Protein AF-A0A1A8X254-F1 (afdb_monomer_lite)

Sequence (415 aa):
MNIYTFIQIQIFVIYALIKCAAGSSKNQAPSYNPQVQKTITVGDKTYQYKYDHYKSGPPREEVMKWLDVEFHASTDVLYHLLPLAKDPWKLFNEIEYSERIYDTVREYEDKYKFKFRDEEARESCVERIKGRLLYPLYLEPLTEDYCKTIQKYFWIEERLEEEMTVKMDREETYQDKKAMSKNEDEMKRLISIYEKGRSIKLSDDMIHFTISIAKVFLEDYLKLYTESGPPREEVMKWLDVEFHASTDVLYHLLPLAKDPWKLFNEIEYSERIYDTVREYEDKYKFKFRDEEARESCVERIKGRLLYPLYLEPLTEDYCKTIQKYFWIEERLEEEMTVKMDREETYQDKKAMSKNEDEMKRLISIYEKGRSIKLSDDMIHFTISIAKVFLEDYLKLYTEVYDKLSPTNNDKTKQK

Foldseek 3Di:
DPLVVVVVVVVVVVVVVVVVVVVPDDDDDDDDDPDDDDPPPPDDDPDDQDADADDPQGFDLLLVLLLQLLLRLLLVVLVVCQVVLVPVVVSLCCLPPNCSSVVSSVVSCVVSVHDDPDVVRSVLSSVLSSLLNVPLCVVDGRDPVSSVVSSLLSRLLSRLLGVLNSVLVPDQDLVVSLCSLLPLVVSLVSSVVSCVVSVHDDDPVSSVSSSSSSSSVSQVVSQVVAPQGFFDLLLVLLLQLLLVLLLVVLVVCQVVLVPLVVSLCCLPPNCSSVVSSVVSCVVSVHDDPDVVRSVLSSVLSSLLNVPLVVVDGDDPVSSVVSSLLSSLLSSLLRNLNSVLVPDDDLVVSLVSLLPLVVSVVSSVVSCVVVVHDDDPVSSVSSSVSSSSVSVVVSVVVVVVVVVVDPDDPPPDDDD

Structure (mmCIF, N/CA/C/O backbone):
data_AF-A0A1A8X254-F1
#
_entry.id   AF-A0A1A8X254-F1
#
loop_
_atom_site.group_PDB
_atom_site.id
_atom_site.type_symbol
_atom_site.label_atom_id
_atom_site.label_alt_id
_atom_site.label_comp_id
_atom_site.label_asym_id
_atom_site.label_entity_id
_atom_site.label_seq_id
_atom_site.pdbx_PDB_ins_code
_atom_site.Cartn_x
_atom_site.Cartn_y
_atom_site.Cartn_z
_atom_site.occupancy
_atom_site.B_iso_or_equiv
_atom_site.auth_seq_id
_atom_site.auth_comp_id
_atom_site.auth_asym_id
_atom_site.auth_atom_id
_atom_site.pdbx_PDB_model_num
ATOM 1 N N . MET A 1 1 ? 20.038 5.131 1.095 1.00 35.81 1 MET A N 1
ATOM 2 C CA . MET A 1 1 ? 20.339 5.460 -0.315 1.00 35.81 1 MET A CA 1
ATOM 3 C C . MET A 1 1 ? 19.027 5.367 -1.069 1.00 35.81 1 MET A C 1
ATOM 5 O O . MET A 1 1 ? 18.329 4.386 -0.855 1.00 35.81 1 MET A O 1
ATOM 9 N N . ASN A 1 2 ? 18.634 6.396 -1.823 1.00 40.44 2 ASN A N 1
ATOM 10 C CA . ASN A 1 2 ? 17.379 6.371 -2.580 1.00 40.44 2 ASN A CA 1
ATOM 11 C C . ASN A 1 2 ? 17.414 5.177 -3.560 1.00 40.44 2 ASN A C 1
ATOM 13 O O . ASN A 1 2 ? 18.458 4.915 -4.158 1.00 40.44 2 ASN A O 1
ATOM 17 N N . ILE A 1 3 ? 16.324 4.415 -3.669 1.00 38.50 3 ILE A N 1
ATOM 18 C CA . ILE A 1 3 ? 16.273 3.196 -4.488 1.00 38.50 3 ILE A CA 1
ATOM 19 C C . ILE A 1 3 ? 16.450 3.525 -5.977 1.00 38.50 3 ILE A C 1
ATOM 21 O O . ILE A 1 3 ? 17.136 2.795 -6.686 1.00 38.50 3 ILE A O 1
ATOM 25 N N . TYR A 1 4 ? 15.997 4.712 -6.400 1.00 39.56 4 TYR A N 1
ATOM 26 C CA . TYR A 1 4 ? 16.306 5.287 -7.709 1.00 39.56 4 TYR A CA 1
ATOM 27 C C . TYR A 1 4 ? 17.808 5.506 -7.893 1.00 39.56 4 TYR A C 1
ATOM 29 O O . TYR A 1 4 ? 18.353 5.202 -8.945 1.00 39.56 4 TYR A O 1
ATOM 37 N N . THR A 1 5 ? 18.512 5.947 -6.848 1.00 38.78 5 THR A N 1
ATOM 38 C CA . THR A 1 5 ? 19.975 6.065 -6.866 1.00 38.78 5 THR A CA 1
ATOM 39 C C . THR A 1 5 ? 20.647 4.694 -6.900 1.00 38.78 5 THR A C 1
ATOM 41 O O . THR A 1 5 ? 21.677 4.555 -7.540 1.00 38.78 5 THR A O 1
ATOM 44 N N . PHE A 1 6 ? 20.081 3.661 -6.268 1.00 43.19 6 PHE A N 1
ATOM 45 C CA . PHE A 1 6 ? 20.621 2.299 -6.348 1.00 43.19 6 PHE A CA 1
ATOM 46 C C . PHE A 1 6 ? 20.464 1.701 -7.752 1.00 43.19 6 PHE A C 1
ATOM 48 O O . PHE A 1 6 ? 21.438 1.177 -8.287 1.00 43.19 6 PHE A O 1
ATOM 55 N N . ILE A 1 7 ? 19.291 1.845 -8.376 1.00 47.09 7 ILE A N 1
ATOM 56 C CA . ILE A 1 7 ? 19.045 1.417 -9.762 1.00 47.09 7 ILE A CA 1
ATOM 57 C C . ILE A 1 7 ? 19.915 2.230 -10.729 1.00 47.09 7 ILE A C 1
ATOM 59 O O . ILE A 1 7 ? 20.602 1.648 -11.561 1.00 47.09 7 ILE A O 1
ATOM 63 N N . GLN A 1 8 ? 20.006 3.552 -10.562 1.00 46.47 8 GLN A N 1
ATOM 64 C CA . GLN A 1 8 ? 20.917 4.388 -11.350 1.00 46.47 8 GLN A CA 1
ATOM 65 C C . GLN A 1 8 ? 22.385 4.000 -11.159 1.00 46.47 8 GLN A C 1
ATOM 67 O O . GLN A 1 8 ? 23.134 4.010 -12.128 1.00 46.47 8 GLN A O 1
ATOM 72 N N . ILE A 1 9 ? 22.818 3.628 -9.949 1.00 49.12 9 ILE A N 1
ATOM 73 C CA . ILE A 1 9 ? 24.180 3.135 -9.698 1.00 49.12 9 ILE A CA 1
ATOM 74 C C . ILE A 1 9 ? 24.397 1.790 -10.395 1.00 49.12 9 ILE A C 1
ATOM 76 O O . ILE A 1 9 ? 25.444 1.603 -11.004 1.00 49.12 9 ILE A O 1
ATOM 80 N N . GLN A 1 10 ? 23.428 0.874 -10.355 1.00 50.88 10 GLN A N 1
ATOM 81 C CA . GLN A 1 10 ? 23.500 -0.408 -11.065 1.00 50.88 10 GLN A CA 1
ATOM 82 C C . GLN A 1 10 ? 23.610 -0.181 -12.582 1.00 50.88 10 GLN A C 1
ATOM 84 O O . GLN A 1 10 ? 24.534 -0.695 -13.212 1.00 50.88 10 GLN A O 1
ATOM 89 N N . ILE A 1 11 ? 22.764 0.686 -13.149 1.00 53.19 11 ILE A N 1
ATOM 90 C CA . ILE A 1 11 ? 22.805 1.101 -14.562 1.00 53.19 11 ILE A CA 1
ATOM 91 C C . ILE A 1 11 ? 24.141 1.786 -14.897 1.00 53.19 11 ILE A C 1
ATOM 93 O O . ILE A 1 11 ? 24.745 1.515 -15.933 1.00 53.19 11 ILE A O 1
ATOM 97 N N . PHE A 1 12 ? 24.668 2.625 -14.003 1.00 46.28 12 PHE A N 1
ATOM 98 C CA . PHE A 1 12 ? 25.948 3.311 -14.189 1.00 46.28 12 PHE A CA 1
ATOM 99 C C . PHE A 1 12 ? 27.150 2.356 -14.124 1.00 46.28 12 PHE A C 1
ATOM 101 O O . PHE A 1 12 ? 28.109 2.507 -14.882 1.00 46.28 12 PHE A O 1
ATOM 108 N N . VAL A 1 13 ? 27.109 1.349 -13.250 1.00 47.47 13 VAL A N 1
ATOM 109 C CA . VAL A 1 13 ? 28.124 0.288 -13.172 1.00 47.47 13 VAL A CA 1
ATOM 110 C C . VAL A 1 13 ? 28.089 -0.564 -14.441 1.00 47.47 13 VAL A C 1
ATOM 112 O O . VAL A 1 13 ? 29.143 -0.832 -15.019 1.00 47.47 13 VAL A O 1
ATOM 115 N N . ILE A 1 14 ? 26.897 -0.898 -14.943 1.00 54.50 14 ILE A N 1
ATOM 116 C CA . ILE A 1 14 ? 26.714 -1.567 -16.238 1.00 54.50 14 ILE A CA 1
ATOM 117 C C . ILE A 1 14 ? 27.299 -0.706 -17.374 1.00 54.50 14 ILE A C 1
ATOM 119 O O . ILE A 1 14 ? 28.090 -1.201 -18.179 1.00 54.50 14 ILE A O 1
ATOM 123 N N . TYR A 1 15 ? 27.021 0.602 -17.393 1.00 48.22 15 TYR A N 1
ATOM 124 C CA . TYR A 1 15 ? 27.575 1.561 -18.357 1.00 48.22 15 TYR A CA 1
ATOM 125 C C . TYR A 1 15 ? 29.112 1.631 -18.326 1.00 48.22 15 TYR A C 1
ATOM 127 O O . TYR A 1 15 ? 29.764 1.621 -19.377 1.00 48.22 15 TYR A O 1
ATOM 135 N N . ALA A 1 16 ? 29.711 1.666 -17.133 1.00 47.78 16 ALA A N 1
ATOM 136 C CA . ALA A 1 16 ? 31.162 1.676 -16.968 1.00 47.78 16 ALA A CA 1
ATOM 137 C C . ALA A 1 16 ? 31.801 0.374 -17.481 1.00 47.78 16 ALA A C 1
ATOM 139 O O . ALA A 1 16 ? 32.831 0.417 -18.154 1.00 47.78 16 ALA A O 1
ATOM 140 N N . LEU A 1 17 ? 31.170 -0.777 -17.233 1.00 49.22 17 LEU A N 1
ATOM 141 C CA . LEU A 1 17 ? 31.660 -2.081 -17.682 1.00 49.22 17 LEU A CA 1
ATOM 142 C C . LEU A 1 17 ? 31.537 -2.265 -19.202 1.00 49.22 17 LEU A C 1
ATOM 144 O O . LEU A 1 17 ? 32.485 -2.747 -19.824 1.00 49.22 17 LEU A O 1
ATOM 148 N N . ILE A 1 18 ? 30.444 -1.803 -19.822 1.00 49.84 18 ILE A N 1
ATOM 149 C CA . ILE A 1 18 ? 30.275 -1.806 -21.287 1.00 49.84 18 ILE A CA 1
ATOM 150 C C . ILE A 1 18 ? 31.334 -0.916 -21.956 1.00 49.84 18 ILE A C 1
ATOM 152 O O . ILE A 1 18 ? 31.966 -1.332 -22.930 1.00 49.84 18 ILE A O 1
ATOM 156 N N . LYS A 1 19 ? 31.607 0.282 -21.415 1.00 43.84 19 LYS A N 1
ATOM 157 C CA . LYS A 1 19 ? 32.684 1.150 -21.927 1.00 43.84 19 LYS A CA 1
ATOM 158 C C . LYS A 1 19 ? 34.078 0.550 -21.748 1.00 43.84 19 LYS A C 1
ATOM 160 O O . LYS A 1 19 ? 34.920 0.723 -22.629 1.00 43.84 19 LYS A O 1
ATOM 165 N N . CYS A 1 20 ? 34.324 -0.166 -20.654 1.00 44.25 20 CYS A N 1
ATOM 166 C CA . CYS A 1 20 ? 35.585 -0.872 -20.429 1.00 44.25 20 CYS A CA 1
ATOM 167 C C . CYS A 1 20 ? 35.764 -2.060 -21.391 1.00 44.25 20 CYS A C 1
ATOM 169 O O . CYS A 1 20 ? 36.862 -2.253 -21.909 1.00 44.25 20 CYS A O 1
ATOM 171 N N . ALA A 1 21 ? 34.696 -2.803 -21.702 1.00 44.16 21 ALA A N 1
ATOM 172 C CA . ALA A 1 21 ? 34.721 -3.882 -22.693 1.00 44.16 21 ALA A CA 1
ATOM 173 C C . ALA A 1 21 ? 34.895 -3.360 -24.136 1.00 44.16 21 ALA A C 1
ATOM 175 O O . ALA A 1 21 ? 35.595 -3.973 -24.939 1.00 44.16 21 ALA A O 1
ATOM 176 N N . ALA A 1 22 ? 34.338 -2.185 -24.452 1.00 42.28 22 ALA A N 1
ATOM 177 C CA . ALA A 1 22 ? 34.506 -1.513 -25.746 1.00 42.28 22 ALA A CA 1
ATOM 178 C C . ALA A 1 22 ? 35.881 -0.822 -25.922 1.00 42.28 22 ALA A C 1
ATOM 180 O O . ALA A 1 22 ? 36.210 -0.342 -27.008 1.00 42.28 22 ALA A O 1
ATOM 181 N N . GLY A 1 23 ? 36.704 -0.774 -24.867 1.00 37.72 23 GLY A N 1
ATOM 182 C CA . GLY A 1 23 ? 37.989 -0.069 -24.825 1.00 37.72 23 GLY A CA 1
ATOM 183 C C . GLY A 1 23 ? 39.160 -0.745 -25.549 1.00 37.72 23 GLY A C 1
ATOM 184 O O . GLY A 1 23 ? 40.253 -0.181 -25.569 1.00 37.72 23 GLY A O 1
ATOM 185 N N . SER A 1 24 ? 38.965 -1.912 -26.174 1.00 39.69 24 SER A N 1
ATOM 186 C CA . SER A 1 24 ? 40.019 -2.618 -26.920 1.00 39.69 24 SER A CA 1
ATOM 187 C C . SER A 1 24 ? 39.646 -2.872 -28.382 1.00 39.69 24 SER A C 1
ATOM 189 O O . SER A 1 24 ? 39.734 -3.981 -28.896 1.00 39.69 24 SER A O 1
ATOM 191 N N . SER A 1 25 ? 39.254 -1.812 -29.083 1.00 33.25 25 SER A N 1
ATOM 192 C CA . SER A 1 25 ? 39.334 -1.771 -30.545 1.00 33.25 25 SER A CA 1
ATOM 193 C C . SER A 1 25 ? 39.417 -0.323 -31.011 1.00 33.25 25 SER A C 1
ATOM 195 O O . SER A 1 25 ? 38.438 0.304 -31.404 1.00 33.25 25 SER A O 1
ATOM 197 N N . LYS A 1 26 ? 40.635 0.229 -30.971 1.00 38.66 26 LYS A N 1
ATOM 198 C CA . LYS A 1 26 ? 40.998 1.334 -31.861 1.00 38.66 26 LYS A CA 1
ATOM 199 C C . LYS A 1 26 ? 40.872 0.813 -33.292 1.00 38.66 26 LYS A C 1
ATOM 201 O O . LYS A 1 26 ? 41.601 -0.111 -33.632 1.00 38.66 26 LYS A O 1
ATOM 206 N N . ASN A 1 27 ? 39.978 1.390 -34.096 1.00 32.22 27 ASN A N 1
ATOM 207 C CA . ASN A 1 27 ? 40.265 1.854 -35.459 1.00 32.22 27 ASN A CA 1
ATOM 208 C C . ASN A 1 27 ? 39.010 2.417 -36.148 1.00 32.22 27 ASN A C 1
ATOM 210 O O . ASN A 1 27 ? 38.004 1.737 -36.278 1.00 32.22 27 ASN A O 1
ATOM 214 N N . GLN A 1 28 ? 39.170 3.651 -36.636 1.00 30.73 28 GLN A N 1
ATOM 215 C CA . GLN A 1 28 ? 38.468 4.298 -37.752 1.00 30.73 28 GLN A CA 1
ATOM 216 C C . GLN A 1 28 ? 36.941 4.448 -37.661 1.00 30.73 28 GLN A C 1
ATOM 218 O O . GLN A 1 28 ? 36.172 3.527 -37.901 1.00 30.73 28 GLN A O 1
ATOM 223 N N . ALA A 1 29 ? 36.516 5.693 -37.435 1.00 36.69 29 ALA A N 1
ATOM 224 C CA . ALA A 1 29 ? 35.166 6.147 -37.736 1.00 36.69 29 ALA A CA 1
ATOM 225 C C . ALA A 1 29 ? 34.896 6.058 -39.252 1.00 36.69 29 ALA A C 1
ATOM 227 O O . ALA A 1 29 ? 35.651 6.664 -40.020 1.00 36.69 29 ALA A O 1
ATOM 228 N N . PRO A 1 30 ? 33.818 5.395 -39.707 1.00 34.31 30 PRO A N 1
ATOM 229 C CA . PRO A 1 30 ? 33.275 5.630 -41.029 1.00 34.31 30 PRO A CA 1
ATOM 230 C C . PRO A 1 30 ? 32.163 6.678 -40.941 1.00 34.31 30 PRO A C 1
ATOM 232 O O . PRO A 1 30 ? 31.258 6.612 -40.110 1.00 34.31 30 PRO A O 1
ATOM 235 N N . SER A 1 31 ? 32.262 7.651 -41.838 1.00 31.23 31 SER A N 1
ATOM 236 C CA . SER A 1 31 ? 31.277 8.685 -42.129 1.00 31.23 31 SER A CA 1
ATOM 237 C C . SER A 1 31 ? 29.860 8.127 -42.284 1.00 31.23 31 SER A C 1
ATOM 239 O O . SER A 1 31 ? 29.628 7.204 -43.068 1.00 31.23 31 SER A O 1
ATOM 241 N N . TYR A 1 32 ? 28.916 8.758 -41.589 1.00 27.11 32 TYR A N 1
ATOM 242 C CA . TYR A 1 32 ? 27.478 8.580 -41.750 1.00 27.11 32 TYR A CA 1
ATOM 243 C C . TYR A 1 32 ? 27.072 8.791 -43.217 1.00 27.11 32 TYR A C 1
ATOM 245 O O . TYR A 1 32 ? 27.265 9.872 -43.771 1.00 27.11 32 TYR A O 1
ATOM 253 N N . ASN A 1 33 ? 26.520 7.754 -43.844 1.00 27.09 33 ASN A N 1
ATOM 254 C CA . ASN A 1 33 ? 25.922 7.821 -45.172 1.00 27.09 33 ASN A CA 1
ATOM 255 C C . ASN A 1 33 ? 24.537 7.157 -45.076 1.00 27.09 33 ASN A C 1
ATOM 257 O O . ASN A 1 33 ? 24.477 5.951 -44.813 1.00 27.09 33 ASN A O 1
ATOM 261 N N . PRO A 1 34 ? 23.421 7.897 -45.213 1.00 33.41 34 PRO A N 1
ATOM 262 C CA . PRO A 1 34 ? 22.087 7.339 -45.052 1.00 33.41 34 PRO A CA 1
ATOM 263 C C . PRO A 1 34 ? 21.699 6.615 -46.344 1.00 33.41 34 PRO A C 1
ATOM 265 O O . PRO A 1 34 ? 20.982 7.145 -47.188 1.00 33.41 34 PRO A O 1
ATOM 268 N N . GLN A 1 35 ? 22.198 5.393 -46.527 1.00 29.19 35 GLN A N 1
ATOM 269 C CA . GLN A 1 35 ? 21.652 4.488 -47.532 1.00 29.19 35 GLN A CA 1
ATOM 270 C C . GLN A 1 35 ? 20.701 3.503 -46.867 1.00 29.19 35 GLN A C 1
ATOM 272 O O . GLN A 1 35 ? 21.114 2.577 -46.175 1.00 29.19 35 GLN A O 1
ATOM 277 N N . VAL A 1 36 ? 19.416 3.775 -47.106 1.00 40.25 36 VAL A N 1
ATOM 278 C CA . VAL A 1 36 ? 18.251 2.883 -47.085 1.00 40.25 36 VAL A CA 1
ATOM 279 C C . VAL A 1 36 ? 18.651 1.405 -46.985 1.00 40.25 36 VAL A C 1
ATOM 281 O O . VAL A 1 36 ? 18.868 0.729 -47.992 1.00 40.25 36 VAL A O 1
ATOM 284 N N . GLN A 1 37 ? 18.742 0.888 -45.759 1.00 31.30 37 GLN A N 1
ATOM 285 C CA . GLN A 1 37 ? 18.789 -0.551 -45.536 1.00 31.30 37 GLN A CA 1
ATOM 286 C C . GLN A 1 37 ? 17.357 -1.069 -45.536 1.00 31.30 37 GLN A C 1
ATOM 288 O O . GLN A 1 37 ? 16.545 -0.715 -44.685 1.00 31.30 37 GLN A O 1
ATOM 293 N N . LYS A 1 38 ? 17.071 -1.886 -46.554 1.00 28.05 38 LYS A N 1
ATOM 294 C CA . LYS A 1 38 ? 15.865 -2.699 -46.703 1.00 28.05 38 LYS A CA 1
ATOM 295 C C . LYS A 1 38 ? 15.425 -3.263 -45.353 1.00 28.05 38 LYS A C 1
ATOM 297 O O . LYS A 1 38 ? 16.153 -4.040 -44.738 1.00 28.05 38 LYS A O 1
ATOM 302 N N . THR A 1 39 ? 14.206 -2.913 -44.967 1.00 31.75 39 THR A N 1
ATOM 303 C CA . THR A 1 39 ? 13.386 -3.622 -43.991 1.00 31.75 39 THR A CA 1
ATOM 304 C C . THR A 1 39 ? 13.375 -5.107 -44.341 1.00 31.75 39 THR A C 1
ATOM 306 O O . THR A 1 39 ? 12.720 -5.538 -45.289 1.00 31.75 39 THR A O 1
ATOM 309 N N . ILE A 1 40 ? 14.139 -5.902 -43.593 1.00 33.28 40 ILE A N 1
ATOM 310 C CA . ILE A 1 40 ? 13.901 -7.338 -43.504 1.00 33.28 40 ILE A CA 1
ATOM 311 C C . ILE A 1 40 ? 12.732 -7.473 -42.534 1.00 33.28 40 ILE A C 1
ATOM 313 O O . ILE A 1 40 ? 12.903 -7.412 -41.320 1.00 33.28 40 ILE A O 1
ATOM 317 N N . THR A 1 41 ? 11.530 -7.575 -43.089 1.00 35.00 41 THR A N 1
ATOM 318 C CA . THR A 1 41 ? 10.332 -8.005 -42.377 1.00 35.00 41 THR A CA 1
ATOM 319 C C . THR A 1 41 ? 10.579 -9.413 -41.841 1.00 35.00 41 THR A C 1
ATOM 321 O O . THR A 1 41 ? 10.526 -10.396 -42.581 1.00 35.00 41 THR A O 1
ATOM 324 N N . VAL A 1 42 ? 10.876 -9.521 -40.544 1.00 37.97 42 VAL A N 1
ATOM 325 C CA . VAL A 1 42 ? 10.671 -10.772 -39.810 1.00 37.97 42 VAL A CA 1
ATOM 326 C C . VAL A 1 42 ? 9.162 -10.986 -39.795 1.00 37.97 42 VAL A C 1
ATOM 328 O O . VAL A 1 42 ? 8.442 -10.316 -39.064 1.00 37.97 42 VAL A O 1
ATOM 331 N N . GLY A 1 43 ? 8.685 -11.820 -40.718 1.00 36.31 43 GLY A N 1
ATOM 332 C CA . GLY A 1 43 ? 7.263 -12.071 -40.913 1.00 36.31 43 GLY A CA 1
ATOM 333 C C . GLY A 1 43 ? 6.589 -12.640 -39.666 1.00 36.31 43 GLY A C 1
ATOM 334 O O . GLY A 1 43 ? 7.163 -13.496 -38.996 1.00 36.31 43 GLY A O 1
ATOM 335 N N . ASP A 1 44 ? 5.377 -12.146 -39.400 1.00 39.53 44 ASP A N 1
ATOM 336 C CA . ASP A 1 44 ? 4.165 -12.827 -38.906 1.00 39.53 44 ASP A CA 1
ATOM 337 C C . ASP A 1 44 ? 4.259 -13.888 -37.792 1.00 39.53 44 ASP A C 1
ATOM 339 O O . ASP A 1 44 ? 3.301 -14.626 -37.556 1.00 39.53 44 ASP A O 1
ATOM 343 N N . LYS A 1 45 ? 5.356 -13.986 -37.040 1.00 50.34 45 LYS A N 1
ATOM 344 C CA . LYS A 1 45 ?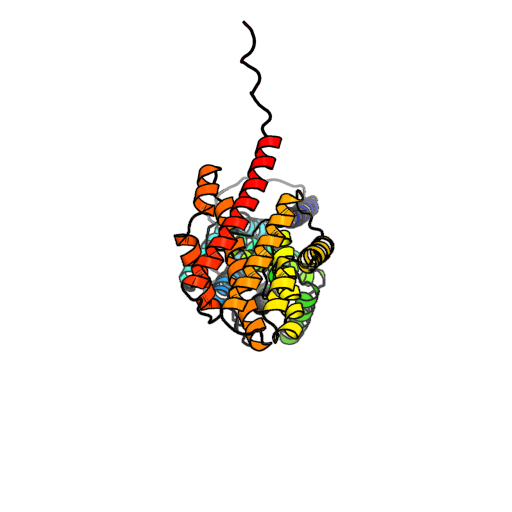 5.369 -14.764 -35.799 1.00 50.34 45 LYS A CA 1
ATOM 345 C C . LYS A 1 45 ? 4.812 -13.896 -34.675 1.00 50.34 45 LYS A C 1
ATOM 347 O O . LYS A 1 45 ? 5.536 -13.123 -34.057 1.00 50.34 45 LYS A O 1
ATOM 352 N N . THR A 1 46 ? 3.522 -14.049 -34.385 1.00 56.00 46 THR A N 1
ATOM 353 C CA . THR A 1 46 ? 2.923 -13.512 -33.157 1.00 56.00 46 THR A CA 1
ATOM 354 C C . THR A 1 46 ? 3.419 -14.333 -31.969 1.00 56.00 46 THR A C 1
ATOM 356 O O . THR A 1 46 ? 2.916 -15.431 -31.708 1.00 56.00 46 THR A O 1
ATOM 359 N N . TYR A 1 47 ? 4.427 -13.835 -31.260 1.00 67.44 47 TYR A N 1
ATOM 360 C CA . TYR A 1 47 ? 4.901 -14.463 -30.033 1.00 67.44 47 TYR A CA 1
ATOM 361 C C . TYR A 1 47 ? 3.929 -14.138 -28.899 1.00 67.44 47 TYR A C 1
ATOM 363 O O . TYR A 1 47 ? 3.863 -13.017 -28.408 1.00 67.44 47 TYR A O 1
ATOM 371 N N . GLN A 1 48 ? 3.120 -15.123 -28.510 1.00 75.19 48 GLN A N 1
ATOM 372 C CA . GLN A 1 48 ? 2.130 -14.950 -27.451 1.00 75.19 48 GLN A CA 1
ATOM 373 C C . GLN A 1 48 ? 2.752 -15.233 -26.086 1.00 75.19 48 GLN A C 1
ATOM 375 O O . GLN A 1 48 ? 3.231 -16.341 -25.834 1.00 75.19 48 GLN A O 1
ATOM 380 N N . TYR A 1 49 ? 2.685 -14.251 -25.192 1.00 84.88 49 TYR A N 1
ATOM 381 C CA . TYR A 1 49 ? 2.836 -14.486 -23.764 1.00 84.88 49 TYR A CA 1
ATOM 382 C C . TYR A 1 49 ? 1.542 -15.104 -23.225 1.00 84.88 49 TYR A C 1
ATOM 384 O O . TYR A 1 49 ? 0.451 -14.602 -23.500 1.00 84.88 49 TYR A O 1
ATOM 392 N N . LYS A 1 50 ? 1.655 -16.244 -22.537 1.00 83.38 50 LYS A N 1
ATOM 393 C CA . LYS A 1 50 ? 0.516 -16.949 -21.940 1.00 83.38 50 LYS A CA 1
ATOM 394 C C . LYS A 1 50 ? 0.728 -17.055 -20.442 1.00 83.38 50 LYS A C 1
ATOM 396 O O . LYS A 1 50 ? 1.640 -17.755 -19.994 1.00 83.38 50 LYS A O 1
ATOM 401 N N . TYR A 1 51 ? -0.157 -16.406 -19.705 1.00 88.81 51 TYR A N 1
ATOM 402 C CA . TYR A 1 51 ? -0.153 -16.368 -18.258 1.00 88.81 51 TYR A CA 1
ATOM 403 C C . TYR A 1 51 ? -1.552 -16.704 -17.727 1.00 88.81 51 TYR A C 1
ATOM 405 O O . TYR A 1 51 ? -2.557 -16.304 -18.304 1.00 88.81 51 TYR A O 1
ATOM 413 N N . ASP A 1 52 ? -1.606 -17.494 -16.653 1.00 87.62 52 ASP A N 1
ATOM 414 C CA . ASP A 1 52 ? -2.850 -17.856 -15.970 1.00 87.62 52 ASP A CA 1
ATOM 415 C C . ASP A 1 52 ? -2.839 -17.213 -14.585 1.00 87.62 52 ASP A C 1
ATOM 417 O O . ASP A 1 52 ? -2.157 -17.745 -13.711 1.00 87.62 52 ASP A O 1
ATOM 421 N N . HIS A 1 53 ? -3.581 -16.132 -14.348 1.00 90.88 53 HIS A N 1
ATOM 422 C CA . HIS A 1 53 ? -3.536 -15.394 -13.076 1.00 90.88 53 HIS A CA 1
ATOM 423 C C . HIS A 1 53 ? -3.636 -16.261 -11.815 1.00 90.88 53 HIS A C 1
ATOM 425 O O . HIS A 1 53 ? -4.230 -17.350 -11.796 1.00 90.88 53 HIS A O 1
ATOM 431 N N . TYR A 1 54 ? -3.009 -15.785 -10.741 1.00 85.12 54 TYR A N 1
ATOM 432 C CA . TYR A 1 54 ? -3.043 -16.398 -9.422 1.00 85.12 54 TYR A CA 1
ATOM 433 C C . TYR A 1 54 ? -4.475 -16.605 -8.918 1.00 85.12 54 TYR A C 1
ATOM 435 O O . TYR A 1 54 ? -5.319 -15.718 -8.986 1.00 85.12 54 TYR A O 1
ATOM 443 N N . LYS A 1 55 ? -4.764 -17.820 -8.427 1.00 81.69 55 LYS A N 1
ATOM 444 C CA . LYS A 1 55 ? -6.137 -18.260 -8.108 1.00 81.69 55 LYS A CA 1
ATOM 445 C C . LYS A 1 55 ? -6.414 -18.412 -6.609 1.00 81.69 55 LYS A C 1
ATOM 447 O O . LYS A 1 55 ? -7.576 -18.479 -6.217 1.00 81.69 55 LYS A O 1
ATOM 452 N N . SER A 1 56 ? -5.385 -18.474 -5.762 1.00 72.56 56 SER A N 1
ATOM 453 C CA . SER A 1 56 ? -5.528 -18.763 -4.324 1.00 72.56 56 SER A CA 1
ATOM 454 C C . SER A 1 56 ? -5.711 -17.484 -3.502 1.00 72.56 56 SER A C 1
ATOM 456 O O . SER A 1 56 ? -4.856 -17.089 -2.711 1.00 72.56 56 SER A O 1
ATOM 458 N N . GLY A 1 57 ? -6.865 -16.846 -3.696 1.00 68.69 57 GLY A N 1
ATOM 459 C CA . GLY A 1 57 ? -7.095 -15.451 -3.327 1.00 68.69 57 GLY A CA 1
ATOM 460 C C . GLY A 1 57 ? -6.694 -14.590 -4.517 1.00 68.69 57 GLY A C 1
ATOM 461 O O . GLY A 1 57 ? -5.554 -14.151 -4.550 1.00 68.69 57 GLY A O 1
ATOM 462 N N . PRO A 1 58 ? -7.551 -14.470 -5.543 1.00 79.00 58 PRO A N 1
ATOM 463 C CA . PRO A 1 58 ? -7.176 -13.814 -6.788 1.00 79.00 58 PRO A CA 1
ATOM 464 C C . PRO A 1 58 ? -6.772 -12.354 -6.536 1.00 79.00 58 PRO A C 1
ATOM 466 O O . PRO A 1 58 ? -7.409 -11.699 -5.704 1.00 79.00 58 PRO A O 1
ATOM 469 N N . PRO A 1 59 ? -5.745 -11.840 -7.238 1.00 85.94 59 PRO A N 1
ATOM 470 C CA . PRO A 1 59 ? -5.412 -10.425 -7.195 1.00 85.94 59 PRO A CA 1
ATOM 471 C C . PRO A 1 59 ? -6.603 -9.577 -7.642 1.00 85.94 59 PRO A C 1
ATOM 473 O O . PRO A 1 59 ? -7.514 -10.046 -8.335 1.00 85.94 59 PRO A O 1
ATOM 476 N N . ARG A 1 60 ? -6.591 -8.298 -7.267 1.00 86.38 60 ARG A N 1
ATOM 477 C CA . ARG A 1 60 ? -7.589 -7.341 -7.751 1.00 86.38 60 ARG A CA 1
ATOM 478 C C . ARG A 1 60 ? -7.533 -7.240 -9.271 1.00 86.38 60 ARG A C 1
ATOM 480 O O . ARG A 1 60 ? -6.467 -7.344 -9.872 1.00 86.38 60 ARG A O 1
ATOM 487 N N . GLU A 1 61 ? -8.674 -6.955 -9.889 1.00 86.31 61 GLU A N 1
ATOM 488 C CA . GLU A 1 61 ? -8.757 -6.788 -11.344 1.00 86.31 61 GLU A CA 1
ATOM 489 C C . GLU A 1 61 ? -7.820 -5.692 -11.868 1.00 86.31 61 GLU A C 1
ATOM 491 O O . GLU A 1 61 ? -7.214 -5.857 -12.922 1.00 86.31 61 GLU A O 1
ATOM 496 N N . GLU A 1 62 ? -7.652 -4.606 -11.111 1.00 86.75 62 GLU A N 1
ATOM 497 C CA . GLU A 1 62 ? -6.711 -3.534 -11.455 1.00 86.75 62 GLU A CA 1
ATOM 498 C C . GLU A 1 62 ? -5.256 -4.020 -11.492 1.00 86.75 62 GLU A C 1
ATOM 500 O O . GLU A 1 62 ? -4.511 -3.631 -12.385 1.00 86.75 62 GLU A O 1
ATOM 505 N N . VAL A 1 63 ? -4.875 -4.906 -10.563 1.00 90.25 63 VAL A N 1
ATOM 506 C CA . VAL A 1 63 ? -3.526 -5.476 -10.469 1.00 90.25 63 VAL A CA 1
ATOM 507 C C . VAL A 1 63 ? -3.294 -6.427 -11.631 1.00 90.25 63 VAL A C 1
ATOM 509 O O . VAL A 1 63 ? -2.279 -6.308 -12.306 1.00 90.25 63 VAL A O 1
ATOM 512 N N . MET A 1 64 ? -4.257 -7.311 -11.916 1.00 92.44 64 MET A N 1
ATOM 513 C CA . MET A 1 64 ? -4.171 -8.225 -13.062 1.00 92.44 64 MET A CA 1
ATOM 514 C C . MET A 1 64 ? -3.986 -7.446 -14.368 1.00 92.44 64 MET A C 1
ATOM 516 O O . MET A 1 64 ? -3.068 -7.730 -15.125 1.00 92.44 64 MET A O 1
ATOM 520 N N . LYS A 1 65 ? -4.789 -6.399 -14.589 1.00 93.31 65 LYS A N 1
ATOM 521 C CA . LYS A 1 65 ? -4.693 -5.554 -15.786 1.00 93.31 65 LYS A CA 1
ATOM 522 C C . LYS A 1 65 ? -3.390 -4.762 -15.874 1.00 93.31 65 LYS A C 1
ATOM 524 O O . LYS A 1 65 ? -2.858 -4.613 -16.969 1.00 93.31 65 LYS A O 1
ATOM 529 N N . TRP A 1 66 ? -2.890 -4.232 -14.757 1.00 94.88 66 TRP A N 1
ATOM 530 C CA . TRP A 1 66 ? -1.591 -3.558 -14.730 1.00 94.88 66 TRP A CA 1
ATOM 531 C C . TRP A 1 66 ? -0.491 -4.538 -15.143 1.00 94.88 66 TRP A C 1
ATOM 533 O O . TRP A 1 66 ? 0.247 -4.270 -16.092 1.00 94.88 66 TRP A O 1
ATOM 543 N N . LEU A 1 67 ? -0.407 -5.688 -14.479 1.00 96.50 67 LEU A N 1
ATOM 544 C CA . LEU A 1 67 ? 0.623 -6.683 -14.765 1.00 96.50 67 LEU A CA 1
ATOM 545 C C . LEU A 1 67 ? 0.504 -7.232 -16.196 1.00 96.50 67 LEU A C 1
ATOM 547 O O . LEU A 1 67 ? 1.518 -7.333 -16.885 1.00 96.50 67 LEU A O 1
ATOM 551 N N . ASP A 1 68 ? -0.717 -7.435 -16.700 1.00 96.25 68 ASP A N 1
ATOM 552 C CA . ASP A 1 68 ? -0.972 -7.784 -18.101 1.00 96.25 68 ASP A CA 1
ATOM 553 C C . ASP A 1 68 ? -0.370 -6.752 -19.066 1.00 96.25 68 ASP A C 1
ATOM 555 O O . ASP A 1 68 ? 0.278 -7.127 -20.047 1.00 96.25 68 ASP A O 1
ATOM 559 N N . VAL A 1 69 ? -0.559 -5.451 -18.804 1.00 96.50 69 VAL A N 1
ATOM 560 C CA . VAL A 1 69 ? 0.056 -4.378 -19.601 1.00 96.50 69 VAL A CA 1
ATOM 561 C C . VAL A 1 69 ? 1.575 -4.492 -19.554 1.00 96.50 69 VAL A C 1
ATOM 563 O O . VAL A 1 69 ? 2.225 -4.528 -20.599 1.00 96.50 69 VAL A O 1
ATOM 566 N N . GLU A 1 70 ? 2.140 -4.589 -18.355 1.00 97.25 70 GLU A N 1
ATOM 567 C CA . GLU A 1 70 ? 3.582 -4.541 -18.135 1.00 97.25 70 GLU A CA 1
ATOM 568 C C . GLU A 1 70 ? 4.318 -5.750 -18.739 1.00 97.25 70 GLU A C 1
ATOM 570 O O . GLU A 1 70 ? 5.310 -5.590 -19.463 1.00 97.25 70 GLU A O 1
ATOM 575 N N . PHE A 1 71 ? 3.833 -6.970 -18.502 1.00 97.25 71 PHE A N 1
ATOM 576 C CA . PHE A 1 71 ? 4.490 -8.198 -18.958 1.00 97.25 71 PHE A CA 1
ATOM 577 C C . PHE A 1 71 ? 4.231 -8.513 -20.429 1.00 97.25 71 PHE A C 1
ATOM 579 O O . PHE A 1 71 ? 5.128 -9.026 -21.118 1.00 97.25 71 PHE A O 1
ATOM 586 N N . HIS A 1 72 ? 3.057 -8.164 -20.962 1.00 95.94 72 HIS A N 1
ATOM 587 C CA . HIS A 1 72 ? 2.831 -8.302 -22.396 1.00 95.94 72 HIS A CA 1
ATOM 588 C C . HIS A 1 72 ? 3.619 -7.263 -23.196 1.00 95.94 72 HIS A C 1
ATOM 590 O O . HIS A 1 72 ? 4.204 -7.635 -24.215 1.00 95.94 72 HIS A O 1
ATOM 596 N N . ALA A 1 73 ? 3.714 -6.015 -22.721 1.00 95.75 73 ALA A N 1
ATOM 597 C CA . ALA A 1 73 ? 4.587 -5.016 -23.332 1.00 95.75 73 ALA A CA 1
ATOM 598 C C . ALA A 1 73 ? 6.058 -5.453 -23.269 1.00 95.75 73 ALA A C 1
ATOM 600 O O . ALA A 1 73 ? 6.744 -5.443 -24.290 1.00 95.75 73 ALA A O 1
ATOM 601 N N . SER A 1 74 ? 6.520 -5.943 -22.109 1.00 96.00 74 SER A N 1
ATOM 602 C CA . SER A 1 74 ? 7.877 -6.496 -21.957 1.00 96.00 74 SER A CA 1
ATOM 603 C C . SER A 1 74 ? 8.159 -7.598 -22.978 1.00 96.00 74 SER A C 1
ATOM 605 O O . SER A 1 74 ? 9.214 -7.623 -23.609 1.00 96.00 74 SER A O 1
ATOM 607 N N . THR A 1 75 ? 7.211 -8.518 -23.165 1.00 95.00 75 THR A N 1
ATOM 608 C CA . THR A 1 75 ? 7.364 -9.615 -24.122 1.00 95.00 75 THR A CA 1
ATOM 609 C C . THR A 1 75 ? 7.393 -9.114 -25.563 1.00 95.00 75 THR A C 1
ATOM 611 O O . THR A 1 75 ? 8.224 -9.569 -26.346 1.00 95.00 75 THR A O 1
ATOM 614 N N . ASP A 1 76 ? 6.493 -8.207 -25.931 1.00 93.69 76 ASP A N 1
ATOM 615 C CA . ASP A 1 76 ? 6.403 -7.708 -27.302 1.00 93.69 76 ASP A CA 1
ATOM 616 C C . ASP A 1 76 ? 7.686 -6.971 -27.708 1.00 93.69 76 ASP A C 1
ATOM 618 O O . ASP A 1 76 ? 8.307 -7.291 -28.728 1.00 93.69 76 ASP A O 1
ATOM 622 N N . VAL A 1 77 ? 8.179 -6.094 -26.827 1.00 94.12 77 VAL A N 1
ATOM 623 C CA . VAL A 1 77 ? 9.456 -5.403 -27.025 1.00 94.12 77 VAL A CA 1
ATOM 624 C C . VAL A 1 77 ? 10.615 -6.402 -27.088 1.00 94.12 77 VAL A C 1
ATOM 626 O O . VAL A 1 77 ? 11.456 -6.291 -27.978 1.00 94.12 77 VAL A O 1
ATOM 629 N N . LEU A 1 78 ? 10.656 -7.423 -26.224 1.00 94.50 78 LEU A N 1
ATOM 630 C CA . LEU A 1 78 ? 11.706 -8.451 -26.250 1.00 94.50 78 LEU A CA 1
ATOM 631 C C . LEU A 1 78 ? 11.844 -9.114 -27.631 1.00 94.50 78 LEU A C 1
ATOM 633 O O . LEU A 1 78 ? 12.958 -9.284 -28.132 1.00 94.50 78 LEU A O 1
ATOM 637 N N . TYR A 1 79 ? 10.730 -9.479 -28.269 1.00 92.19 79 TYR A N 1
ATOM 638 C CA . TYR A 1 79 ? 10.771 -10.070 -29.609 1.00 92.19 79 TYR A CA 1
ATOM 639 C C . TYR A 1 79 ? 11.039 -9.039 -30.703 1.00 92.19 79 TYR A C 1
ATOM 641 O O . TYR A 1 79 ? 11.693 -9.374 -31.695 1.00 92.19 79 TYR A O 1
ATOM 649 N N . HIS A 1 80 ? 10.620 -7.787 -30.511 1.00 90.88 80 HIS A N 1
ATOM 650 C CA . HIS A 1 80 ? 10.999 -6.692 -31.398 1.00 90.88 80 HIS A CA 1
ATOM 651 C C . HIS A 1 80 ? 12.517 -6.459 -31.426 1.00 90.88 80 HIS A C 1
ATOM 653 O O . HIS A 1 80 ? 13.068 -6.098 -32.462 1.00 90.88 80 HIS A O 1
ATOM 659 N N . LEU A 1 81 ? 13.209 -6.700 -30.312 1.00 91.50 81 LEU A N 1
ATOM 660 C CA . LEU A 1 81 ? 14.658 -6.538 -30.195 1.00 91.50 81 LEU A CA 1
ATOM 661 C C . LEU A 1 81 ? 15.455 -7.661 -30.881 1.00 91.50 81 LEU A C 1
ATOM 663 O O . LEU A 1 81 ? 16.622 -7.471 -31.224 1.00 91.50 81 LEU A O 1
ATOM 667 N N . LEU A 1 82 ? 14.847 -8.823 -31.141 1.00 91.31 82 LEU A N 1
ATOM 668 C CA . LEU A 1 82 ? 15.528 -9.998 -31.702 1.00 91.31 82 LEU A CA 1
ATOM 669 C C . LEU A 1 82 ? 16.289 -9.737 -33.026 1.00 91.31 82 LEU A C 1
ATOM 671 O O . LEU A 1 82 ? 17.418 -10.212 -33.160 1.00 91.31 82 LEU A O 1
ATOM 675 N N . PRO A 1 83 ? 15.770 -8.965 -34.004 1.00 90.31 83 PRO A N 1
ATOM 676 C CA . PRO A 1 83 ? 16.512 -8.615 -35.219 1.00 90.31 83 PRO A CA 1
ATOM 677 C C . PRO A 1 83 ? 17.769 -7.771 -34.953 1.00 90.31 83 PRO A C 1
ATOM 679 O O . PRO A 1 83 ? 18.696 -7.778 -35.764 1.00 90.31 83 PRO A O 1
ATOM 682 N N . LEU A 1 84 ? 17.816 -7.062 -33.821 1.00 90.38 84 LEU A N 1
ATOM 683 C CA . LEU A 1 84 ? 18.942 -6.231 -33.394 1.00 90.38 84 LEU A CA 1
ATOM 684 C C . LEU A 1 84 ? 19.988 -7.019 -32.591 1.00 90.38 84 LEU A C 1
ATOM 686 O O . LEU A 1 84 ? 21.032 -6.465 -32.265 1.00 90.38 84 LEU A O 1
ATOM 690 N N . ALA A 1 85 ? 19.770 -8.316 -32.335 1.00 87.38 85 ALA A N 1
ATOM 691 C CA . ALA A 1 85 ? 20.600 -9.158 -31.465 1.00 87.38 85 ALA A CA 1
ATOM 692 C C . ALA A 1 85 ? 22.112 -9.140 -31.759 1.00 87.38 85 ALA A C 1
ATOM 694 O O . ALA A 1 85 ? 22.925 -9.408 -30.878 1.00 87.38 85 ALA A O 1
ATOM 695 N N . LYS A 1 86 ? 22.505 -8.838 -33.002 1.00 86.75 86 LYS A N 1
ATOM 696 C CA . LYS A 1 86 ? 23.913 -8.788 -33.427 1.00 86.75 86 LYS A CA 1
ATOM 697 C C . LYS A 1 86 ? 24.629 -7.488 -33.053 1.00 86.75 86 LYS A C 1
ATOM 699 O O . LYS A 1 86 ? 25.843 -7.416 -33.214 1.00 86.75 86 LYS A O 1
ATOM 704 N N . ASP A 1 87 ? 23.897 -6.471 -32.609 1.00 88.31 87 ASP A N 1
ATOM 705 C CA . ASP A 1 87 ? 24.421 -5.144 -32.295 1.00 88.31 87 ASP A CA 1
ATOM 706 C C . ASP A 1 87 ? 23.986 -4.737 -30.874 1.00 88.31 87 ASP A C 1
ATOM 708 O O . ASP A 1 87 ? 22.936 -4.113 -30.694 1.00 88.31 87 ASP A O 1
ATOM 712 N N . PRO A 1 88 ? 24.786 -5.091 -29.847 1.00 83.62 88 PRO A N 1
ATOM 713 C CA . PRO A 1 88 ? 24.475 -4.784 -28.451 1.00 83.62 88 PRO A CA 1
ATOM 714 C C . PRO A 1 88 ? 24.269 -3.291 -28.179 1.00 83.62 88 PRO A C 1
ATOM 716 O O . PRO A 1 88 ? 23.481 -2.926 -27.312 1.00 83.62 88 PRO A O 1
ATOM 719 N N . TRP A 1 89 ? 24.944 -2.416 -28.932 1.00 84.62 89 TRP A N 1
ATOM 720 C CA . TRP A 1 89 ? 24.785 -0.972 -28.783 1.00 84.62 89 TRP A CA 1
ATOM 721 C C . TRP A 1 89 ? 23.426 -0.503 -29.301 1.00 84.62 89 TRP A C 1
ATOM 723 O O . TRP A 1 89 ? 22.773 0.323 -28.664 1.00 84.62 89 TRP A O 1
ATOM 733 N N . LYS A 1 90 ? 22.961 -1.048 -30.431 1.00 88.56 90 LYS A N 1
ATOM 734 C CA . LYS A 1 90 ? 21.597 -0.780 -30.909 1.00 88.56 90 LYS A CA 1
ATOM 735 C C . LYS A 1 90 ? 20.538 -1.341 -29.973 1.00 88.56 90 LYS A C 1
ATOM 737 O O . LYS A 1 90 ? 19.579 -0.630 -29.718 1.00 88.56 90 LYS A O 1
ATOM 742 N N . LEU A 1 91 ? 20.724 -2.551 -29.438 1.00 89.62 91 LEU A N 1
ATOM 743 C CA . LEU A 1 91 ? 19.818 -3.115 -28.429 1.00 89.62 91 LEU A CA 1
ATOM 744 C C . LEU A 1 91 ? 19.672 -2.183 -27.226 1.00 89.62 91 LEU A C 1
ATOM 746 O O . LEU A 1 91 ? 18.560 -1.833 -26.847 1.00 89.62 91 LEU A O 1
ATOM 750 N N . PHE A 1 92 ? 20.803 -1.758 -26.661 1.00 87.06 92 PHE A N 1
ATOM 751 C CA . PHE A 1 92 ? 20.823 -0.854 -25.519 1.00 87.06 92 PHE A CA 1
ATOM 752 C C . PHE A 1 92 ? 20.117 0.470 -25.829 1.00 87.06 92 PHE A C 1
ATOM 754 O O . PHE A 1 92 ? 19.242 0.883 -25.075 1.00 87.06 92 PHE A O 1
ATOM 761 N N . ASN A 1 93 ? 20.441 1.109 -26.959 1.00 86.62 93 ASN A N 1
ATOM 762 C CA . ASN A 1 93 ? 19.809 2.376 -27.332 1.00 86.62 93 ASN A CA 1
ATOM 763 C C . ASN A 1 93 ? 18.306 2.239 -27.583 1.00 86.62 93 ASN A C 1
ATOM 765 O O . ASN A 1 93 ? 17.556 3.149 -27.239 1.00 86.62 93 ASN A O 1
ATOM 769 N N . GLU A 1 94 ? 17.871 1.125 -28.176 1.00 90.50 94 GLU A N 1
ATOM 770 C CA . GLU A 1 94 ? 16.451 0.871 -28.414 1.00 90.50 94 GLU A CA 1
ATOM 771 C C . GLU A 1 94 ? 15.691 0.727 -27.088 1.00 90.50 94 GLU A C 1
ATOM 773 O O . GLU A 1 94 ? 14.560 1.185 -26.985 1.00 90.50 94 GLU A O 1
ATOM 778 N N . ILE A 1 95 ? 16.307 0.152 -26.052 1.00 90.50 95 ILE A N 1
ATOM 779 C CA . ILE A 1 95 ? 15.676 0.019 -24.732 1.00 90.50 95 ILE A CA 1
ATOM 780 C C . ILE A 1 95 ? 15.694 1.342 -23.957 1.00 90.50 95 ILE A C 1
ATOM 782 O O . ILE A 1 95 ? 14.677 1.749 -23.406 1.00 90.50 95 ILE A O 1
ATOM 786 N N . GLU A 1 96 ? 16.839 2.018 -23.896 1.00 86.25 96 GLU A N 1
ATOM 787 C CA . GLU A 1 96 ? 17.019 3.168 -23.000 1.00 86.25 96 GLU A CA 1
ATOM 788 C C . GLU A 1 96 ? 16.458 4.475 -23.556 1.00 86.25 96 GLU A C 1
ATOM 790 O O . GLU A 1 96 ? 15.905 5.285 -22.809 1.00 86.25 96 GLU A O 1
ATOM 795 N N . TYR A 1 97 ? 16.610 4.693 -24.864 1.00 81.69 97 TYR A N 1
ATOM 796 C CA . TYR A 1 97 ? 16.425 6.014 -25.470 1.00 81.69 97 TYR A CA 1
ATOM 797 C C . TYR A 1 97 ? 15.321 6.077 -26.520 1.00 81.69 97 TYR A C 1
ATOM 799 O O . TYR A 1 97 ? 14.998 7.175 -26.973 1.00 81.69 97 TYR A O 1
ATOM 807 N N . SER A 1 98 ? 14.760 4.943 -26.943 1.00 85.00 98 SER A N 1
ATOM 808 C CA . SER A 1 98 ? 13.623 4.964 -27.861 1.00 85.00 98 SER A CA 1
ATOM 809 C C . SER A 1 98 ? 12.303 5.125 -27.103 1.00 85.00 98 SER A C 1
ATOM 811 O O . SER A 1 98 ? 12.153 4.664 -25.971 1.00 85.00 98 SER A O 1
ATOM 813 N N . GLU A 1 99 ? 11.312 5.727 -27.759 1.00 90.25 99 GLU A N 1
ATOM 814 C CA . GLU A 1 99 ? 9.939 5.809 -27.240 1.00 90.25 99 GLU A CA 1
ATOM 815 C C . GLU A 1 99 ? 9.191 4.469 -27.349 1.00 90.25 99 GLU A C 1
ATOM 817 O O . GLU A 1 99 ? 8.078 4.343 -26.852 1.00 90.25 99 GLU A O 1
ATOM 822 N N . ARG A 1 100 ? 9.806 3.428 -27.934 1.00 91.38 100 ARG A N 1
ATOM 823 C CA . ARG A 1 100 ? 9.129 2.166 -28.258 1.00 91.38 100 ARG A CA 1
ATOM 824 C C . ARG A 1 100 ? 8.488 1.503 -27.048 1.00 91.38 100 ARG A C 1
ATOM 826 O O . ARG A 1 100 ? 7.351 1.071 -27.144 1.00 91.38 100 ARG A O 1
ATOM 833 N N . ILE A 1 101 ? 9.202 1.405 -25.925 1.00 93.06 101 ILE A N 1
ATOM 834 C CA . ILE A 1 101 ? 8.648 0.776 -24.714 1.00 93.06 101 ILE A CA 1
ATOM 835 C C . ILE A 1 101 ? 7.420 1.549 -24.239 1.00 93.06 101 ILE A C 1
ATOM 8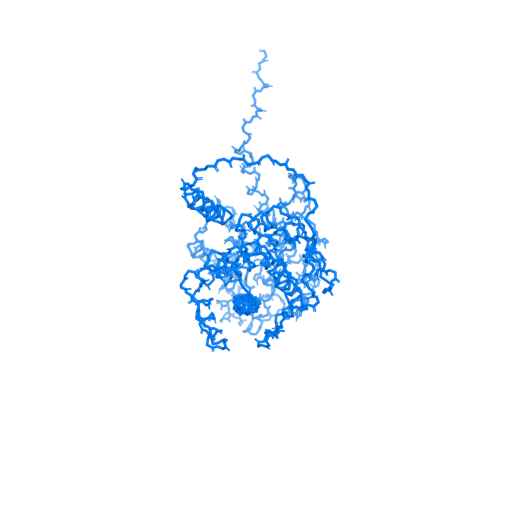37 O O . ILE A 1 101 ? 6.402 0.950 -23.904 1.00 93.06 101 ILE A O 1
ATOM 841 N N . TYR A 1 102 ? 7.513 2.874 -24.245 1.00 93.88 102 TYR A N 1
ATOM 842 C CA . TYR A 1 102 ? 6.441 3.755 -23.816 1.00 93.88 102 TYR A CA 1
ATOM 843 C C . TYR A 1 102 ? 5.215 3.655 -24.745 1.00 93.88 102 TYR A C 1
ATOM 845 O O . TYR A 1 102 ? 4.087 3.518 -24.269 1.00 93.88 102 TYR A O 1
ATOM 853 N N . ASP A 1 103 ? 5.427 3.625 -26.063 1.00 93.69 103 ASP A N 1
ATOM 854 C CA . ASP A 1 103 ? 4.366 3.426 -27.056 1.00 93.69 103 ASP A CA 1
ATOM 855 C C . ASP A 1 103 ? 3.712 2.046 -26.927 1.00 93.69 103 ASP A C 1
ATOM 857 O O . ASP A 1 103 ? 2.485 1.942 -26.894 1.00 93.69 103 ASP A O 1
ATOM 861 N N . THR A 1 104 ? 4.506 0.983 -26.767 1.00 95.75 104 THR A N 1
ATOM 862 C CA . THR A 1 104 ? 3.985 -0.372 -26.553 1.00 95.75 104 THR A CA 1
ATOM 863 C C . THR A 1 104 ? 3.169 -0.458 -25.259 1.00 95.75 104 THR A C 1
ATOM 865 O O . THR A 1 104 ? 2.111 -1.084 -25.246 1.00 95.75 104 THR A O 1
ATOM 868 N N . VAL A 1 105 ? 3.586 0.209 -24.175 1.00 95.94 105 VAL A N 1
ATOM 869 C CA . VAL A 1 105 ? 2.778 0.301 -22.945 1.00 95.94 105 VAL A CA 1
ATOM 870 C C . VAL A 1 105 ? 1.412 0.932 -23.228 1.00 95.94 105 VAL A C 1
ATOM 872 O O . VAL A 1 105 ? 0.400 0.374 -22.805 1.00 95.94 105 VAL A O 1
ATOM 875 N N . ARG A 1 106 ? 1.348 2.026 -24.000 1.00 93.69 106 ARG A N 1
ATOM 876 C CA . ARG A 1 106 ? 0.074 2.668 -24.377 1.00 93.69 106 ARG A CA 1
ATOM 877 C C . ARG A 1 106 ? -0.826 1.760 -25.217 1.00 93.69 106 ARG A C 1
ATOM 879 O O . ARG A 1 106 ? -2.033 1.705 -24.985 1.00 93.69 106 ARG A O 1
ATOM 886 N N . GLU A 1 107 ? -0.255 1.015 -26.160 1.00 95.62 107 GLU A N 1
ATOM 887 C CA . GLU A 1 107 ? -1.010 0.036 -26.954 1.00 95.62 107 GLU A CA 1
ATOM 888 C C . GLU A 1 107 ? -1.661 -1.034 -26.063 1.00 95.62 107 GLU A C 1
ATOM 890 O O . GLU A 1 107 ? -2.816 -1.425 -26.272 1.00 95.62 107 GLU A O 1
ATOM 895 N N . TYR A 1 108 ? -0.942 -1.489 -25.034 1.00 95.94 108 TYR A N 1
ATOM 896 C CA . TYR A 1 108 ? -1.459 -2.466 -24.085 1.00 95.94 108 TYR A CA 1
ATOM 897 C C . TYR A 1 108 ? -2.435 -1.867 -23.059 1.00 95.94 108 TYR A C 1
ATOM 899 O O . TYR A 1 108 ? -3.414 -2.543 -22.732 1.00 95.94 108 TYR A O 1
ATOM 907 N N . GLU A 1 109 ? -2.257 -0.613 -22.619 1.00 93.19 109 GLU A N 1
ATOM 908 C CA . GLU A 1 109 ? -3.269 0.142 -21.851 1.00 93.19 109 GLU A CA 1
ATOM 909 C C . GLU A 1 109 ? -4.620 0.116 -22.594 1.00 93.19 109 GLU A C 1
ATOM 911 O O . GLU A 1 109 ? -5.655 -0.287 -22.045 1.00 93.19 109 GLU A O 1
ATOM 916 N N . ASP A 1 110 ? -4.599 0.437 -23.892 1.00 93.00 110 ASP A N 1
ATOM 917 C CA . ASP A 1 110 ? -5.786 0.430 -24.746 1.00 93.00 110 ASP A CA 1
ATOM 918 C C . ASP A 1 110 ? -6.364 -0.975 -24.960 1.00 93.00 110 ASP A C 1
ATOM 920 O O . ASP A 1 110 ? -7.594 -1.142 -24.991 1.00 93.00 110 ASP A O 1
ATOM 924 N N . LYS A 1 111 ? -5.508 -1.992 -25.103 1.00 94.38 111 LYS A N 1
ATOM 925 C CA . LYS A 1 111 ? -5.916 -3.393 -25.286 1.00 94.38 111 LYS A CA 1
ATOM 926 C C . LYS A 1 111 ? -6.622 -3.952 -24.053 1.00 94.38 111 LYS A C 1
ATOM 928 O O . LYS A 1 111 ? -7.674 -4.575 -24.199 1.00 94.38 111 LYS A O 1
ATOM 933 N N . TYR A 1 112 ? -6.080 -3.707 -22.863 1.00 92.25 112 TYR A N 1
ATOM 934 C CA . TYR A 1 112 ? -6.616 -4.226 -21.600 1.00 92.25 112 TYR A CA 1
ATOM 935 C C . TYR A 1 112 ? -7.637 -3.303 -20.930 1.00 92.25 112 TYR A C 1
ATOM 937 O O . TYR A 1 112 ? -8.209 -3.659 -19.897 1.00 92.25 112 TYR A O 1
ATOM 945 N N . LYS A 1 113 ? -7.923 -2.141 -21.538 1.00 91.31 113 LYS A N 1
ATOM 946 C CA . LYS A 1 113 ? -8.813 -1.113 -20.975 1.00 91.31 113 LYS A CA 1
ATOM 947 C C . LYS A 1 113 ? -8.366 -0.718 -19.568 1.00 91.31 113 LYS A C 1
ATOM 949 O O . LYS A 1 113 ? -9.178 -0.599 -18.652 1.00 91.31 113 LYS A O 1
ATOM 954 N N . PHE A 1 114 ? -7.059 -0.532 -19.433 1.00 90.88 114 PHE A N 1
ATOM 955 C CA . PHE A 1 114 ? -6.384 -0.096 -18.224 1.00 90.88 114 PHE A CA 1
ATOM 956 C C . PHE A 1 114 ? -5.819 1.303 -18.447 1.00 90.88 114 PHE A C 1
ATOM 958 O O . PHE A 1 114 ? -5.417 1.643 -19.555 1.00 90.88 114 PHE A O 1
ATOM 965 N N . LYS A 1 115 ? -5.810 2.119 -17.397 1.00 86.06 115 LYS A N 1
ATOM 966 C CA . LYS A 1 115 ? -5.131 3.411 -17.402 1.00 86.06 115 LYS A CA 1
ATOM 967 C C . LYS A 1 115 ? -4.341 3.536 -16.120 1.00 86.06 115 LYS A C 1
ATOM 969 O O . LYS A 1 115 ? -4.908 3.337 -15.044 1.00 86.06 115 LYS A O 1
ATOM 974 N N . PHE A 1 116 ? -3.073 3.911 -16.240 1.00 83.44 116 PHE A N 1
ATOM 975 C CA . PHE A 1 116 ? -2.308 4.332 -15.073 1.00 83.44 116 PHE A CA 1
ATOM 976 C C . PHE A 1 116 ? -2.978 5.539 -14.404 1.00 83.44 116 PHE A C 1
ATOM 978 O O . PHE A 1 116 ? -3.619 6.363 -15.064 1.00 83.44 116 PHE A O 1
ATOM 985 N N . ARG A 1 117 ? -2.832 5.625 -13.079 1.00 80.25 117 ARG A N 1
ATOM 986 C CA . ARG A 1 117 ? -3.383 6.715 -12.260 1.00 80.25 117 ARG A CA 1
ATOM 987 C C . ARG A 1 117 ? -2.862 8.082 -12.708 1.00 80.25 117 ARG A C 1
ATOM 989 O O . ARG A 1 117 ? -3.624 9.044 -12.754 1.00 80.25 117 ARG A O 1
ATOM 996 N N . ASP A 1 118 ? -1.574 8.145 -13.014 1.00 77.62 118 ASP A N 1
ATOM 997 C CA . ASP A 1 118 ? -0.837 9.340 -13.404 1.00 77.62 118 ASP A CA 1
ATOM 998 C C . ASP A 1 118 ? 0.372 8.961 -14.280 1.00 77.62 118 ASP A C 1
ATOM 1000 O O . ASP A 1 118 ? 0.624 7.783 -14.556 1.00 77.62 118 ASP A O 1
ATOM 1004 N N . GLU A 1 119 ? 1.083 9.978 -14.773 1.00 83.19 119 GLU A N 1
ATOM 1005 C CA . GLU A 1 119 ? 2.267 9.787 -15.615 1.00 83.19 119 GLU A CA 1
ATOM 1006 C C . GLU A 1 119 ? 3.426 9.149 -14.842 1.00 83.19 119 GLU A C 1
ATOM 1008 O O . GLU A 1 119 ? 4.119 8.310 -15.403 1.00 83.19 119 GLU A O 1
ATOM 1013 N N . GLU A 1 120 ? 3.592 9.464 -13.552 1.00 83.94 120 GLU A N 1
ATOM 1014 C CA . GLU A 1 120 ? 4.657 8.894 -12.712 1.00 83.94 120 GLU A CA 1
ATOM 1015 C C . GLU A 1 120 ? 4.518 7.367 -12.615 1.00 83.94 120 GLU A C 1
ATOM 1017 O O . GLU A 1 120 ? 5.493 6.634 -12.781 1.00 83.94 120 GLU A O 1
ATOM 1022 N N . ALA A 1 121 ? 3.296 6.862 -12.418 1.00 85.69 121 ALA A N 1
ATOM 1023 C CA . ALA A 1 121 ? 3.028 5.428 -12.400 1.00 85.69 121 ALA A CA 1
ATOM 1024 C C . ALA A 1 121 ? 3.328 4.756 -13.753 1.00 85.69 121 ALA A C 1
ATOM 1026 O O . ALA A 1 121 ? 3.847 3.635 -13.780 1.00 85.69 121 ALA A O 1
ATOM 1027 N N . ARG A 1 122 ? 3.041 5.436 -14.875 1.00 91.50 122 ARG A N 1
ATOM 1028 C CA . ARG A 1 122 ? 3.380 4.933 -16.217 1.00 91.50 122 ARG A CA 1
ATOM 1029 C C . ARG A 1 122 ? 4.892 4.922 -16.437 1.00 91.50 122 ARG A C 1
ATOM 1031 O O . ARG A 1 122 ? 5.424 3.919 -16.905 1.00 91.50 122 ARG A O 1
ATOM 1038 N N . GLU A 1 123 ? 5.585 6.000 -16.088 1.00 89.50 123 GLU A N 1
ATOM 1039 C CA . GLU A 1 123 ? 7.045 6.096 -16.184 1.00 89.50 123 GLU A CA 1
ATOM 1040 C C . GLU A 1 123 ? 7.721 5.010 -15.344 1.00 89.50 123 GLU A C 1
ATOM 1042 O O . GLU A 1 123 ? 8.607 4.317 -15.837 1.00 89.50 123 GLU A O 1
ATOM 1047 N N . SER A 1 124 ? 7.243 4.770 -14.121 1.00 90.19 124 SER A N 1
ATOM 1048 C CA . SER A 1 124 ? 7.753 3.690 -13.272 1.00 90.19 124 SER A CA 1
ATOM 1049 C C . SER A 1 124 ? 7.550 2.302 -13.900 1.00 90.19 124 SER A C 1
ATOM 1051 O O . SER A 1 124 ? 8.451 1.461 -13.863 1.00 90.19 124 SER A O 1
ATOM 1053 N N . CYS A 1 125 ? 6.404 2.061 -14.554 1.00 94.62 125 CYS A N 1
ATOM 1054 C CA . CYS A 1 125 ? 6.182 0.844 -15.344 1.00 94.62 125 CYS A CA 1
ATOM 1055 C C . CYS A 1 125 ? 7.199 0.716 -16.489 1.00 94.62 125 CYS A C 1
ATOM 1057 O O . CYS A 1 125 ? 7.832 -0.329 -16.641 1.00 94.62 125 CYS A O 1
ATOM 1059 N N . VAL A 1 126 ? 7.423 1.789 -17.251 1.00 94.31 126 VAL A N 1
ATOM 1060 C CA . VAL A 1 126 ? 8.400 1.816 -18.350 1.00 94.31 126 VAL A CA 1
ATOM 1061 C C . VAL A 1 126 ? 9.817 1.526 -17.852 1.00 94.31 126 VAL A C 1
ATOM 1063 O O . VAL A 1 126 ? 10.521 0.722 -18.464 1.00 94.31 126 VAL A O 1
ATOM 1066 N N . GLU A 1 127 ? 10.228 2.102 -16.724 1.00 92.75 127 GLU A N 1
ATOM 1067 C CA . GLU A 1 127 ? 11.545 1.853 -16.129 1.00 92.75 127 GLU A CA 1
ATOM 1068 C C . GLU A 1 127 ? 11.711 0.400 -15.655 1.00 92.75 127 GLU A C 1
ATOM 1070 O O . GLU A 1 127 ? 12.765 -0.206 -15.877 1.00 92.75 127 GLU A O 1
ATOM 1075 N N . ARG A 1 128 ? 10.666 -0.220 -15.087 1.00 95.31 128 ARG A N 1
ATOM 1076 C CA . ARG A 1 128 ? 10.698 -1.658 -14.771 1.00 95.31 128 ARG A CA 1
ATOM 1077 C C . ARG A 1 128 ? 10.832 -2.515 -16.025 1.00 95.31 128 ARG A C 1
ATOM 1079 O O . ARG A 1 128 ? 11.652 -3.432 -16.031 1.00 95.31 128 ARG A O 1
ATOM 1086 N N . ILE A 1 129 ? 10.110 -2.195 -17.104 1.00 96.12 129 ILE A N 1
ATOM 1087 C CA . ILE A 1 129 ? 10.245 -2.899 -18.391 1.00 96.12 129 ILE A CA 1
ATOM 1088 C C . ILE A 1 129 ? 11.675 -2.768 -18.931 1.00 96.12 129 ILE A C 1
ATOM 1090 O O . ILE A 1 129 ? 12.270 -3.773 -19.322 1.00 96.12 129 ILE A O 1
ATOM 1094 N N . LYS A 1 130 ? 12.267 -1.567 -18.909 1.00 92.69 130 LYS A N 1
ATOM 1095 C CA . LYS A 1 130 ? 13.666 -1.357 -19.320 1.00 92.69 130 LYS A CA 1
ATOM 1096 C C . LYS A 1 130 ? 14.626 -2.221 -18.514 1.00 92.69 130 LYS A C 1
ATOM 1098 O O . LYS A 1 130 ? 15.412 -2.967 -19.100 1.00 92.69 130 LYS A O 1
ATOM 1103 N N . GLY A 1 131 ? 14.530 -2.177 -17.184 1.00 89.25 131 GLY A N 1
ATOM 1104 C CA . GLY A 1 131 ? 15.355 -3.000 -16.302 1.00 89.25 131 GLY A CA 1
ATOM 1105 C C . GLY A 1 131 ? 15.211 -4.489 -16.619 1.00 89.25 131 GLY A C 1
ATOM 1106 O O . GLY A 1 131 ? 16.208 -5.197 -16.786 1.00 89.25 131 GLY A O 1
ATOM 1107 N N . ARG A 1 132 ? 13.966 -4.948 -16.773 1.00 92.31 132 ARG A N 1
ATOM 1108 C CA . ARG A 1 132 ? 13.604 -6.334 -17.084 1.00 92.31 132 ARG A CA 1
ATOM 1109 C C . ARG A 1 132 ? 14.132 -6.807 -18.441 1.00 92.31 132 ARG A C 1
ATOM 1111 O O . ARG A 1 132 ? 14.428 -7.989 -18.592 1.00 92.31 132 ARG A O 1
ATOM 1118 N N . LEU A 1 133 ? 14.276 -5.911 -19.416 1.00 92.81 133 LEU A N 1
ATOM 1119 C CA . LEU A 1 133 ? 14.863 -6.217 -20.723 1.00 92.81 133 LEU A CA 1
ATOM 1120 C C . LEU A 1 133 ? 16.394 -6.191 -20.691 1.00 92.81 133 LEU A C 1
ATOM 1122 O O . LEU A 1 133 ? 17.028 -7.083 -21.247 1.00 92.81 133 LEU A O 1
ATOM 1126 N N . LEU A 1 134 ? 17.004 -5.207 -20.030 1.00 89.44 134 LEU A N 1
ATOM 1127 C CA . LEU A 1 134 ? 18.461 -5.048 -20.002 1.00 89.44 134 LEU A CA 1
ATOM 1128 C C . LEU A 1 134 ? 19.160 -6.157 -19.222 1.00 89.44 134 LEU A C 1
ATOM 1130 O O . LEU A 1 134 ? 20.215 -6.634 -19.644 1.00 89.44 134 LEU A O 1
ATOM 1134 N N . TYR A 1 135 ? 18.584 -6.575 -18.096 1.00 86.75 135 TYR A N 1
ATOM 1135 C CA . TYR A 1 135 ? 19.246 -7.520 -17.207 1.00 86.75 135 TYR A CA 1
ATOM 1136 C C . TYR A 1 135 ? 19.481 -8.899 -17.859 1.00 86.75 135 TYR A C 1
ATOM 1138 O O . TYR A 1 135 ? 20.625 -9.352 -17.879 1.00 86.75 135 TYR A O 1
ATOM 1146 N N . PRO A 1 136 ? 18.493 -9.557 -18.497 1.00 83.00 136 PRO A N 1
ATOM 1147 C CA . PRO A 1 136 ? 18.740 -10.815 -19.197 1.00 83.00 136 PRO A CA 1
ATOM 1148 C C . PRO A 1 136 ? 19.681 -10.684 -20.400 1.00 83.00 136 PRO A C 1
ATOM 1150 O O . PRO A 1 136 ? 20.423 -11.626 -20.680 1.00 83.00 136 PRO A O 1
ATOM 1153 N N . LEU A 1 137 ? 19.677 -9.537 -21.093 1.00 83.12 137 LEU A N 1
ATOM 1154 C CA . LEU A 1 137 ? 20.566 -9.264 -22.233 1.00 83.12 137 LEU A CA 1
ATOM 1155 C C . LEU A 1 137 ? 22.038 -9.129 -21.829 1.00 83.12 137 LEU A C 1
ATOM 1157 O O . LEU A 1 137 ? 22.922 -9.300 -22.667 1.00 83.12 137 LEU A O 1
ATOM 1161 N N . TYR A 1 138 ? 22.305 -8.837 -20.556 1.00 79.38 138 TYR A N 1
ATOM 1162 C CA . TYR A 1 138 ? 23.653 -8.870 -19.999 1.00 79.38 138 TYR A CA 1
ATOM 1163 C C . TYR A 1 138 ? 24.172 -10.305 -19.809 1.00 79.38 138 TYR A C 1
ATOM 1165 O O . TYR A 1 138 ? 25.377 -10.538 -19.893 1.00 79.38 138 TYR A O 1
ATOM 1173 N N . LEU A 1 139 ? 23.276 -11.266 -19.559 1.00 81.44 139 LEU A N 1
ATOM 1174 C CA . LEU A 1 139 ? 23.647 -12.640 -19.211 1.00 81.44 139 LEU A CA 1
ATOM 1175 C C . LEU A 1 139 ? 23.980 -13.489 -20.442 1.00 81.44 139 LEU A C 1
ATOM 1177 O O . LEU A 1 139 ? 24.992 -14.188 -20.444 1.00 81.44 139 LEU A O 1
ATOM 1181 N N . GLU A 1 140 ? 23.152 -13.430 -21.488 1.00 85.38 140 GLU A N 1
ATOM 1182 C CA . GLU A 1 140 ? 23.350 -14.219 -22.709 1.00 85.38 140 GLU A CA 1
ATOM 1183 C C . GLU A 1 140 ? 22.939 -13.448 -23.976 1.00 85.38 140 GLU A C 1
ATOM 1185 O O . GLU A 1 140 ? 22.059 -12.582 -23.926 1.00 85.38 140 GLU A O 1
ATOM 1190 N N . PRO A 1 141 ? 23.532 -13.772 -25.146 1.00 87.81 141 PRO A N 1
ATOM 1191 C CA . PRO A 1 141 ? 23.113 -13.204 -26.421 1.00 87.81 141 PRO A CA 1
ATOM 1192 C C . PRO A 1 141 ? 21.638 -13.479 -26.726 1.00 87.81 141 PRO A C 1
ATOM 1194 O O . PRO A 1 141 ? 21.149 -14.602 -26.589 1.00 87.81 141 PRO A O 1
ATOM 1197 N N . LEU A 1 142 ? 20.943 -12.462 -27.235 1.00 91.75 142 LEU A N 1
ATOM 1198 C CA . LEU A 1 142 ? 19.533 -12.580 -27.583 1.00 91.75 142 LEU A CA 1
ATOM 1199 C C . LEU A 1 142 ? 19.333 -13.548 -28.761 1.00 91.75 142 LEU A C 1
ATOM 1201 O O . LEU A 1 142 ? 19.795 -13.317 -29.878 1.00 91.75 142 LEU A O 1
ATOM 1205 N N . THR A 1 143 ? 18.614 -14.638 -28.513 1.00 92.88 143 THR A N 1
ATOM 1206 C CA . THR A 1 143 ? 18.204 -15.628 -29.517 1.00 92.88 143 THR A CA 1
ATOM 1207 C C . THR A 1 143 ? 16.729 -15.966 -29.324 1.00 92.88 143 THR A C 1
ATOM 1209 O O . THR A 1 143 ? 16.180 -15.720 -28.253 1.00 92.88 143 THR A O 1
ATOM 1212 N N . GLU A 1 144 ? 16.071 -16.557 -30.328 1.00 91.25 144 GLU A N 1
ATOM 1213 C CA . GLU A 1 144 ? 14.653 -16.944 -30.208 1.00 91.25 144 GLU A CA 1
ATOM 1214 C C . GLU A 1 144 ? 14.427 -17.918 -29.036 1.00 91.25 144 GLU A C 1
ATOM 1216 O O . GLU A 1 144 ? 13.436 -17.807 -28.315 1.00 91.25 144 GLU A O 1
ATOM 1221 N N . ASP A 1 145 ? 15.358 -18.847 -28.803 1.00 91.75 145 ASP A N 1
ATOM 1222 C CA . ASP A 1 145 ? 15.268 -19.785 -27.682 1.00 91.75 145 ASP A CA 1
ATOM 1223 C C . ASP A 1 145 ? 15.559 -19.113 -26.340 1.00 91.75 145 ASP A C 1
ATOM 1225 O O . ASP A 1 145 ? 14.882 -19.408 -25.353 1.00 91.75 145 ASP A O 1
ATOM 1229 N N . TYR A 1 146 ? 16.484 -18.152 -26.304 1.00 92.69 146 TYR A N 1
ATOM 1230 C CA . TYR A 1 146 ? 16.719 -17.373 -25.094 1.00 92.69 146 TYR A CA 1
ATOM 1231 C C . TYR A 1 146 ? 15.528 -16.464 -24.752 1.00 92.69 146 TYR A C 1
ATOM 1233 O O . TYR A 1 146 ? 15.152 -16.390 -23.585 1.00 92.69 146 TYR A O 1
ATOM 1241 N N . CYS A 1 147 ? 14.820 -15.889 -25.735 1.00 92.75 147 CYS A N 1
ATOM 1242 C CA . CYS A 1 147 ? 13.565 -15.165 -25.487 1.00 92.75 147 CYS A CA 1
ATOM 1243 C C . CYS A 1 147 ? 12.516 -16.044 -24.783 1.00 92.75 147 CYS A C 1
ATOM 1245 O O . CYS A 1 147 ? 11.854 -15.591 -23.849 1.00 92.75 147 CYS A O 1
ATOM 1247 N N . LYS A 1 148 ? 12.383 -17.320 -25.174 1.00 91.19 148 LYS A N 1
ATOM 1248 C CA . LYS A 1 148 ? 11.474 -18.272 -24.501 1.00 91.19 148 LYS A CA 1
ATOM 1249 C C . LYS A 1 148 ? 11.904 -18.558 -23.063 1.00 91.19 148 LYS A C 1
ATOM 1251 O O . LYS A 1 148 ? 11.054 -18.788 -22.204 1.00 91.19 148 LYS A O 1
ATOM 1256 N N . THR A 1 149 ? 13.208 -18.570 -22.795 1.00 91.19 149 THR A N 1
ATOM 1257 C CA . THR A 1 149 ? 13.745 -18.682 -21.434 1.00 91.19 149 THR A CA 1
ATOM 1258 C C . THR A 1 149 ? 13.413 -17.432 -20.619 1.00 91.19 149 THR A C 1
ATOM 1260 O O . THR A 1 149 ? 12.880 -17.562 -19.520 1.00 91.19 149 THR A O 1
ATOM 1263 N N . ILE A 1 150 ? 13.604 -16.237 -21.185 1.00 92.56 150 ILE A N 1
ATOM 1264 C CA . ILE A 1 150 ? 13.255 -14.959 -20.548 1.00 92.56 150 ILE A CA 1
ATOM 1265 C C . ILE A 1 150 ? 11.762 -14.889 -20.203 1.00 92.56 150 ILE A C 1
ATOM 1267 O O . ILE A 1 150 ? 11.411 -14.498 -19.095 1.00 92.56 150 ILE A O 1
ATOM 1271 N N . GLN A 1 151 ? 10.871 -15.362 -21.078 1.00 92.88 151 GLN A N 1
ATOM 1272 C CA . GLN A 1 151 ? 9.436 -15.429 -20.769 1.00 92.88 151 GLN A CA 1
ATOM 1273 C C . GLN A 1 151 ? 9.117 -16.285 -19.533 1.00 92.88 151 GLN A C 1
ATOM 1275 O O . GLN A 1 151 ? 8.144 -16.016 -18.833 1.00 92.88 151 GLN A O 1
ATOM 1280 N N . LYS A 1 152 ? 9.916 -17.319 -19.232 1.00 92.62 152 LYS A N 1
ATOM 1281 C CA . LYS A 1 152 ? 9.748 -18.086 -17.986 1.00 92.62 152 LYS A CA 1
ATOM 1282 C C . LYS A 1 152 ? 10.172 -17.272 -16.764 1.00 92.62 152 LYS A C 1
ATOM 1284 O O . LYS A 1 152 ? 9.580 -17.460 -15.707 1.00 92.62 152 LYS A O 1
ATOM 1289 N N . TYR A 1 153 ? 11.164 -16.390 -16.902 1.00 92.75 153 TYR A N 1
ATOM 1290 C CA . TYR A 1 153 ? 11.551 -15.448 -15.847 1.00 92.75 153 TYR A CA 1
ATOM 1291 C C . TYR A 1 153 ? 10.438 -14.433 -15.597 1.00 92.75 153 TYR A C 1
ATOM 1293 O O . TYR A 1 153 ? 10.025 -14.270 -14.454 1.00 92.75 153 TYR A O 1
ATOM 1301 N N . PHE A 1 154 ? 9.880 -13.861 -16.669 1.00 95.00 154 PHE A N 1
ATOM 1302 C CA . PHE A 1 154 ? 8.735 -12.948 -16.600 1.00 95.00 154 PHE A CA 1
ATOM 1303 C C . PHE A 1 154 ? 7.557 -13.601 -15.879 1.00 95.00 154 PHE A C 1
ATOM 1305 O O . PHE A 1 154 ? 6.993 -13.013 -14.968 1.00 95.00 154 PHE A O 1
ATOM 1312 N N . TRP A 1 155 ? 7.278 -14.870 -16.186 1.00 95.06 155 TRP A N 1
ATOM 1313 C CA . TRP A 1 155 ? 6.225 -15.619 -15.508 1.00 95.06 155 TRP A CA 1
ATOM 1314 C C . TRP A 1 155 ? 6.439 -15.747 -13.993 1.00 95.06 155 TRP A C 1
ATOM 1316 O O . TRP A 1 155 ? 5.478 -15.668 -13.228 1.00 95.06 155 TRP A O 1
ATOM 1326 N N . ILE A 1 156 ? 7.677 -16.001 -13.551 1.00 95.44 156 ILE A N 1
ATOM 1327 C CA . ILE A 1 156 ? 8.001 -16.118 -12.119 1.00 95.44 156 ILE A CA 1
ATOM 1328 C C . ILE A 1 156 ? 7.815 -14.772 -11.422 1.00 95.44 156 ILE A C 1
ATOM 1330 O O . ILE A 1 156 ? 7.268 -14.736 -10.322 1.00 95.44 156 ILE A O 1
ATOM 1334 N N . GLU A 1 157 ? 8.269 -13.695 -12.056 1.00 96.56 157 GLU A N 1
ATOM 1335 C CA . GLU A 1 157 ? 8.166 -12.336 -11.532 1.00 96.56 157 GLU A CA 1
ATOM 1336 C C . GLU A 1 157 ? 6.707 -11.880 -11.425 1.00 96.56 157 GLU A C 1
ATOM 1338 O O . GLU A 1 157 ? 6.270 -11.509 -10.342 1.00 96.56 157 GLU A O 1
ATOM 1343 N N . GLU A 1 158 ? 5.917 -12.045 -12.485 1.00 97.44 158 GLU A N 1
ATOM 1344 C CA . GLU A 1 158 ? 4.487 -11.718 -12.488 1.00 97.44 158 GLU A CA 1
ATOM 1345 C C . GLU A 1 158 ? 3.722 -12.506 -11.417 1.00 97.44 158 GLU A C 1
ATOM 1347 O O . GLU A 1 158 ? 2.919 -11.956 -10.664 1.00 97.44 158 GLU A O 1
ATOM 1352 N N . ARG A 1 159 ? 4.024 -13.805 -11.271 1.00 96.50 159 ARG A N 1
ATOM 1353 C CA . ARG A 1 159 ? 3.430 -14.645 -10.221 1.00 96.50 159 ARG A CA 1
ATOM 1354 C C . ARG A 1 159 ? 3.791 -14.171 -8.820 1.00 96.50 159 ARG A C 1
ATOM 1356 O O . ARG A 1 159 ? 2.969 -14.270 -7.907 1.00 96.50 159 ARG A O 1
ATOM 1363 N N . LEU A 1 160 ? 5.033 -13.740 -8.634 1.00 97.56 160 LEU A N 1
ATOM 1364 C CA . LEU A 1 160 ? 5.512 -13.209 -7.369 1.00 97.56 160 LEU A CA 1
ATOM 1365 C C . LEU A 1 160 ? 4.773 -11.920 -7.019 1.00 97.56 160 LEU A C 1
ATOM 1367 O O . LEU A 1 160 ? 4.269 -11.811 -5.905 1.00 97.56 160 LEU A O 1
ATOM 1371 N N . GLU A 1 161 ? 4.681 -10.988 -7.962 1.00 97.81 161 GLU A N 1
ATOM 1372 C CA . GLU A 1 161 ? 3.991 -9.712 -7.786 1.00 97.81 161 GLU A CA 1
ATOM 1373 C C . GLU A 1 161 ? 2.507 -9.927 -7.460 1.00 97.81 161 GLU A C 1
ATOM 1375 O O . GLU A 1 161 ? 2.018 -9.415 -6.452 1.00 97.81 161 GLU A O 1
ATOM 1380 N N . GLU A 1 162 ? 1.809 -10.790 -8.201 1.00 97.06 162 GLU A N 1
ATOM 1381 C CA . GLU A 1 162 ? 0.423 -11.160 -7.898 1.00 97.06 162 GLU A CA 1
ATOM 1382 C C . GLU A 1 162 ? 0.247 -11.753 -6.495 1.00 97.06 162 GLU A C 1
ATOM 1384 O O . GLU A 1 162 ? -0.593 -11.288 -5.726 1.00 97.06 162 GLU A O 1
ATOM 1389 N N . GLU A 1 163 ? 1.021 -12.775 -6.120 1.00 97.50 163 GLU A N 1
ATOM 1390 C CA . GLU A 1 163 ? 0.845 -13.399 -4.804 1.00 97.50 163 GLU A CA 1
ATOM 1391 C C . GLU A 1 163 ? 1.238 -12.445 -3.658 1.00 97.50 163 GLU A C 1
ATOM 1393 O O . GLU A 1 163 ? 0.604 -12.457 -2.599 1.00 97.50 163 GLU A O 1
ATOM 1398 N N . MET A 1 164 ? 2.239 -11.583 -3.859 1.00 97.44 164 MET A N 1
ATOM 1399 C CA . MET A 1 164 ? 2.632 -10.588 -2.860 1.00 97.44 164 MET A CA 1
ATOM 1400 C C . MET A 1 164 ? 1.583 -9.489 -2.685 1.00 97.44 164 MET A C 1
ATOM 1402 O O . MET A 1 164 ? 1.319 -9.116 -1.542 1.00 97.44 164 MET A O 1
ATOM 1406 N N . THR A 1 165 ? 0.922 -9.023 -3.753 1.00 95.69 165 THR A N 1
ATOM 1407 C CA . THR A 1 165 ? -0.212 -8.086 -3.610 1.00 95.69 165 THR A CA 1
ATOM 1408 C C . THR A 1 165 ? -1.347 -8.715 -2.809 1.00 95.69 165 THR A C 1
ATOM 1410 O O . THR A 1 165 ? -1.829 -8.115 -1.859 1.00 95.69 165 THR A O 1
ATOM 1413 N N . VAL A 1 166 ? -1.694 -9.979 -3.067 1.00 93.00 166 VAL A N 1
ATOM 1414 C CA . VAL A 1 166 ? -2.721 -10.701 -2.295 1.00 93.00 166 VAL A CA 1
ATOM 1415 C C . VAL A 1 166 ? -2.357 -10.811 -0.813 1.00 93.00 166 VAL A C 1
ATOM 1417 O O . VAL A 1 166 ? -3.236 -10.748 0.048 1.00 93.00 166 VAL A O 1
ATOM 1420 N N . LYS A 1 167 ? -1.073 -10.996 -0.493 1.00 94.62 167 LYS A N 1
ATOM 1421 C CA . LYS A 1 167 ? -0.591 -11.005 0.895 1.00 94.62 167 LYS A CA 1
ATOM 1422 C C . LYS A 1 167 ? -0.680 -9.619 1.520 1.00 94.62 167 LYS A C 1
ATOM 1424 O O . LYS A 1 167 ? -1.236 -9.508 2.605 1.00 94.62 167 LYS A O 1
ATOM 1429 N N . MET A 1 168 ? -0.228 -8.576 0.823 1.00 93.19 168 MET A N 1
ATOM 1430 C CA . MET A 1 168 ? -0.382 -7.190 1.274 1.00 93.19 168 MET A CA 1
ATOM 1431 C C . MET A 1 168 ? -1.851 -6.845 1.527 1.00 93.19 168 MET A C 1
ATOM 1433 O O . MET A 1 168 ? -2.178 -6.242 2.543 1.00 93.19 168 MET A O 1
ATOM 1437 N N . ASP A 1 169 ? -2.766 -7.262 0.659 1.00 86.50 169 ASP A N 1
ATOM 1438 C CA . ASP A 1 169 ? -4.200 -6.989 0.784 1.00 86.50 169 ASP A CA 1
ATOM 1439 C C . ASP A 1 169 ? -4.810 -7.550 2.072 1.00 86.50 169 ASP A C 1
ATOM 1441 O O . ASP A 1 169 ? -5.756 -6.961 2.594 1.00 86.50 169 ASP A O 1
ATOM 1445 N N . ARG A 1 170 ? -4.248 -8.641 2.605 1.00 86.81 170 ARG A N 1
ATOM 1446 C CA . ARG A 1 170 ? -4.688 -9.270 3.861 1.00 86.81 170 ARG A CA 1
ATOM 1447 C C . ARG A 1 170 ? -4.205 -8.539 5.109 1.00 86.81 170 ARG A C 1
ATOM 1449 O O . ARG A 1 170 ? -4.821 -8.710 6.155 1.00 86.81 170 ARG A O 1
ATOM 1456 N N . GLU A 1 171 ? -3.140 -7.752 5.003 1.00 86.62 171 GLU A N 1
ATOM 1457 C CA . GLU A 1 171 ? -2.627 -6.967 6.123 1.00 86.62 171 GLU A CA 1
ATOM 1458 C C . GLU A 1 171 ? -3.574 -5.806 6.462 1.00 86.62 171 GLU A C 1
ATOM 1460 O O . GLU A 1 171 ? -4.180 -5.194 5.573 1.00 86.62 171 GLU A O 1
ATOM 1465 N N . GLU A 1 172 ? -3.718 -5.498 7.751 1.00 72.62 172 GLU A N 1
ATOM 1466 C CA . GLU A 1 172 ? -4.725 -4.540 8.224 1.00 72.62 172 GLU A CA 1
ATOM 1467 C C . GLU A 1 172 ? -4.243 -3.089 8.186 1.00 72.62 172 GLU A C 1
ATOM 1469 O O . GLU A 1 172 ? -5.030 -2.195 7.847 1.00 72.62 172 GLU A O 1
ATOM 1474 N N . THR A 1 173 ? -2.965 -2.867 8.502 1.00 68.56 173 THR A N 1
ATOM 1475 C CA . THR A 1 173 ? -2.359 -1.536 8.625 1.00 68.56 173 THR A CA 1
ATOM 1476 C C . THR A 1 173 ? -1.477 -1.205 7.423 1.00 68.56 173 THR A C 1
ATOM 1478 O O . THR A 1 173 ? -0.956 -2.085 6.729 1.00 68.56 173 THR A O 1
ATOM 1481 N N . TYR A 1 174 ? -1.260 0.087 7.171 1.00 75.94 174 TYR A N 1
ATOM 1482 C CA . TYR A 1 174 ? -0.311 0.524 6.145 1.00 75.94 174 TYR A CA 1
ATOM 1483 C C . TYR A 1 174 ? 1.126 0.066 6.447 1.00 75.94 174 TYR A C 1
ATOM 1485 O O . TYR A 1 174 ? 1.858 -0.288 5.520 1.00 75.94 174 TYR A O 1
ATOM 1493 N N . GLN A 1 175 ? 1.542 0.036 7.720 1.00 76.56 175 GLN A N 1
ATOM 1494 C CA . GLN A 1 175 ? 2.883 -0.428 8.090 1.00 76.56 175 GLN A CA 1
ATOM 1495 C C . GLN A 1 175 ? 3.066 -1.916 7.823 1.00 76.56 175 GLN A C 1
ATOM 1497 O O . GLN A 1 175 ? 4.094 -2.297 7.266 1.00 76.56 175 GLN A O 1
ATOM 1502 N N . ASP A 1 176 ? 2.065 -2.740 8.124 1.00 82.75 176 ASP A N 1
ATOM 1503 C CA . ASP A 1 176 ? 2.124 -4.175 7.843 1.00 82.75 176 ASP A CA 1
ATOM 1504 C C . ASP A 1 176 ? 2.142 -4.430 6.333 1.00 82.75 176 ASP A C 1
ATOM 1506 O O . ASP A 1 176 ? 2.962 -5.207 5.841 1.00 82.75 176 ASP A O 1
ATOM 1510 N N . LYS A 1 177 ? 1.349 -3.676 5.556 1.00 87.62 177 LYS A N 1
ATOM 1511 C CA . LYS A 1 177 ? 1.413 -3.690 4.083 1.00 87.62 177 LYS A CA 1
ATOM 1512 C C . LYS A 1 177 ? 2.796 -3.296 3.563 1.00 87.62 177 LYS A C 1
ATOM 1514 O O . LYS A 1 177 ? 3.330 -3.955 2.672 1.00 87.62 177 LYS A O 1
ATOM 1519 N N . LYS A 1 178 ? 3.397 -2.243 4.126 1.00 87.56 178 LYS A N 1
ATOM 1520 C CA . LYS A 1 178 ? 4.743 -1.757 3.780 1.00 87.56 178 LYS A CA 1
ATOM 1521 C C . LYS A 1 178 ? 5.845 -2.733 4.192 1.00 87.56 178 LYS A C 1
ATOM 1523 O O . LYS A 1 178 ? 6.861 -2.837 3.508 1.00 87.56 178 LYS A O 1
ATOM 1528 N N . ALA A 1 179 ? 5.680 -3.432 5.308 1.00 88.25 179 ALA A N 1
ATOM 1529 C CA . ALA A 1 179 ? 6.594 -4.478 5.739 1.00 88.25 179 ALA A CA 1
ATOM 1530 C C . ALA A 1 179 ? 6.487 -5.688 4.803 1.00 88.25 179 ALA A C 1
ATOM 1532 O O . ALA A 1 179 ? 7.506 -6.195 4.330 1.00 88.25 179 ALA A O 1
ATOM 1533 N N . MET A 1 180 ? 5.262 -6.091 4.457 1.00 94.94 180 MET A N 1
ATOM 1534 C CA . MET A 1 180 ? 4.994 -7.180 3.523 1.00 94.94 180 MET A CA 1
ATOM 1535 C C . MET A 1 180 ? 5.543 -6.881 2.123 1.00 94.94 180 MET A C 1
ATOM 1537 O O . MET A 1 180 ? 6.202 -7.742 1.541 1.00 94.94 180 MET A O 1
ATOM 1541 N N . SER A 1 181 ? 5.394 -5.651 1.614 1.00 94.38 181 SER A N 1
ATOM 1542 C CA . SER A 1 181 ? 5.962 -5.251 0.315 1.00 94.38 181 SER A CA 1
ATOM 1543 C C . SER A 1 181 ? 7.491 -5.339 0.259 1.00 94.38 181 SER A C 1
ATOM 1545 O O . SER A 1 181 ? 8.072 -5.377 -0.823 1.00 94.38 181 SER A O 1
ATOM 1547 N N . LYS A 1 182 ? 8.158 -5.411 1.418 1.00 94.50 182 LYS A N 1
ATOM 1548 C CA . LYS A 1 182 ? 9.620 -5.489 1.555 1.00 94.50 182 LYS A CA 1
ATOM 1549 C C . LYS A 1 182 ? 10.114 -6.844 2.057 1.00 94.50 182 LYS A C 1
ATOM 1551 O O . LYS A 1 182 ? 11.325 -6.998 2.237 1.00 94.50 182 LYS A O 1
ATOM 1556 N N . ASN A 1 183 ? 9.219 -7.811 2.258 1.00 96.56 183 ASN A N 1
ATOM 1557 C CA . ASN A 1 183 ? 9.525 -9.106 2.857 1.00 96.56 183 ASN A CA 1
ATOM 1558 C C . ASN A 1 183 ? 10.316 -10.014 1.897 1.00 96.56 183 ASN A C 1
ATOM 1560 O O . ASN A 1 183 ? 9.755 -10.833 1.169 1.00 96.56 183 ASN A O 1
ATOM 1564 N N . GLU A 1 184 ? 11.643 -9.867 1.897 1.00 96.12 184 GLU A N 1
ATOM 1565 C CA . GLU A 1 184 ? 12.532 -10.640 1.021 1.00 96.12 184 GLU A CA 1
ATOM 1566 C C . GLU A 1 184 ? 12.489 -12.138 1.274 1.00 96.12 184 GLU A C 1
ATOM 1568 O O . GLU A 1 184 ? 12.603 -12.911 0.326 1.00 96.12 184 GLU A O 1
ATOM 1573 N N . ASP A 1 185 ? 12.369 -12.555 2.531 1.00 96.56 185 ASP A N 1
ATOM 1574 C CA . ASP A 1 185 ? 12.390 -13.973 2.882 1.00 96.56 185 ASP A CA 1
ATOM 1575 C C . ASP A 1 185 ? 11.166 -14.678 2.302 1.00 96.56 185 ASP A C 1
ATOM 1577 O O . ASP A 1 185 ? 11.282 -15.759 1.716 1.00 96.56 185 ASP A O 1
ATOM 1581 N N . GLU A 1 186 ? 10.007 -14.021 2.369 1.00 97.50 186 GLU A N 1
ATOM 1582 C CA . GLU A 1 186 ? 8.793 -14.505 1.726 1.00 97.50 186 GLU A CA 1
ATOM 1583 C C . GLU A 1 186 ? 8.934 -14.526 0.200 1.00 97.50 186 GLU A C 1
ATOM 1585 O O . GLU A 1 186 ? 8.628 -15.543 -0.425 1.00 97.50 186 GLU A O 1
ATOM 1590 N N . MET A 1 187 ? 9.477 -13.469 -0.412 1.00 98.31 187 MET A N 1
ATOM 1591 C CA . MET A 1 187 ? 9.690 -13.441 -1.864 1.00 98.31 187 MET A CA 1
ATOM 1592 C C . MET A 1 187 ? 10.652 -14.544 -2.334 1.00 98.31 187 MET A C 1
ATOM 1594 O O . MET A 1 187 ? 10.356 -15.245 -3.302 1.00 98.31 187 MET A O 1
ATOM 1598 N N . LYS A 1 188 ? 11.766 -14.772 -1.624 1.00 97.38 188 LYS A N 1
ATOM 1599 C CA . LYS A 1 188 ? 12.715 -15.871 -1.902 1.00 97.38 188 LYS A CA 1
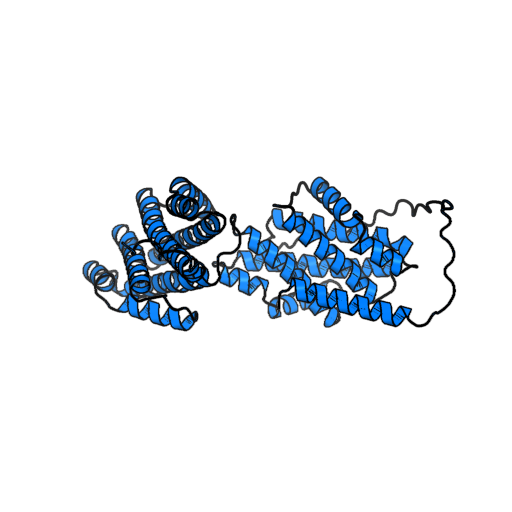ATOM 1600 C C . LYS A 1 188 ? 12.034 -17.232 -1.783 1.00 97.38 188 LYS A C 1
ATOM 1602 O O . LYS A 1 188 ? 12.249 -18.110 -2.624 1.00 97.38 188 LYS A O 1
ATOM 1607 N N . ARG A 1 189 ? 11.190 -17.412 -0.761 1.00 97.38 189 ARG A N 1
ATOM 1608 C CA . ARG A 1 189 ? 10.407 -18.638 -0.564 1.00 97.38 189 ARG A CA 1
ATOM 1609 C C . ARG A 1 189 ? 9.459 -18.886 -1.739 1.00 97.38 189 ARG A C 1
ATOM 1611 O O . ARG A 1 189 ? 9.419 -20.008 -2.242 1.00 97.38 189 ARG A O 1
ATOM 1618 N N . LEU A 1 190 ? 8.736 -17.862 -2.191 1.00 97.06 190 LEU A N 1
ATOM 1619 C CA . LEU A 1 190 ? 7.816 -17.948 -3.329 1.00 97.06 190 LEU A CA 1
ATOM 1620 C C . LEU A 1 190 ? 8.550 -18.243 -4.642 1.00 97.06 190 LEU A C 1
ATOM 1622 O O . LEU A 1 190 ? 8.181 -19.183 -5.344 1.00 97.06 190 LEU A O 1
ATOM 1626 N N . ILE A 1 191 ? 9.648 -17.536 -4.927 1.00 96.88 191 ILE A N 1
ATOM 1627 C CA . ILE A 1 191 ? 10.482 -17.793 -6.111 1.00 96.88 191 ILE A CA 1
ATOM 1628 C C . ILE A 1 191 ? 10.942 -19.258 -6.145 1.00 96.88 191 ILE A C 1
ATOM 1630 O O . ILE A 1 191 ? 10.782 -19.924 -7.164 1.00 96.88 191 ILE A O 1
ATOM 1634 N N . SER A 1 192 ? 11.420 -19.802 -5.020 1.00 93.81 192 SER A N 1
ATOM 1635 C CA . SER A 1 192 ? 11.845 -21.209 -4.916 1.00 93.81 192 SER A CA 1
ATOM 1636 C C . SER A 1 192 ? 10.725 -22.212 -5.242 1.00 93.81 192 SER A C 1
ATOM 1638 O O . SER A 1 192 ? 10.971 -23.288 -5.800 1.00 93.81 192 SER A O 1
ATOM 1640 N N . ILE A 1 193 ? 9.472 -21.874 -4.922 1.00 94.00 193 ILE A N 1
ATOM 1641 C CA . ILE A 1 193 ? 8.296 -22.676 -5.289 1.00 94.00 193 ILE A CA 1
ATOM 1642 C C . ILE A 1 193 ? 8.053 -22.593 -6.804 1.00 94.00 193 ILE A C 1
ATOM 1644 O O . ILE A 1 193 ? 7.833 -23.619 -7.454 1.00 94.00 193 ILE A O 1
ATOM 1648 N N . TYR A 1 194 ? 8.129 -21.394 -7.379 1.00 94.31 194 TYR A N 1
ATOM 1649 C CA . TYR A 1 194 ? 7.845 -21.149 -8.795 1.00 94.31 194 TYR A CA 1
ATOM 1650 C C . TYR A 1 194 ? 8.919 -21.705 -9.738 1.00 94.31 194 TYR A C 1
ATOM 1652 O O . TYR A 1 194 ? 8.576 -22.258 -10.785 1.00 94.31 194 TYR A O 1
ATOM 1660 N N . GLU A 1 195 ? 10.193 -21.661 -9.340 1.00 92.00 195 GLU A N 1
ATOM 1661 C CA . GLU A 1 195 ? 11.318 -22.317 -10.025 1.00 92.00 195 GLU A CA 1
ATOM 1662 C C . GLU A 1 195 ? 11.024 -23.802 -10.291 1.00 92.00 195 GLU A C 1
ATOM 1664 O O . GLU A 1 195 ? 11.119 -24.283 -11.426 1.00 92.00 195 GLU A O 1
ATOM 1669 N N . LYS A 1 196 ? 10.573 -24.524 -9.253 1.00 86.88 196 LYS A N 1
ATOM 1670 C CA . LYS A 1 196 ? 10.197 -25.945 -9.354 1.00 86.88 196 LYS A CA 1
ATOM 1671 C C . LYS A 1 196 ? 9.024 -26.149 -10.309 1.00 86.88 196 LYS A C 1
ATOM 1673 O O . LYS A 1 196 ? 9.068 -27.051 -11.142 1.00 86.88 196 LYS A O 1
ATOM 1678 N N . GLY A 1 197 ? 8.002 -25.294 -10.224 1.00 81.81 197 GLY A N 1
ATOM 1679 C CA . GLY A 1 197 ? 6.819 -25.355 -11.088 1.00 81.81 197 GLY A CA 1
ATOM 1680 C C . GLY A 1 197 ? 7.110 -25.084 -12.568 1.00 81.81 197 GLY A C 1
ATOM 1681 O O . GLY A 1 197 ? 6.391 -25.578 -13.435 1.00 81.81 197 GLY A O 1
ATOM 1682 N N . ARG A 1 198 ? 8.179 -24.336 -12.875 1.00 84.50 198 ARG A N 1
ATOM 1683 C CA . ARG A 1 198 ? 8.566 -23.958 -14.245 1.00 84.50 198 ARG A CA 1
ATOM 1684 C C . ARG A 1 198 ? 9.796 -24.680 -14.784 1.00 84.50 198 ARG A C 1
ATOM 1686 O O . ARG A 1 198 ? 10.189 -24.419 -15.922 1.00 84.50 198 ARG A O 1
ATOM 1693 N N . SER A 1 199 ? 10.346 -25.627 -14.019 1.00 87.19 199 SER A N 1
ATOM 1694 C CA . SER A 1 199 ? 11.553 -26.380 -14.388 1.00 87.19 199 SER A CA 1
ATOM 1695 C C . SER A 1 199 ? 12.695 -25.449 -14.807 1.00 87.19 199 SER A C 1
ATOM 1697 O O . SER A 1 199 ? 13.336 -25.650 -15.839 1.00 87.19 199 SER A O 1
ATOM 1699 N N . ILE A 1 200 ? 12.896 -24.388 -14.027 1.00 88.62 200 ILE A N 1
ATOM 1700 C CA . ILE A 1 200 ? 13.934 -23.386 -14.247 1.00 88.62 200 ILE A CA 1
ATOM 1701 C C . ILE A 1 200 ? 14.613 -23.065 -12.923 1.00 88.62 200 ILE A C 1
ATOM 1703 O O . ILE A 1 200 ? 13.989 -23.159 -11.868 1.00 88.62 200 ILE A O 1
ATOM 1707 N N . LYS A 1 201 ? 15.896 -22.715 -12.981 1.00 91.88 201 LYS A N 1
ATOM 1708 C CA . LYS A 1 201 ? 16.676 -22.325 -11.813 1.00 91.88 201 LYS A CA 1
ATOM 1709 C C . LYS A 1 201 ? 17.285 -20.956 -12.076 1.00 91.88 201 LYS A C 1
ATOM 1711 O O . LYS A 1 201 ? 18.065 -20.808 -13.011 1.00 91.88 201 LYS A O 1
ATOM 1716 N N . LEU A 1 202 ? 16.890 -19.981 -11.272 1.00 91.12 202 LEU A N 1
ATOM 1717 C CA . LEU A 1 202 ? 17.463 -18.646 -11.249 1.00 91.12 202 LEU A CA 1
ATOM 1718 C C . LEU A 1 202 ? 18.783 -18.688 -10.471 1.00 91.12 202 LEU A C 1
ATOM 1720 O O . LEU A 1 202 ? 18.915 -19.434 -9.493 1.00 91.12 202 LEU A O 1
ATOM 1724 N N . SER A 1 203 ? 19.765 -17.900 -10.908 1.00 90.81 203 SER A N 1
ATOM 1725 C CA . SER A 1 203 ? 20.951 -17.630 -10.091 1.00 90.81 203 SER A CA 1
ATOM 1726 C C . SER A 1 203 ? 20.597 -16.691 -8.934 1.00 90.81 203 SER A C 1
ATOM 1728 O O . SER A 1 203 ? 19.566 -16.018 -8.966 1.00 90.81 203 SER A O 1
ATOM 1730 N N . ASP A 1 204 ? 21.463 -16.603 -7.926 1.00 89.12 204 ASP A N 1
ATOM 1731 C CA . ASP A 1 204 ? 21.247 -15.697 -6.792 1.00 89.12 204 ASP A CA 1
ATOM 1732 C C . ASP A 1 204 ? 21.124 -14.229 -7.239 1.00 89.12 204 ASP A C 1
ATOM 1734 O O . ASP A 1 204 ? 20.265 -13.503 -6.735 1.00 89.12 204 ASP A O 1
ATOM 1738 N N . ASP A 1 205 ? 21.902 -13.814 -8.245 1.00 87.81 205 ASP A N 1
ATOM 1739 C CA . ASP A 1 205 ? 21.812 -12.470 -8.828 1.00 87.81 205 ASP A CA 1
ATOM 1740 C C . ASP A 1 205 ? 20.455 -12.237 -9.505 1.00 87.81 205 ASP A C 1
ATOM 1742 O O . ASP A 1 205 ? 19.861 -11.170 -9.346 1.00 87.81 205 ASP A O 1
ATOM 1746 N N . MET A 1 206 ? 19.933 -13.243 -10.217 1.00 90.19 206 MET A N 1
ATOM 1747 C CA . MET A 1 206 ? 18.617 -13.160 -10.851 1.00 90.19 206 MET A CA 1
ATOM 1748 C C . MET A 1 206 ? 17.510 -13.069 -9.802 1.00 90.19 206 MET A C 1
ATOM 1750 O O . MET A 1 206 ? 16.599 -12.262 -9.946 1.00 90.19 206 MET A O 1
ATOM 1754 N N . ILE A 1 207 ? 17.607 -13.851 -8.722 1.00 92.69 207 ILE A N 1
ATOM 1755 C CA . ILE A 1 207 ? 16.664 -13.793 -7.598 1.00 92.69 207 ILE A CA 1
ATOM 1756 C C . ILE A 1 207 ? 16.685 -12.397 -6.972 1.00 92.69 207 ILE A C 1
ATOM 1758 O O . ILE A 1 207 ? 15.629 -11.805 -6.751 1.00 92.69 207 ILE A O 1
ATOM 1762 N N . HIS A 1 208 ? 17.873 -11.851 -6.707 1.00 90.25 208 HIS A N 1
ATOM 1763 C CA . HIS A 1 208 ? 18.015 -10.513 -6.141 1.00 90.25 208 HIS A CA 1
ATOM 1764 C C . HIS A 1 208 ? 17.434 -9.435 -7.068 1.00 90.25 208 HIS A C 1
ATOM 1766 O O . HIS A 1 208 ? 16.749 -8.519 -6.603 1.00 90.25 208 HIS A O 1
ATOM 1772 N N . PHE A 1 209 ? 17.678 -9.546 -8.375 1.00 90.12 209 PHE A N 1
ATOM 1773 C CA . PHE A 1 209 ? 17.119 -8.643 -9.377 1.00 90.12 209 PHE A CA 1
ATOM 1774 C C . PHE A 1 209 ? 15.584 -8.713 -9.413 1.00 90.12 209 PHE A C 1
ATOM 1776 O O . PHE A 1 209 ? 14.931 -7.685 -9.250 1.00 90.12 209 PHE A O 1
ATOM 1783 N N . THR A 1 210 ? 15.007 -9.915 -9.517 1.00 93.38 210 THR A N 1
ATOM 1784 C CA . THR A 1 210 ? 13.550 -10.137 -9.504 1.00 93.38 210 THR A CA 1
ATOM 1785 C C . THR A 1 210 ? 12.904 -9.567 -8.242 1.00 93.38 210 THR A C 1
ATOM 1787 O O . THR A 1 210 ? 11.895 -8.876 -8.325 1.00 93.38 210 THR A O 1
ATOM 1790 N N . ILE A 1 211 ? 13.507 -9.785 -7.069 1.00 95.56 211 ILE A N 1
ATOM 1791 C CA . ILE A 1 211 ? 13.029 -9.206 -5.804 1.00 95.56 211 ILE A CA 1
ATOM 1792 C C . ILE A 1 211 ? 13.080 -7.678 -5.837 1.00 95.56 211 ILE A C 1
ATOM 1794 O O . ILE A 1 211 ? 12.169 -7.022 -5.340 1.00 95.56 211 ILE A O 1
ATOM 1798 N N . SER A 1 212 ? 14.137 -7.100 -6.407 1.00 93.12 212 SER A N 1
ATOM 1799 C CA . SER A 1 212 ? 14.289 -5.647 -6.489 1.00 93.12 212 SER A CA 1
ATOM 1800 C C . SER A 1 212 ? 13.211 -5.019 -7.374 1.00 93.12 212 SER A C 1
ATOM 1802 O O . SER A 1 212 ? 12.618 -4.024 -6.965 1.00 93.12 212 SER A O 1
ATOM 1804 N N . ILE A 1 213 ? 12.913 -5.614 -8.535 1.00 93.38 213 ILE A N 1
ATOM 1805 C CA . ILE A 1 213 ? 11.836 -5.147 -9.421 1.00 93.38 213 ILE A CA 1
ATOM 1806 C C . ILE A 1 213 ? 10.467 -5.313 -8.753 1.00 93.38 213 ILE A C 1
ATOM 1808 O O . ILE A 1 213 ? 9.720 -4.337 -8.663 1.00 93.38 213 ILE A O 1
ATOM 1812 N N . ALA A 1 214 ? 10.192 -6.486 -8.174 1.00 95.62 214 ALA A N 1
ATOM 1813 C CA . ALA A 1 214 ? 8.934 -6.748 -7.481 1.00 95.62 214 ALA A CA 1
ATOM 1814 C C . ALA A 1 214 ? 8.700 -5.768 -6.322 1.00 95.62 214 ALA A C 1
ATOM 1816 O O . ALA A 1 214 ? 7.594 -5.272 -6.139 1.00 95.62 214 ALA A O 1
ATOM 1817 N N . LYS A 1 215 ? 9.739 -5.415 -5.556 1.00 95.00 215 LYS A N 1
ATOM 1818 C CA . LYS A 1 215 ? 9.635 -4.395 -4.500 1.00 95.00 215 LYS A CA 1
ATOM 1819 C C . LYS A 1 215 ? 9.220 -3.032 -5.043 1.00 95.00 215 LYS A C 1
ATOM 1821 O O . LYS A 1 215 ? 8.387 -2.385 -4.421 1.00 95.00 215 LYS A O 1
ATOM 1826 N N . VAL A 1 216 ? 9.774 -2.602 -6.179 1.00 91.69 216 VAL A N 1
ATOM 1827 C CA . VAL A 1 216 ? 9.396 -1.326 -6.811 1.00 91.69 216 VAL A CA 1
ATOM 1828 C C . VAL A 1 216 ? 7.930 -1.361 -7.234 1.00 91.69 216 VAL A C 1
ATOM 1830 O O . VAL A 1 216 ? 7.184 -0.440 -6.911 1.00 91.69 216 VAL A O 1
ATOM 1833 N N . PHE A 1 217 ? 7.493 -2.446 -7.879 1.00 94.88 217 PHE A N 1
ATOM 1834 C CA . PHE A 1 217 ? 6.086 -2.631 -8.231 1.00 94.88 217 PHE A CA 1
ATOM 1835 C C . PHE A 1 217 ? 5.175 -2.582 -6.994 1.00 94.88 217 PHE A C 1
ATOM 1837 O O . PHE A 1 217 ? 4.200 -1.835 -6.971 1.00 94.88 217 PHE A O 1
ATOM 1844 N N . LEU A 1 218 ? 5.507 -3.324 -5.934 1.00 95.00 218 LEU A N 1
ATOM 1845 C CA . LEU A 1 218 ? 4.702 -3.376 -4.712 1.00 95.00 218 LEU A CA 1
ATOM 1846 C C . LEU A 1 218 ? 4.705 -2.044 -3.947 1.00 95.00 218 LEU A C 1
ATOM 1848 O O . LEU A 1 218 ? 3.727 -1.726 -3.274 1.00 95.00 218 LEU A O 1
ATOM 1852 N N . GLU A 1 219 ? 5.774 -1.251 -4.037 1.00 90.19 219 GLU A N 1
ATOM 1853 C CA . GLU A 1 219 ? 5.806 0.116 -3.510 1.00 90.19 219 GLU A CA 1
ATOM 1854 C C . GLU A 1 219 ? 4.878 1.046 -4.298 1.00 90.19 219 GLU A C 1
ATOM 1856 O O . GLU A 1 219 ? 4.133 1.807 -3.681 1.00 90.19 219 GLU A O 1
ATOM 1861 N N . ASP A 1 220 ? 4.855 0.965 -5.629 1.00 88.50 220 ASP A N 1
ATOM 1862 C CA . ASP A 1 220 ? 3.903 1.738 -6.433 1.00 88.50 220 ASP A CA 1
ATOM 1863 C C . ASP A 1 220 ? 2.459 1.283 -6.202 1.00 88.50 220 ASP A C 1
ATOM 1865 O O . ASP A 1 220 ? 1.557 2.112 -6.079 1.00 88.50 220 ASP A O 1
ATOM 1869 N N . TYR A 1 221 ? 2.241 -0.023 -6.045 1.00 88.88 221 TYR A N 1
ATOM 1870 C CA . TYR A 1 221 ? 0.953 -0.571 -5.639 1.00 88.88 221 TYR A CA 1
ATOM 1871 C C . TYR A 1 221 ? 0.526 -0.047 -4.261 1.00 88.88 221 TYR A C 1
ATOM 1873 O O . TYR A 1 221 ? -0.619 0.359 -4.069 1.00 88.88 221 TYR A O 1
ATOM 1881 N N . LEU A 1 222 ? 1.454 0.035 -3.305 1.00 86.75 222 LEU A N 1
ATOM 1882 C CA . LEU A 1 222 ? 1.188 0.600 -1.985 1.00 86.75 222 LEU A CA 1
ATOM 1883 C C . LEU A 1 222 ? 0.788 2.084 -2.054 1.00 86.75 222 LEU A C 1
ATOM 1885 O O . LEU A 1 222 ? -0.056 2.517 -1.275 1.00 86.75 222 LEU A O 1
ATOM 1889 N N . LYS A 1 223 ? 1.325 2.862 -3.005 1.00 77.50 223 LYS A N 1
ATOM 1890 C CA . LYS A 1 223 ? 0.891 4.253 -3.241 1.00 77.50 223 LYS A CA 1
ATOM 1891 C C . LYS A 1 223 ? -0.542 4.347 -3.783 1.00 77.50 223 LYS A C 1
ATOM 1893 O O . LYS A 1 223 ? -1.163 5.399 -3.638 1.00 77.50 223 LYS A O 1
ATOM 1898 N N . LEU A 1 224 ? -1.084 3.297 -4.411 1.00 71.19 224 LEU A N 1
ATOM 1899 C CA . LEU A 1 224 ? -2.489 3.280 -4.845 1.00 71.19 224 LEU A CA 1
ATOM 1900 C C . LEU A 1 224 ? -3.464 3.185 -3.667 1.00 71.19 224 LEU A C 1
ATOM 1902 O O . LEU A 1 224 ? -4.582 3.681 -3.774 1.00 71.19 224 LEU A O 1
ATOM 1906 N N . TYR A 1 225 ? -3.042 2.608 -2.537 1.00 63.06 225 TYR A N 1
ATOM 1907 C CA . TYR A 1 225 ? -3.862 2.523 -1.323 1.00 63.06 225 TYR A CA 1
ATOM 1908 C C . TYR A 1 225 ? -4.135 3.862 -0.653 1.00 63.06 225 TYR A C 1
ATOM 1910 O O . TYR A 1 225 ? -5.001 3.944 0.213 1.00 63.06 225 TYR A O 1
ATOM 1918 N N . THR A 1 226 ? -3.407 4.900 -1.040 1.00 55.75 226 THR A N 1
ATOM 1919 C CA . THR A 1 226 ? -3.596 6.242 -0.525 1.00 55.75 226 THR A CA 1
ATOM 1920 C C . THR A 1 226 ? -4.002 7.150 -1.689 1.00 55.75 226 THR A C 1
ATOM 1922 O O . THR A 1 226 ? -3.200 7.471 -2.578 1.00 55.75 226 THR A O 1
ATOM 1925 N N . GLU A 1 227 ? -5.266 7.616 -1.716 1.00 48.66 227 GLU A N 1
ATOM 1926 C CA . GLU A 1 227 ? -5.731 8.577 -2.747 1.00 48.66 227 GLU A CA 1
ATOM 1927 C C . GLU A 1 227 ? -4.874 9.859 -2.753 1.00 48.66 227 GLU A C 1
ATOM 1929 O O . GLU A 1 227 ? -4.851 10.629 -3.723 1.00 48.66 227 GLU A O 1
ATOM 1934 N N . SER A 1 228 ? -4.121 10.068 -1.676 1.00 46.28 228 SER A N 1
ATOM 1935 C CA . SER A 1 228 ? -3.299 11.231 -1.418 1.00 46.28 228 SER A CA 1
ATOM 1936 C C . SER A 1 228 ? -1.772 10.970 -1.432 1.00 46.28 228 SER A C 1
ATOM 1938 O O . SER A 1 228 ? -1.001 11.924 -1.540 1.00 46.28 228 SER A O 1
ATOM 1940 N N . GLY A 1 229 ? -1.293 9.721 -1.492 1.00 47.97 229 GLY A N 1
ATOM 1941 C CA . GLY A 1 229 ? 0.139 9.381 -1.369 1.00 47.97 229 GLY A CA 1
ATOM 1942 C C . GLY A 1 229 ? 0.519 8.908 0.046 1.00 47.97 229 GLY A C 1
ATOM 1943 O O . GLY A 1 229 ? -0.341 8.833 0.918 1.00 47.97 229 GLY A O 1
ATOM 1944 N N . PRO A 1 230 ? 1.766 8.479 0.301 1.00 49.28 230 PRO A N 1
ATOM 1945 C CA . PRO A 1 230 ? 2.117 7.897 1.591 1.00 49.28 230 PRO A CA 1
ATOM 1946 C C . PRO A 1 230 ? 2.135 8.967 2.703 1.00 49.28 230 PRO A C 1
ATOM 1948 O O . PRO A 1 230 ? 2.772 10.007 2.521 1.00 49.28 230 PRO A O 1
ATOM 1951 N N . PRO A 1 231 ? 1.506 8.722 3.867 1.00 58.66 231 PRO A N 1
ATOM 1952 C CA . PRO A 1 231 ? 1.657 9.579 5.043 1.00 58.66 231 PRO A CA 1
ATOM 1953 C C . PRO A 1 231 ? 3.111 9.660 5.507 1.00 58.66 231 PRO A C 1
ATOM 1955 O O . PRO A 1 231 ? 3.907 8.727 5.336 1.00 58.66 231 PRO A O 1
ATOM 1958 N N . ARG A 1 232 ? 3.470 10.803 6.106 1.00 70.50 232 ARG A N 1
ATOM 1959 C CA . ARG A 1 232 ? 4.798 11.006 6.699 1.00 70.50 232 ARG A CA 1
ATOM 1960 C C . ARG A 1 232 ? 5.068 9.920 7.734 1.00 70.50 232 ARG A C 1
ATOM 1962 O O . ARG A 1 232 ? 4.195 9.574 8.522 1.00 70.50 232 ARG A O 1
ATOM 1969 N N . GLU A 1 233 ? 6.302 9.422 7.786 1.00 73.31 233 GLU A N 1
ATOM 1970 C CA . GLU A 1 233 ? 6.679 8.371 8.742 1.00 73.31 233 GLU A CA 1
ATOM 1971 C C . GLU A 1 233 ? 6.402 8.776 10.200 1.00 73.31 233 GLU A C 1
ATOM 1973 O O . GLU A 1 233 ? 5.987 7.946 10.999 1.00 73.31 233 GLU A O 1
ATOM 1978 N N . GLU A 1 234 ? 6.586 10.054 10.538 1.00 77.62 234 GLU A N 1
ATOM 1979 C CA . GLU A 1 234 ? 6.276 10.590 11.870 1.00 77.62 234 GLU A CA 1
ATOM 1980 C C . GLU A 1 234 ? 4.777 10.557 12.188 1.00 77.62 234 GLU A C 1
ATOM 1982 O O . GLU A 1 234 ? 4.410 10.231 13.313 1.00 77.62 234 GLU A O 1
ATOM 1987 N N . VAL A 1 235 ? 3.918 10.832 11.199 1.00 83.44 235 VAL A N 1
ATOM 1988 C CA . VAL A 1 235 ? 2.454 10.729 11.339 1.00 83.44 235 VAL A CA 1
ATOM 1989 C C . VAL A 1 235 ? 2.061 9.284 11.578 1.00 83.44 235 VAL A C 1
ATOM 1991 O O . VAL A 1 235 ? 1.303 8.999 12.493 1.00 83.44 235 VAL A O 1
ATOM 1994 N N . MET A 1 236 ? 2.640 8.366 10.808 1.00 82.25 236 MET A N 1
ATOM 1995 C CA . MET A 1 236 ? 2.369 6.945 10.980 1.00 82.25 236 MET A CA 1
ATOM 1996 C C . MET A 1 236 ? 2.763 6.442 12.360 1.00 82.25 236 MET A C 1
ATOM 1998 O O . MET A 1 236 ? 1.982 5.751 12.991 1.00 82.25 236 MET A O 1
ATOM 2002 N N . LYS A 1 237 ? 3.941 6.828 12.857 1.00 85.88 237 LYS A N 1
ATOM 2003 C CA . LYS A 1 237 ? 4.377 6.446 14.204 1.00 85.88 237 LYS A CA 1
ATOM 2004 C C . LYS A 1 237 ? 3.484 7.029 15.293 1.00 85.88 237 LYS A C 1
ATOM 2006 O O . LYS A 1 237 ? 3.254 6.366 16.295 1.00 85.88 237 LYS A O 1
ATOM 2011 N N . TRP A 1 238 ? 3.001 8.257 15.116 1.00 90.50 238 TRP A N 1
ATOM 2012 C CA . TRP A 1 238 ? 2.040 8.846 16.041 1.00 90.50 238 TRP A CA 1
ATOM 2013 C C . TRP A 1 238 ? 0.738 8.039 16.044 1.00 90.50 238 TRP A C 1
ATOM 2015 O O . TRP A 1 238 ? 0.307 7.592 17.105 1.00 90.50 238 TRP A O 1
ATOM 2025 N N . LEU A 1 239 ? 0.156 7.783 14.873 1.00 91.62 239 LEU A N 1
ATOM 2026 C CA . LEU A 1 239 ? -1.063 6.984 14.750 1.00 91.62 239 LEU A CA 1
ATOM 2027 C C . LEU A 1 239 ? -0.867 5.567 15.314 1.00 91.62 239 LEU A C 1
ATOM 2029 O O . LEU A 1 239 ? -1.694 5.112 16.098 1.00 91.62 239 LEU A O 1
ATOM 2033 N N . ASP A 1 240 ? 0.275 4.925 15.046 1.00 91.12 240 ASP A N 1
ATOM 2034 C CA . ASP A 1 240 ? 0.636 3.630 15.629 1.00 91.12 240 ASP A CA 1
ATOM 2035 C C . ASP A 1 240 ? 0.620 3.684 17.165 1.00 91.12 240 ASP A C 1
ATOM 2037 O O . ASP A 1 240 ? 0.084 2.780 17.804 1.00 91.12 240 ASP A O 1
ATOM 2041 N N . VAL A 1 241 ? 1.184 4.729 17.781 1.00 93.31 241 VAL A N 1
ATOM 2042 C CA . VAL A 1 241 ? 1.136 4.905 19.242 1.00 93.31 241 VAL A CA 1
ATOM 2043 C C . VAL A 1 241 ? -0.305 5.042 19.723 1.00 93.31 241 VAL A C 1
ATOM 2045 O O . VAL A 1 241 ? -0.715 4.364 20.663 1.00 93.31 241 VAL A O 1
ATOM 2048 N N . GLU A 1 242 ? -1.080 5.904 19.075 1.00 95.44 242 GLU A N 1
ATOM 2049 C CA . GLU A 1 242 ? -2.417 6.282 19.517 1.00 95.44 242 GLU A CA 1
ATOM 2050 C C . GLU A 1 242 ? -3.440 5.139 19.375 1.00 95.44 242 GLU A C 1
ATOM 2052 O O . GLU A 1 242 ? -4.192 4.843 20.313 1.00 95.44 242 GLU A O 1
ATOM 2057 N N . PHE A 1 243 ? -3.453 4.447 18.236 1.00 95.81 243 PHE A N 1
ATOM 2058 C CA . PHE A 1 243 ? -4.431 3.399 17.937 1.00 95.81 243 PHE A CA 1
ATOM 2059 C C . PHE A 1 243 ? -4.087 2.050 18.570 1.00 95.81 243 PHE A C 1
ATOM 2061 O O . PHE A 1 243 ? -4.998 1.348 19.033 1.00 95.81 243 PHE A O 1
ATOM 2068 N N . HIS A 1 244 ? -2.801 1.698 18.688 1.00 94.19 244 HIS A N 1
ATOM 2069 C CA . HIS A 1 244 ? -2.426 0.508 19.452 1.00 94.19 244 HIS A CA 1
ATOM 2070 C C . HIS A 1 244 ? -2.679 0.711 20.950 1.00 94.19 244 HIS A C 1
ATOM 2072 O O . HIS A 1 244 ? -3.269 -0.170 21.573 1.00 94.19 244 HIS A O 1
ATOM 2078 N N . ALA A 1 245 ? -2.365 1.888 21.511 1.00 96.06 245 ALA A N 1
ATOM 2079 C CA . ALA A 1 245 ? -2.712 2.195 22.900 1.00 96.06 245 ALA A CA 1
ATOM 2080 C C . ALA A 1 245 ? -4.230 2.149 23.135 1.00 96.06 245 ALA A C 1
ATOM 2082 O O . ALA A 1 245 ? -4.685 1.540 24.102 1.00 96.06 245 ALA A O 1
ATOM 2083 N N . SER A 1 246 ? -5.025 2.722 22.223 1.00 96.12 246 SER A N 1
ATOM 2084 C CA . SER A 1 246 ? -6.494 2.651 22.290 1.00 96.12 246 SER A CA 1
ATOM 2085 C C . SER A 1 246 ? -6.990 1.203 22.327 1.00 96.12 246 SER A C 1
ATOM 2087 O O . SER A 1 246 ? -7.859 0.854 23.125 1.00 96.12 246 SER A O 1
ATOM 2089 N N . THR A 1 247 ? -6.427 0.344 21.479 1.00 94.38 247 THR A N 1
ATOM 2090 C CA . THR A 1 247 ? -6.810 -1.068 21.389 1.00 94.38 247 THR A CA 1
ATOM 2091 C C . THR A 1 247 ? -6.434 -1.844 22.651 1.00 94.38 247 THR A C 1
ATOM 2093 O O . THR A 1 247 ? -7.266 -2.570 23.195 1.00 94.38 247 THR A O 1
ATOM 2096 N N . ASP A 1 248 ? -5.215 -1.671 23.154 1.00 94.88 248 ASP A N 1
ATOM 2097 C CA . ASP A 1 248 ? -4.749 -2.375 24.349 1.00 94.88 248 ASP A CA 1
ATOM 2098 C C . ASP A 1 248 ? -5.544 -1.965 25.593 1.00 94.88 248 ASP A C 1
ATOM 2100 O O . ASP A 1 248 ? -5.960 -2.819 26.385 1.00 94.88 248 ASP A O 1
ATOM 2104 N N . VAL A 1 249 ? -5.842 -0.670 25.738 1.00 95.38 249 VAL A N 1
ATOM 2105 C CA . VAL A 1 249 ? -6.695 -0.178 26.825 1.00 95.38 249 VAL A CA 1
ATOM 2106 C C . VAL A 1 249 ? -8.116 -0.727 26.690 1.00 95.38 249 VAL A C 1
ATOM 2108 O O . VAL A 1 249 ? -8.668 -1.204 27.679 1.00 95.38 249 VAL A O 1
ATOM 2111 N N . LEU A 1 250 ? -8.700 -0.751 25.487 1.00 95.38 250 LEU A N 1
ATOM 2112 C CA . LEU A 1 250 ? -10.037 -1.315 25.257 1.00 95.38 250 LEU A CA 1
ATOM 2113 C C . LEU A 1 250 ? -10.159 -2.752 25.789 1.00 95.38 250 LEU A C 1
ATOM 2115 O O . LEU A 1 250 ? -11.114 -3.079 26.497 1.00 95.38 250 LEU A O 1
ATOM 2119 N N . TYR A 1 251 ? -9.186 -3.615 25.490 1.00 93.56 251 TYR A N 1
ATOM 2120 C CA . TYR A 1 251 ? -9.197 -4.993 25.989 1.00 93.56 251 TYR A CA 1
ATOM 2121 C C . TYR A 1 251 ? -8.870 -5.090 27.480 1.00 93.56 251 TYR A C 1
ATOM 2123 O O . TYR A 1 251 ? -9.394 -5.976 28.160 1.00 93.56 251 TYR A O 1
ATOM 2131 N N . HIS A 1 252 ? -8.076 -4.164 28.019 1.00 93.25 252 HIS A N 1
ATOM 2132 C CA . HIS A 1 252 ? -7.851 -4.062 29.459 1.00 93.25 252 HIS A CA 1
ATOM 2133 C C . HIS A 1 252 ? -9.129 -3.713 30.238 1.00 93.25 252 HIS A C 1
ATOM 2135 O O . HIS A 1 252 ? -9.288 -4.146 31.377 1.00 93.25 252 HIS A O 1
ATOM 2141 N N . LEU A 1 253 ? -10.059 -2.979 29.623 1.00 92.75 253 LEU A N 1
ATOM 2142 C CA . LEU A 1 253 ? -11.338 -2.599 30.225 1.00 92.75 253 LEU A CA 1
ATOM 2143 C C . LEU A 1 253 ? -12.371 -3.738 30.231 1.00 92.75 253 LEU A C 1
ATOM 2145 O O . LEU A 1 253 ? -13.288 -3.731 31.053 1.00 92.75 253 LEU A O 1
ATOM 2149 N N . LEU A 1 254 ? -12.229 -4.750 29.369 1.00 92.75 254 LEU A N 1
ATOM 2150 C CA . LEU A 1 254 ? -13.200 -5.845 29.224 1.00 92.75 254 LEU A CA 1
ATOM 2151 C C . LEU A 1 254 ? -13.541 -6.580 30.544 1.00 92.75 254 LEU A C 1
ATOM 2153 O O . LEU A 1 254 ? -14.723 -6.829 30.793 1.00 92.75 254 LEU A O 1
ATOM 2157 N N . PRO A 1 255 ? -12.592 -6.889 31.452 1.00 92.38 255 PRO A N 1
ATOM 2158 C CA . PRO A 1 255 ? -12.905 -7.478 32.758 1.00 92.38 255 PRO A CA 1
ATOM 2159 C C . PRO A 1 255 ? -13.772 -6.585 33.662 1.00 92.38 255 PRO A C 1
ATOM 2161 O O . PRO A 1 255 ? -14.451 -7.092 34.558 1.00 92.38 255 PRO A O 1
ATOM 2164 N N . LEU A 1 256 ? -13.765 -5.268 33.433 1.00 90.88 256 LEU A N 1
ATOM 2165 C CA . LEU A 1 256 ? -14.542 -4.274 34.177 1.00 90.88 256 LEU A CA 1
ATOM 2166 C C . LEU A 1 256 ? -15.932 -4.030 33.570 1.00 90.88 256 LEU A C 1
ATOM 2168 O O . LEU A 1 256 ? -16.720 -3.290 34.154 1.00 90.88 256 LEU A O 1
ATOM 2172 N N . ALA A 1 257 ? -16.275 -4.695 32.459 1.00 87.75 257 ALA A N 1
ATOM 2173 C CA . ALA A 1 257 ? -17.495 -4.475 31.675 1.00 87.75 257 ALA A CA 1
ATOM 2174 C C . ALA A 1 257 ? -18.812 -4.465 32.475 1.00 87.75 257 ALA A C 1
ATOM 2176 O O . ALA A 1 257 ? -19.798 -3.862 32.059 1.00 87.75 257 ALA A O 1
ATOM 2177 N N . LYS A 1 258 ? -18.847 -5.149 33.624 1.00 87.31 258 LYS A N 1
ATOM 2178 C CA . LYS A 1 258 ? -20.036 -5.249 34.484 1.00 87.31 258 LYS A CA 1
ATOM 2179 C C . LYS A 1 258 ? -20.316 -3.990 35.308 1.00 87.31 258 LYS A C 1
ATOM 2181 O O . LYS A 1 258 ? -21.390 -3.902 35.896 1.00 87.31 258 LYS A O 1
ATOM 2186 N N . ASP A 1 259 ? -19.366 -3.062 35.395 1.00 89.81 259 ASP A N 1
ATOM 2187 C CA . ASP A 1 259 ? -19.457 -1.863 36.224 1.00 89.81 259 ASP A CA 1
ATOM 2188 C C . ASP A 1 259 ? -19.134 -0.611 35.385 1.00 89.81 259 ASP A C 1
ATOM 2190 O O . ASP A 1 259 ? -17.968 -0.224 35.265 1.00 89.81 259 ASP A O 1
ATOM 2194 N N . PRO A 1 260 ? -20.162 0.038 34.802 1.00 85.44 260 PRO A N 1
ATOM 2195 C CA . PRO A 1 260 ? -19.984 1.229 33.971 1.00 85.44 260 PRO A CA 1
ATOM 2196 C C . PRO A 1 260 ? -19.271 2.381 34.686 1.00 85.44 260 PRO A C 1
ATOM 2198 O O . PRO A 1 260 ? -18.535 3.134 34.055 1.00 85.44 260 PRO A O 1
ATOM 2201 N N . TRP A 1 261 ? -19.447 2.508 36.006 1.00 86.81 261 TRP A N 1
ATOM 2202 C CA . TRP A 1 261 ? -18.779 3.549 36.784 1.00 86.81 261 TRP A CA 1
ATOM 2203 C C . TRP A 1 261 ? -17.282 3.270 36.920 1.00 86.81 261 TRP A C 1
ATOM 2205 O O . TRP A 1 261 ? -16.469 4.188 36.830 1.00 86.81 261 TRP A O 1
ATOM 2215 N N . LYS A 1 262 ? -16.890 2.002 37.092 1.00 89.56 262 LYS A N 1
ATOM 2216 C CA . LYS A 1 262 ? -15.470 1.624 37.056 1.00 89.56 262 LYS A CA 1
ATOM 2217 C C . LYS A 1 262 ? -14.854 1.822 35.680 1.00 89.56 262 LYS A C 1
ATOM 2219 O O . LYS A 1 262 ? -13.748 2.335 35.630 1.00 89.56 262 LYS A O 1
ATOM 2224 N N . LEU A 1 263 ? -15.557 1.475 34.599 1.00 89.44 263 LEU A N 1
ATOM 2225 C CA . LEU A 1 263 ? -15.076 1.736 33.235 1.00 89.44 263 LEU A CA 1
ATOM 2226 C C . LEU A 1 263 ? -14.795 3.223 33.019 1.00 89.44 263 LEU A C 1
ATOM 2228 O O . LEU A 1 263 ? -13.709 3.587 32.582 1.00 89.44 263 LEU A O 1
ATOM 2232 N N . PHE A 1 264 ? -15.762 4.073 33.371 1.00 88.19 264 PHE A N 1
ATOM 2233 C CA . PHE A 1 264 ? -15.625 5.519 33.250 1.00 88.19 264 PHE A CA 1
ATOM 2234 C C . PHE A 1 264 ? -14.426 6.043 34.048 1.00 88.19 264 PHE A C 1
ATOM 2236 O O . PHE A 1 264 ? -13.587 6.746 33.496 1.00 88.19 264 PHE A O 1
ATOM 2243 N N . ASN A 1 265 ? -14.299 5.655 35.323 1.00 89.88 265 ASN A N 1
ATOM 2244 C CA . ASN A 1 265 ? -13.179 6.104 36.153 1.00 89.88 265 ASN A CA 1
ATOM 2245 C C . ASN A 1 265 ? -11.824 5.600 35.647 1.00 89.88 265 ASN A C 1
ATOM 2247 O O . ASN A 1 265 ? -10.839 6.327 35.743 1.00 89.88 265 ASN A O 1
ATOM 2251 N N . GLU A 1 266 ? -11.771 4.375 35.120 1.00 92.00 266 GLU A N 1
ATOM 2252 C CA . GLU A 1 266 ? -10.544 3.809 34.561 1.00 92.00 266 GLU A CA 1
ATOM 2253 C C . GLU A 1 266 ? -10.105 4.561 33.299 1.00 92.00 266 GLU A C 1
ATOM 2255 O O . GLU A 1 266 ? -8.914 4.705 33.061 1.00 92.00 266 GLU A O 1
ATOM 2260 N N . ILE A 1 267 ? -11.040 5.090 32.507 1.00 92.12 267 ILE A N 1
ATOM 2261 C CA . ILE A 1 267 ? -10.694 5.902 31.334 1.00 92.12 267 ILE A CA 1
ATOM 2262 C C . ILE A 1 267 ? -10.319 7.333 31.733 1.00 92.12 267 ILE A C 1
ATOM 2264 O O . ILE A 1 267 ? -9.315 7.864 31.268 1.00 92.12 267 ILE A O 1
ATOM 2268 N N . GLU A 1 268 ? -11.112 7.972 32.589 1.00 89.31 268 GLU A N 1
ATOM 2269 C CA . GLU A 1 268 ? -10.965 9.405 32.870 1.00 89.31 268 GLU A CA 1
ATOM 2270 C C . GLU A 1 268 ? -9.829 9.727 33.841 1.00 89.31 268 GLU A C 1
ATOM 2272 O O . GLU A 1 268 ? -9.124 10.725 33.668 1.00 89.31 268 GLU A O 1
ATOM 2277 N N . TYR A 1 269 ? -9.649 8.889 34.865 1.00 86.62 269 TYR A N 1
ATOM 2278 C CA . TYR A 1 269 ? -8.830 9.226 36.032 1.00 86.62 269 TYR A CA 1
ATOM 2279 C C . TYR A 1 269 ? -7.635 8.299 36.259 1.00 86.62 269 TYR A C 1
ATOM 2281 O O . TYR A 1 269 ? -6.790 8.610 37.098 1.00 86.62 269 TYR A O 1
ATOM 2289 N N . SER A 1 270 ? -7.553 7.169 35.557 1.00 87.75 270 SER A N 1
ATOM 2290 C CA . SER A 1 270 ? -6.397 6.275 35.653 1.00 87.75 270 SER A CA 1
ATOM 2291 C C . SER A 1 270 ? -5.212 6.824 34.860 1.00 87.75 270 SER A C 1
ATOM 2293 O O . SER A 1 270 ? -5.372 7.338 33.753 1.00 87.75 270 SER A O 1
ATOM 2295 N N . GLU A 1 271 ? -3.997 6.624 35.373 1.00 92.44 271 GLU A N 1
ATOM 2296 C CA . GLU A 1 271 ? -2.763 6.866 34.609 1.00 92.44 271 GLU A CA 1
ATOM 2297 C C . GLU A 1 271 ? -2.549 5.806 33.512 1.00 92.44 271 GLU A C 1
ATOM 2299 O O . GLU A 1 271 ? -1.682 5.962 32.657 1.00 92.44 271 GLU A O 1
ATOM 2304 N N . ARG A 1 272 ? -3.382 4.755 33.468 1.00 92.75 272 ARG A N 1
ATOM 2305 C CA . ARG A 1 272 ? -3.241 3.612 32.558 1.00 92.75 272 ARG A CA 1
ATOM 2306 C C . ARG A 1 272 ? -3.109 3.999 31.088 1.00 92.75 272 ARG A C 1
ATOM 2308 O O . ARG A 1 272 ? -2.257 3.441 30.399 1.00 92.75 272 ARG A O 1
ATOM 2315 N N . ILE A 1 273 ? -3.946 4.912 30.589 1.00 94.94 273 ILE A N 1
ATOM 2316 C CA . ILE A 1 273 ? -3.882 5.344 29.180 1.00 94.94 273 ILE A CA 1
ATOM 2317 C C . ILE A 1 273 ? -2.539 6.015 28.911 1.00 94.94 273 ILE A C 1
ATOM 2319 O O . ILE A 1 273 ? -1.876 5.716 27.923 1.00 94.94 273 ILE A O 1
ATOM 2323 N N . TYR A 1 274 ? -2.125 6.883 29.824 1.00 95.44 274 TYR A N 1
ATOM 2324 C CA . TYR A 1 274 ? -0.894 7.642 29.717 1.00 95.44 274 TYR A CA 1
ATOM 2325 C C . TYR A 1 274 ? 0.350 6.730 29.782 1.00 95.44 274 TYR A C 1
ATOM 2327 O O . TYR A 1 274 ? 1.257 6.867 28.960 1.00 95.44 274 TYR A O 1
ATOM 2335 N N . ASP A 1 275 ? 0.363 5.739 30.678 1.00 95.88 275 ASP A N 1
ATOM 2336 C CA . ASP A 1 275 ? 1.411 4.710 30.743 1.00 95.88 275 ASP A CA 1
ATOM 2337 C C . ASP A 1 275 ? 1.468 3.868 29.463 1.00 95.88 275 ASP A C 1
ATOM 2339 O O . ASP A 1 275 ? 2.542 3.671 28.897 1.00 95.88 275 ASP A O 1
ATOM 2343 N N . THR A 1 276 ? 0.309 3.439 28.954 1.00 96.62 276 THR A N 1
ATOM 2344 C CA . THR A 1 276 ? 0.224 2.664 27.704 1.00 96.62 276 THR A CA 1
ATOM 2345 C C . THR A 1 276 ? 0.766 3.475 26.521 1.00 96.62 276 THR A C 1
ATOM 2347 O O . THR A 1 276 ? 1.521 2.954 25.703 1.00 96.62 276 THR A O 1
ATOM 2350 N N . VAL A 1 277 ? 0.456 4.775 26.447 1.00 96.31 277 VAL A N 1
ATOM 2351 C CA . VAL A 1 277 ? 1.017 5.676 25.426 1.00 96.31 277 VAL A CA 1
ATOM 2352 C C . VAL A 1 277 ? 2.545 5.722 25.506 1.00 96.31 277 VAL A C 1
ATOM 2354 O O . VAL A 1 277 ? 3.199 5.615 24.470 1.00 96.31 277 VAL A O 1
ATOM 2357 N N . ARG A 1 278 ? 3.133 5.810 26.707 1.00 94.75 278 ARG A N 1
ATOM 2358 C CA . ARG A 1 278 ? 4.597 5.801 26.884 1.00 94.75 278 ARG A CA 1
ATOM 2359 C C . ARG A 1 278 ? 5.239 4.482 26.455 1.00 94.75 278 ARG A C 1
ATOM 2361 O O . ARG A 1 278 ? 6.281 4.499 25.802 1.00 94.75 278 ARG A O 1
ATOM 2368 N N . GLU A 1 279 ? 4.617 3.349 26.776 1.00 95.88 279 GLU A N 1
ATOM 2369 C CA . GLU A 1 279 ? 5.090 2.032 26.324 1.00 95.88 279 GLU A CA 1
ATOM 2370 C C . GLU A 1 279 ? 5.161 1.963 24.790 1.00 95.88 279 GLU A C 1
ATOM 2372 O O . GLU A 1 279 ? 6.133 1.455 24.218 1.00 95.88 279 GLU A O 1
ATOM 2377 N N . TYR A 1 280 ? 4.162 2.528 24.108 1.00 94.94 280 TYR A N 1
ATOM 2378 C CA . TYR A 1 280 ? 4.138 2.579 22.653 1.00 94.94 280 TYR A CA 1
ATOM 2379 C C . TYR A 1 280 ? 5.064 3.644 22.049 1.00 94.94 280 TYR A C 1
ATOM 2381 O O . TYR A 1 280 ? 5.651 3.373 20.997 1.00 94.94 280 TYR A O 1
ATOM 2389 N N . GLU A 1 281 ? 5.265 4.800 22.697 1.00 91.62 281 GLU A N 1
ATOM 2390 C CA . GLU A 1 281 ? 6.311 5.771 22.325 1.00 91.62 281 GLU A CA 1
ATOM 2391 C C . GLU A 1 281 ? 7.675 5.063 22.233 1.00 91.62 281 GLU A C 1
ATOM 2393 O O . GLU A 1 281 ? 8.362 5.136 21.207 1.00 91.62 281 GLU A O 1
ATOM 2398 N N . ASP A 1 282 ? 8.026 4.288 23.264 1.00 90.31 282 ASP A N 1
ATOM 2399 C CA . ASP A 1 282 ? 9.274 3.525 23.307 1.00 90.31 282 ASP A CA 1
ATOM 2400 C C . ASP A 1 282 ? 9.314 2.419 22.238 1.00 90.31 282 ASP A C 1
ATOM 2402 O O . ASP A 1 282 ? 10.317 2.275 21.525 1.00 90.31 282 ASP A O 1
ATOM 2406 N N . LYS A 1 283 ? 8.217 1.665 22.066 1.00 90.44 283 LYS A N 1
ATOM 2407 C CA . LYS A 1 283 ? 8.112 0.578 21.075 1.00 90.44 283 LYS A CA 1
ATOM 2408 C C . LYS A 1 283 ? 8.312 1.074 19.641 1.00 90.44 283 LYS A C 1
ATOM 2410 O O . LYS A 1 283 ? 9.073 0.467 18.884 1.00 90.44 283 LYS A O 1
ATOM 2415 N N . TYR A 1 284 ? 7.655 2.172 19.269 1.00 85.38 284 TYR A N 1
ATOM 2416 C CA . TYR A 1 284 ? 7.708 2.736 17.915 1.00 85.38 284 TYR A CA 1
ATOM 2417 C C . TYR A 1 284 ? 8.846 3.745 17.719 1.00 85.38 284 TYR A C 1
ATOM 2419 O O . TYR A 1 284 ? 9.032 4.263 16.612 1.00 85.38 284 TYR A O 1
ATOM 2427 N N . LYS A 1 285 ? 9.658 3.986 18.761 1.00 87.50 285 LYS A N 1
ATOM 2428 C CA . LYS A 1 285 ? 10.730 4.995 18.775 1.00 87.50 285 LYS A CA 1
ATOM 2429 C C . LYS A 1 285 ? 10.197 6.366 18.355 1.00 87.50 285 LYS A C 1
ATOM 2431 O O . LYS A 1 285 ? 10.818 7.072 17.554 1.00 87.50 285 LYS A O 1
ATOM 2436 N N . PHE A 1 286 ? 9.025 6.700 18.874 1.00 86.88 286 PHE A N 1
ATOM 2437 C CA . PHE A 1 286 ? 8.334 7.959 18.672 1.00 86.88 286 PHE A CA 1
ATOM 2438 C C . PHE A 1 286 ? 8.427 8.787 19.948 1.00 86.88 286 PHE A C 1
ATOM 2440 O O . PHE A 1 286 ? 8.454 8.242 21.047 1.00 86.88 286 PHE A O 1
ATOM 2447 N N . LYS A 1 287 ? 8.496 10.107 19.805 1.00 85.62 287 LYS A N 1
ATOM 2448 C CA . LYS A 1 287 ? 8.384 11.023 20.936 1.00 85.62 287 LYS A CA 1
ATOM 2449 C C . LYS A 1 287 ? 7.449 12.144 20.551 1.00 85.62 287 LYS A C 1
ATOM 2451 O O . LYS A 1 287 ? 7.671 12.788 19.524 1.00 85.62 287 LYS A O 1
ATOM 2456 N N . PHE A 1 288 ? 6.460 12.405 21.398 1.00 85.19 288 PHE A N 1
ATOM 2457 C CA . PHE A 1 288 ? 5.699 13.643 21.287 1.00 85.19 288 PHE A CA 1
ATOM 2458 C C . PHE A 1 288 ? 6.637 14.848 21.418 1.00 85.19 288 PHE A C 1
ATOM 2460 O O . PHE A 1 288 ? 7.644 14.804 22.131 1.00 85.19 288 PHE A O 1
ATOM 2467 N N . ARG A 1 289 ? 6.311 15.931 20.702 1.00 81.31 289 ARG A N 1
ATOM 2468 C CA . ARG A 1 289 ? 7.117 17.164 20.703 1.00 81.31 289 ARG A CA 1
ATOM 2469 C C . ARG A 1 289 ? 7.230 17.794 22.097 1.00 81.31 289 ARG A C 1
ATOM 2471 O O . ARG A 1 289 ? 8.273 18.344 22.440 1.00 81.31 289 ARG A O 1
ATOM 2478 N N . ASP A 1 290 ? 6.162 17.699 22.877 1.00 82.69 290 ASP A N 1
ATOM 2479 C CA . ASP A 1 290 ? 5.980 18.290 24.193 1.00 82.69 290 ASP A CA 1
ATOM 2480 C C . ASP A 1 290 ? 4.890 17.521 24.960 1.00 82.69 290 ASP A C 1
ATOM 2482 O O . ASP A 1 290 ? 4.272 16.587 24.438 1.00 82.69 290 ASP A O 1
ATOM 2486 N N . GLU A 1 291 ? 4.692 17.895 26.225 1.00 89.50 291 GLU A N 1
ATOM 2487 C CA . GLU A 1 291 ? 3.667 17.294 27.080 1.00 89.50 291 GLU A CA 1
ATOM 2488 C C . GLU A 1 291 ? 2.251 17.597 26.580 1.00 89.50 291 GLU A C 1
ATOM 2490 O O . GLU A 1 291 ? 1.409 16.711 26.612 1.00 89.50 291 GLU A O 1
ATOM 2495 N N . GLU A 1 292 ? 2.004 18.794 26.035 1.00 89.31 292 GLU A N 1
ATOM 2496 C CA . GLU A 1 292 ? 0.686 19.193 25.517 1.00 89.31 292 GLU A CA 1
ATOM 2497 C C . GLU A 1 292 ? 0.231 18.267 24.376 1.00 89.31 292 GLU A C 1
ATOM 2499 O O . GLU A 1 292 ? -0.919 17.834 24.332 1.00 89.31 292 GLU A O 1
ATOM 2504 N N . ALA A 1 293 ? 1.134 17.905 23.462 1.00 87.19 293 ALA A N 1
ATOM 2505 C CA . ALA A 1 293 ? 0.847 16.975 22.375 1.00 87.19 293 ALA A CA 1
ATOM 2506 C C . ALA A 1 293 ? 0.558 15.556 22.884 1.00 87.19 293 ALA A C 1
ATOM 2508 O O . ALA A 1 293 ? -0.309 14.874 22.330 1.00 87.19 293 ALA A O 1
ATOM 2509 N N . ARG A 1 294 ? 1.260 15.114 23.939 1.00 92.94 294 ARG A N 1
ATOM 2510 C CA . ARG A 1 294 ? 0.990 13.818 24.576 1.00 92.94 294 ARG A CA 1
ATOM 2511 C C . ARG A 1 294 ? -0.358 13.835 25.290 1.00 92.94 294 ARG A C 1
ATOM 2513 O O . ARG A 1 294 ? -1.141 12.909 25.107 1.00 92.94 294 ARG A O 1
ATOM 2520 N N . GLU A 1 295 ? -0.645 14.878 26.061 1.00 93.38 295 GLU A N 1
ATOM 2521 C CA . GLU A 1 295 ? -1.933 15.065 26.732 1.00 93.38 295 GLU A CA 1
ATOM 2522 C C . GLU A 1 295 ? -3.075 15.077 25.713 1.00 93.38 295 GLU A C 1
ATOM 2524 O O . GLU A 1 295 ? -4.050 14.355 25.884 1.00 93.38 295 GLU A O 1
ATOM 2529 N N . SER A 1 296 ? -2.918 15.785 24.592 1.00 93.00 296 SER A N 1
ATOM 2530 C CA . SER A 1 296 ? -3.915 15.790 23.518 1.00 93.00 296 SER A CA 1
ATOM 2531 C C . SER A 1 296 ? -4.136 14.399 22.900 1.00 93.00 296 SER A C 1
ATOM 2533 O O . SER A 1 296 ? -5.275 14.010 22.642 1.00 93.00 296 SER A O 1
ATOM 2535 N N . CYS A 1 297 ? -3.074 13.602 22.718 1.00 94.44 297 CYS A N 1
ATOM 2536 C CA . CYS A 1 297 ? -3.192 12.190 22.327 1.00 94.44 297 CYS A CA 1
ATOM 2537 C C . CYS A 1 297 ? -3.994 11.380 23.354 1.00 94.44 297 CYS A C 1
ATOM 2539 O O . CYS A 1 297 ? -4.933 10.673 22.991 1.00 94.44 297 CYS A O 1
ATOM 2541 N N . VAL A 1 298 ? -3.678 11.526 24.640 1.00 95.69 298 VAL A N 1
ATOM 2542 C CA . VAL A 1 298 ? -4.388 10.838 25.726 1.00 95.69 298 VAL A CA 1
ATOM 2543 C C . VAL A 1 298 ? -5.867 11.224 25.760 1.00 95.69 298 VAL A C 1
ATOM 2545 O O . VAL A 1 298 ? -6.714 10.340 25.864 1.00 95.69 298 VAL A O 1
ATOM 2548 N N . GLU A 1 299 ? -6.200 12.503 25.598 1.00 94.31 299 GLU A N 1
ATOM 2549 C CA . GLU A 1 299 ? -7.589 12.972 25.550 1.00 94.31 299 GLU A CA 1
ATOM 2550 C C . GLU A 1 299 ? -8.352 12.429 24.331 1.00 94.31 299 GLU A C 1
ATOM 2552 O O . GLU A 1 299 ? -9.515 12.034 24.458 1.00 94.31 299 GLU A O 1
ATOM 2557 N N . ARG A 1 300 ? -7.706 12.306 23.162 1.00 95.06 300 ARG A N 1
ATOM 2558 C CA . ARG A 1 300 ? -8.318 11.625 22.007 1.00 95.06 300 ARG A CA 1
ATOM 2559 C C . ARG A 1 300 ? -8.567 10.146 22.279 1.00 95.06 300 ARG A C 1
ATOM 2561 O O . ARG A 1 300 ? -9.662 9.670 21.988 1.00 95.06 300 ARG A O 1
ATOM 2568 N N . ILE A 1 301 ? -7.618 9.433 22.895 1.00 95.88 301 ILE A N 1
ATOM 2569 C CA . ILE A 1 301 ? -7.807 8.026 23.293 1.00 95.88 301 ILE A CA 1
ATOM 2570 C C . ILE A 1 301 ? -8.976 7.896 24.278 1.00 95.88 301 ILE A C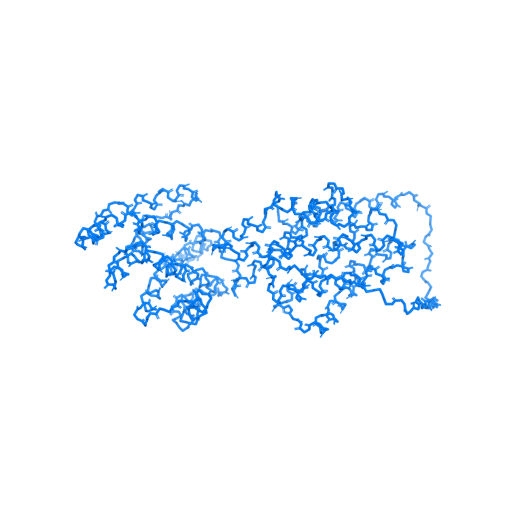 1
ATOM 2572 O O . ILE A 1 301 ? -9.833 7.030 24.096 1.00 95.88 301 ILE A O 1
ATOM 2576 N N . LYS A 1 302 ? -9.063 8.771 25.287 1.00 93.62 302 LYS A N 1
ATOM 2577 C CA . LYS A 1 302 ? -10.189 8.796 26.234 1.00 93.62 302 LYS A CA 1
ATOM 2578 C C . LYS A 1 302 ? -11.518 8.991 25.520 1.00 93.62 302 LYS A C 1
ATOM 2580 O O . LYS A 1 302 ? -12.428 8.187 25.706 1.00 93.62 302 LYS A O 1
ATOM 2585 N N . GLY A 1 303 ? -11.618 10.011 24.665 1.00 90.25 303 GLY A N 1
ATOM 2586 C CA . GLY A 1 303 ? -12.819 10.262 23.873 1.00 90.25 303 GLY A CA 1
ATOM 2587 C C . GLY A 1 303 ? -13.207 9.038 23.041 1.00 90.25 303 GLY A C 1
ATOM 2588 O O . GLY A 1 303 ? -14.344 8.564 23.115 1.00 90.25 303 GLY A O 1
ATOM 2589 N N . ARG A 1 304 ? -12.237 8.486 22.307 1.00 92.19 304 ARG A N 1
ATOM 2590 C CA . ARG A 1 304 ? -12.393 7.308 21.451 1.00 92.19 304 ARG A CA 1
ATOM 2591 C C . ARG A 1 304 ? -12.896 6.079 22.212 1.00 92.19 304 ARG A C 1
ATOM 2593 O O . ARG A 1 304 ? -13.684 5.312 21.666 1.00 92.19 304 ARG A O 1
ATOM 2600 N N . LEU A 1 305 ? -12.474 5.897 23.463 1.00 92.00 305 LEU A N 1
ATOM 2601 C CA . LEU A 1 305 ? -12.912 4.794 24.322 1.00 92.00 305 LEU A CA 1
ATOM 2602 C C . LEU A 1 305 ? -14.275 5.043 24.972 1.00 92.00 305 LEU A C 1
ATOM 2604 O O . LEU A 1 305 ? -15.083 4.123 25.054 1.00 92.00 305 LEU A O 1
ATOM 2608 N N . LEU A 1 306 ? -14.550 6.264 25.431 1.00 89.12 306 LEU A N 1
ATOM 2609 C CA . LEU A 1 306 ? -15.793 6.588 26.133 1.00 89.12 306 LEU A CA 1
ATOM 2610 C C . LEU A 1 306 ? -17.007 6.498 25.219 1.00 89.12 306 LEU A C 1
ATOM 2612 O O . LEU A 1 306 ? -18.041 5.976 25.627 1.00 89.12 306 LEU A O 1
ATOM 2616 N N . TYR A 1 307 ? -16.890 6.993 23.986 1.00 85.38 307 TYR A N 1
ATOM 2617 C CA . TYR A 1 307 ? -18.041 7.103 23.098 1.00 85.38 307 TYR A CA 1
ATOM 2618 C C . TYR A 1 307 ? -18.713 5.746 22.799 1.00 85.38 307 TYR A C 1
ATOM 2620 O O . TYR A 1 307 ? -19.918 5.626 23.036 1.00 85.38 307 TYR A O 1
ATOM 2628 N N . PRO A 1 308 ? -17.990 4.684 22.386 1.00 83.81 308 PRO A N 1
ATOM 2629 C CA . PRO A 1 308 ? -18.600 3.372 22.185 1.00 83.81 308 PRO A CA 1
ATOM 2630 C C . PRO A 1 308 ? -19.211 2.765 23.454 1.00 83.81 308 PRO A C 1
ATOM 2632 O O . PRO A 1 308 ? -20.213 2.059 23.371 1.00 83.81 308 PRO A O 1
ATOM 2635 N N . LEU A 1 309 ? -18.662 3.063 24.636 1.00 83.25 309 LEU A N 1
ATOM 2636 C CA . LEU A 1 309 ? -19.191 2.558 25.909 1.00 83.25 309 LEU A CA 1
ATOM 2637 C C . LEU A 1 309 ? -20.552 3.161 26.284 1.00 83.25 309 LEU A C 1
ATOM 2639 O O . LEU A 1 309 ? -21.264 2.582 27.105 1.00 83.25 309 LEU A O 1
ATOM 2643 N N . TYR A 1 310 ? -20.939 4.290 25.681 1.00 81.12 310 TYR A N 1
ATOM 2644 C CA . TYR A 1 310 ? -22.294 4.833 25.806 1.00 81.12 310 TYR A CA 1
ATOM 2645 C C . TYR A 1 310 ? -23.312 4.128 24.904 1.00 81.12 310 TYR A C 1
ATOM 2647 O O . TYR A 1 310 ? -24.513 4.244 25.150 1.00 81.12 310 TYR A O 1
ATOM 2655 N N . LEU A 1 311 ? -22.857 3.424 23.864 1.00 83.19 311 LEU A N 1
ATOM 2656 C CA . LEU A 1 311 ? -23.735 2.790 22.884 1.00 83.19 311 LEU A CA 1
ATOM 2657 C C . LEU A 1 311 ? -24.154 1.387 23.321 1.00 83.19 311 LEU A C 1
ATOM 2659 O O . LEU A 1 311 ? -25.345 1.076 23.315 1.00 83.19 311 LEU A O 1
ATOM 2663 N N . GLU A 1 312 ? -23.194 0.542 23.704 1.00 85.88 312 GLU A N 1
ATOM 2664 C CA . GLU A 1 312 ? -23.462 -0.843 24.096 1.00 85.88 312 GLU A CA 1
ATOM 2665 C C . GLU A 1 312 ? -22.545 -1.316 25.238 1.00 85.88 312 GLU A C 1
ATOM 2667 O O . GLU A 1 312 ? -21.410 -0.848 25.369 1.00 85.88 312 GLU A O 1
ATOM 2672 N N . PRO A 1 313 ? -23.000 -2.279 26.068 1.00 88.25 313 PRO A N 1
ATOM 2673 C CA . PRO A 1 313 ? -22.148 -2.910 27.067 1.00 88.25 313 PRO A CA 1
ATOM 2674 C C . PRO A 1 313 ? -20.926 -3.580 26.437 1.00 88.25 313 PRO A C 1
ATOM 2676 O O . PRO A 1 313 ? -21.024 -4.292 25.436 1.00 88.25 313 PRO A O 1
ATOM 2679 N N . LEU A 1 314 ? -19.774 -3.420 27.085 1.00 92.31 314 LEU A N 1
ATOM 2680 C CA . LEU A 1 314 ? -18.526 -3.987 26.596 1.00 92.31 314 LEU A CA 1
ATOM 2681 C C . LEU A 1 314 ? -18.560 -5.524 26.655 1.00 92.31 314 LEU A C 1
ATOM 2683 O O . LEU A 1 314 ? -18.714 -6.134 27.713 1.00 92.31 314 LEU A O 1
ATOM 2687 N N . THR A 1 315 ? -18.402 -6.162 25.502 1.00 94.00 315 THR A N 1
ATOM 2688 C CA . THR A 1 315 ? -18.248 -7.614 25.346 1.00 94.00 315 THR A CA 1
ATOM 2689 C C . THR A 1 315 ? -17.082 -7.881 24.405 1.00 94.00 315 THR A C 1
ATOM 2691 O O . THR A 1 315 ? -16.651 -6.977 23.698 1.00 94.00 315 THR A O 1
ATOM 2694 N N . GLU A 1 316 ? -16.570 -9.111 24.353 1.00 92.69 316 GLU A N 1
ATOM 2695 C CA . GLU A 1 316 ? -15.472 -9.440 23.435 1.00 92.69 316 GLU A CA 1
ATOM 2696 C C . GLU A 1 316 ? -15.850 -9.182 21.963 1.00 92.69 316 GLU A C 1
ATOM 2698 O O . GLU A 1 316 ? -15.064 -8.622 21.200 1.00 92.69 316 GLU A O 1
ATOM 2703 N N . ASP A 1 317 ? -17.079 -9.527 21.569 1.00 92.94 317 ASP A N 1
ATOM 2704 C CA . ASP A 1 317 ? -17.576 -9.286 20.210 1.00 92.94 317 ASP A CA 1
ATOM 2705 C C . ASP A 1 317 ? -17.802 -7.795 19.937 1.00 92.94 317 ASP A C 1
ATOM 2707 O O . ASP A 1 317 ? -17.541 -7.311 18.828 1.00 92.94 317 ASP A O 1
ATOM 2711 N N . TYR A 1 318 ? -18.215 -7.038 20.956 1.00 93.06 318 TYR A N 1
ATOM 2712 C CA . TYR A 1 318 ? -18.320 -5.592 20.828 1.00 93.06 318 TYR A CA 1
ATOM 2713 C C . TYR A 1 318 ? -16.941 -4.923 20.748 1.00 93.06 318 TYR A C 1
ATOM 2715 O O . TYR A 1 318 ? -16.762 -4.050 19.906 1.00 93.06 318 TYR A O 1
ATOM 2723 N N . CYS A 1 319 ? -15.919 -5.392 21.477 1.00 92.69 319 CYS A N 1
ATOM 2724 C CA . CYS A 1 319 ? -14.537 -4.919 21.313 1.00 92.69 319 CYS A CA 1
ATOM 2725 C C . CYS A 1 319 ? -14.042 -5.091 19.869 1.00 92.69 319 CYS A C 1
ATOM 2727 O O . CYS A 1 319 ? -13.489 -4.157 19.293 1.00 92.69 319 CYS A O 1
ATOM 2729 N N . LYS A 1 320 ? -14.304 -6.248 19.243 1.00 90.50 320 LYS A N 1
ATOM 2730 C CA . LYS A 1 320 ? -13.972 -6.491 17.822 1.00 90.50 320 LYS A CA 1
ATOM 2731 C C . LYS A 1 320 ? -14.706 -5.534 16.883 1.00 90.50 320 LYS A C 1
ATOM 2733 O O . LYS A 1 320 ? -14.198 -5.191 15.818 1.00 90.50 320 LYS A O 1
ATOM 2738 N N . THR A 1 321 ? -15.910 -5.113 17.257 1.00 90.00 321 THR A N 1
ATOM 2739 C CA . THR A 1 321 ? -16.681 -4.112 16.512 1.00 90.00 321 THR A CA 1
ATOM 2740 C C . THR A 1 321 ? -16.077 -2.718 16.692 1.00 90.00 321 THR A C 1
ATOM 2742 O O . THR A 1 321 ? -15.851 -2.027 15.702 1.00 90.00 321 THR A O 1
ATOM 2745 N N . ILE A 1 322 ? -15.706 -2.348 17.920 1.00 91.75 322 ILE A N 1
ATOM 2746 C CA . ILE A 1 322 ? -15.025 -1.088 18.242 1.00 91.75 322 ILE A CA 1
ATOM 2747 C C . ILE A 1 322 ? -13.691 -0.962 17.498 1.00 91.75 322 ILE A C 1
ATOM 2749 O O . ILE A 1 322 ? -13.414 0.086 16.923 1.00 91.75 322 ILE A O 1
ATOM 2753 N N . GLN A 1 323 ? -12.898 -2.032 17.408 1.00 91.19 323 GLN A N 1
ATOM 2754 C CA . GLN A 1 323 ? -11.651 -2.026 16.632 1.00 91.19 323 GLN A CA 1
ATOM 2755 C C . GLN A 1 323 ? -11.868 -1.675 15.153 1.00 91.19 323 GLN A C 1
ATOM 2757 O O . GLN A 1 323 ? -11.027 -1.018 14.544 1.00 91.19 323 GLN A O 1
ATOM 2762 N N . LYS A 1 324 ? -13.006 -2.059 14.560 1.00 88.75 324 LYS A N 1
ATOM 2763 C CA . LYS A 1 324 ? -13.337 -1.648 13.187 1.00 88.75 324 LYS A CA 1
ATOM 2764 C C . LYS A 1 324 ? -13.638 -0.152 13.102 1.00 88.75 324 LYS A C 1
ATOM 2766 O O . LYS A 1 324 ? -13.322 0.454 12.083 1.00 88.75 324 LYS A O 1
ATOM 2771 N N . TYR A 1 325 ? -14.222 0.442 14.145 1.00 90.81 325 TYR A N 1
ATOM 2772 C CA . TYR A 1 325 ? -14.412 1.894 14.225 1.00 90.81 325 TYR A CA 1
ATOM 2773 C C . TYR A 1 325 ? -13.068 2.614 14.333 1.00 90.81 325 TYR A C 1
ATOM 2775 O O . TYR A 1 325 ? -12.828 3.552 13.579 1.00 90.81 325 TYR A O 1
ATOM 2783 N N . PHE A 1 326 ? -12.169 2.114 15.187 1.00 93.06 326 PHE A N 1
ATOM 2784 C CA . PHE A 1 326 ? -10.807 2.638 15.326 1.00 93.06 326 PHE A CA 1
ATOM 2785 C C . PHE A 1 326 ? -10.063 2.595 13.993 1.00 93.06 326 PHE A C 1
ATOM 2787 O O . PHE A 1 326 ? -9.451 3.579 13.603 1.00 93.06 326 PHE A O 1
ATOM 2794 N N . TRP A 1 327 ? -10.196 1.496 13.247 1.00 89.19 327 TRP A N 1
ATOM 2795 C CA . TRP A 1 327 ? -9.605 1.382 11.918 1.00 89.19 327 TRP A CA 1
ATOM 2796 C C . TRP A 1 327 ? -10.125 2.453 10.947 1.00 89.19 327 TRP A C 1
ATOM 2798 O O . TRP A 1 327 ? -9.334 3.045 10.223 1.00 89.19 327 TRP A O 1
ATOM 2808 N N . ILE A 1 328 ? -11.436 2.735 10.920 1.00 89.00 328 ILE A N 1
ATOM 2809 C CA . ILE A 1 328 ? -11.985 3.790 10.046 1.00 89.00 328 ILE A CA 1
ATOM 2810 C C . ILE A 1 328 ? -11.414 5.160 10.418 1.00 89.00 328 ILE A C 1
ATOM 2812 O O . ILE A 1 328 ? -11.063 5.934 9.529 1.00 89.00 328 ILE A O 1
ATOM 2816 N N . GLU A 1 329 ? -11.329 5.455 11.713 1.00 93.50 329 GLU A N 1
ATOM 2817 C CA . GLU A 1 329 ? -10.792 6.719 12.211 1.00 93.50 329 GLU A CA 1
ATOM 2818 C C . GLU A 1 329 ? -9.306 6.884 11.875 1.00 93.50 329 GLU A C 1
ATOM 2820 O O . GLU A 1 329 ? -8.922 7.909 11.319 1.00 93.50 329 GLU A O 1
ATOM 2825 N N . GLU A 1 330 ? -8.494 5.849 12.091 1.00 93.00 330 GLU A N 1
ATOM 2826 C CA . GLU A 1 330 ? -7.075 5.847 11.728 1.00 93.00 330 GLU A CA 1
ATOM 2827 C C . GLU A 1 330 ? -6.888 6.113 10.227 1.00 93.00 330 GLU A C 1
ATOM 2829 O O . GLU A 1 330 ? -6.113 6.982 9.832 1.00 93.00 330 GLU A O 1
ATOM 2834 N N . ARG A 1 331 ? -7.643 5.416 9.362 1.00 87.81 331 ARG A N 1
ATOM 2835 C CA . ARG A 1 331 ? -7.572 5.623 7.905 1.00 87.81 331 ARG A CA 1
ATOM 2836 C C . ARG A 1 331 ? -8.017 7.025 7.492 1.00 87.81 331 ARG A C 1
ATOM 2838 O O . ARG A 1 331 ? -7.493 7.582 6.525 1.00 87.81 331 ARG A O 1
ATOM 2845 N N . LEU A 1 332 ? -9.002 7.588 8.187 1.00 92.94 332 LEU A N 1
ATOM 2846 C CA . LEU A 1 332 ? -9.448 8.956 7.962 1.00 92.94 332 LEU A CA 1
ATOM 2847 C C . LEU A 1 332 ? -8.329 9.950 8.288 1.00 92.94 332 LEU A C 1
ATOM 2849 O O . LEU A 1 332 ? -8.036 10.819 7.468 1.00 92.94 332 LEU A O 1
ATOM 2853 N N . GLU A 1 333 ? -7.699 9.813 9.452 1.00 93.88 333 GLU A N 1
ATOM 2854 C CA . GLU A 1 333 ? -6.609 10.684 9.895 1.00 93.88 333 GLU A CA 1
ATOM 2855 C C . GLU A 1 333 ? -5.390 10.576 8.972 1.00 93.88 333 GLU A C 1
ATOM 2857 O O . GLU A 1 333 ? -4.872 11.599 8.515 1.00 93.88 333 GLU A O 1
ATOM 2862 N N . GLU A 1 334 ? -4.989 9.361 8.592 1.00 88.00 334 GLU A N 1
ATOM 2863 C CA . GLU A 1 334 ? -3.934 9.153 7.599 1.00 88.00 334 GLU A CA 1
ATOM 2864 C C . GLU A 1 334 ? -4.235 9.878 6.292 1.00 88.00 334 GLU A C 1
ATOM 2866 O O . GLU A 1 334 ? -3.420 10.661 5.806 1.00 88.00 334 GLU A O 1
ATOM 2871 N N . GLU A 1 335 ? -5.410 9.656 5.707 1.00 86.12 335 GLU A N 1
ATOM 2872 C CA . GLU A 1 335 ? -5.672 10.180 4.375 1.00 86.12 335 GLU A CA 1
ATOM 2873 C C . GLU A 1 335 ? -5.830 11.707 4.376 1.00 86.12 335 GLU A C 1
ATOM 2875 O O . GLU A 1 335 ? -5.345 12.384 3.458 1.00 86.12 335 GLU A O 1
ATOM 2880 N N . MET A 1 336 ? -6.434 12.259 5.434 1.00 92.81 336 MET A N 1
ATOM 2881 C CA . MET A 1 336 ? -6.573 13.701 5.618 1.00 92.81 336 MET A CA 1
ATOM 2882 C C . MET A 1 336 ? -5.226 14.395 5.829 1.00 92.81 336 MET A C 1
ATOM 2884 O O . MET A 1 336 ? -5.023 15.463 5.251 1.00 92.81 336 MET A O 1
ATOM 2888 N N . THR A 1 337 ? -4.282 13.806 6.576 1.00 90.44 337 THR A N 1
ATOM 2889 C CA . THR A 1 337 ? -2.936 14.402 6.716 1.00 90.44 337 THR A CA 1
ATOM 2890 C C . THR A 1 337 ? -2.224 14.501 5.378 1.00 90.44 337 THR A C 1
ATOM 2892 O O . THR A 1 337 ? -1.639 15.532 5.063 1.00 90.44 337 THR A O 1
ATOM 2895 N N . VAL A 1 338 ? -2.341 13.486 4.527 1.00 83.75 338 VAL A N 1
ATOM 2896 C CA . VAL A 1 338 ? -1.706 13.537 3.213 1.00 83.75 338 VAL A CA 1
ATOM 2897 C C . VAL A 1 338 ? -2.405 14.538 2.284 1.00 83.75 338 VAL A C 1
ATOM 2899 O O . VAL A 1 338 ? -1.745 15.234 1.511 1.00 83.75 338 VAL A O 1
ATOM 2902 N N . LYS A 1 339 ? -3.738 14.667 2.356 1.00 87.94 339 LYS A N 1
ATOM 2903 C CA . LYS A 1 339 ? -4.456 15.727 1.625 1.00 87.94 339 LYS A CA 1
ATOM 2904 C C . LYS A 1 339 ? -4.011 17.110 2.098 1.00 87.94 339 LYS A C 1
ATOM 2906 O O . LYS A 1 339 ? -3.735 17.957 1.259 1.00 87.94 339 LYS A O 1
ATOM 2911 N N . MET A 1 340 ? -3.837 17.314 3.407 1.00 90.31 340 MET A N 1
ATOM 2912 C CA . MET A 1 340 ? -3.232 18.539 3.938 1.00 90.31 340 MET A CA 1
ATOM 2913 C C . MET A 1 340 ? -1.812 18.742 3.399 1.00 90.31 340 MET A C 1
ATOM 2915 O O . MET A 1 340 ? -1.461 19.853 3.022 1.00 90.31 340 MET A O 1
ATOM 2919 N N . ASP A 1 341 ? -0.983 17.704 3.310 1.00 84.56 341 ASP A N 1
ATOM 2920 C CA . ASP A 1 341 ? 0.405 17.812 2.838 1.00 84.56 341 ASP A CA 1
ATOM 2921 C C . ASP A 1 341 ? 0.531 18.351 1.415 1.00 84.56 341 ASP A C 1
ATOM 2923 O O . ASP A 1 341 ? 1.477 19.089 1.138 1.00 84.56 341 ASP A O 1
ATOM 2927 N N . ARG A 1 342 ? -0.450 18.051 0.560 1.00 84.00 342 ARG A N 1
ATOM 2928 C CA . ARG A 1 342 ? -0.520 18.529 -0.827 1.00 84.00 342 ARG A CA 1
ATOM 2929 C C . ARG A 1 342 ? -0.838 20.014 -0.959 1.00 84.00 342 ARG A C 1
ATOM 2931 O O . ARG A 1 342 ? -0.489 20.605 -1.974 1.00 84.00 342 ARG A O 1
ATOM 2938 N N . GLU A 1 343 ? -1.485 20.604 0.038 1.00 86.75 343 GLU A N 1
ATOM 2939 C CA . GLU A 1 343 ? -1.817 22.026 0.008 1.00 86.75 343 GLU A CA 1
ATOM 2940 C C . GLU A 1 343 ? -0.555 22.881 0.179 1.00 86.75 343 GLU A C 1
ATOM 2942 O O . GLU A 1 343 ? 0.294 22.605 1.031 1.00 86.75 343 GLU A O 1
ATOM 2947 N N . GLU A 1 344 ? -0.424 23.944 -0.614 1.00 79.25 344 GLU A N 1
ATOM 2948 C CA . GLU A 1 344 ? 0.780 24.783 -0.612 1.00 79.25 344 GLU A CA 1
ATOM 2949 C C . GLU A 1 344 ? 0.804 25.763 0.565 1.00 79.25 344 GLU A C 1
ATOM 2951 O O . GLU A 1 344 ? 1.855 26.006 1.163 1.00 79.25 344 GLU A O 1
ATOM 2956 N N . THR A 1 345 ? -0.353 26.331 0.922 1.00 83.12 345 THR A N 1
ATOM 2957 C CA . THR A 1 345 ? -0.433 27.385 1.938 1.00 83.12 345 THR A CA 1
ATOM 2958 C C . THR A 1 345 ? -0.951 26.864 3.273 1.00 83.12 345 THR A C 1
ATOM 2960 O O . THR A 1 345 ? -1.751 25.935 3.351 1.00 83.12 345 THR A O 1
ATOM 2963 N N . TYR A 1 346 ? -0.542 27.517 4.364 1.00 84.38 346 TYR A N 1
ATOM 2964 C CA . TYR A 1 346 ? -1.062 27.212 5.700 1.00 84.38 346 TYR A CA 1
ATOM 2965 C C . TYR A 1 346 ? -2.589 27.370 5.790 1.00 84.38 346 TYR A C 1
ATOM 2967 O O . TYR A 1 346 ? -3.245 26.597 6.487 1.00 84.38 346 TYR A O 1
ATOM 2975 N N . GLN A 1 347 ? -3.166 28.361 5.098 1.00 89.25 347 GLN A N 1
ATOM 2976 C CA . GLN A 1 347 ? -4.615 28.580 5.123 1.00 89.25 347 GLN A CA 1
ATOM 2977 C C . GLN A 1 347 ? -5.359 27.444 4.423 1.00 89.25 347 GLN A C 1
ATOM 2979 O O . GLN A 1 347 ? -6.365 26.978 4.952 1.00 89.25 347 GLN A O 1
ATOM 2984 N N . ASP A 1 348 ? -4.824 26.947 3.310 1.00 91.00 348 ASP A N 1
ATOM 2985 C CA . ASP A 1 348 ? -5.413 25.824 2.580 1.00 91.00 348 ASP A CA 1
ATOM 2986 C C . ASP A 1 348 ? -5.281 24.522 3.381 1.00 91.00 348 ASP A C 1
ATOM 2988 O O . ASP A 1 348 ? -6.262 23.800 3.553 1.00 91.00 348 ASP A O 1
ATOM 2992 N N . LYS A 1 349 ? -4.124 24.285 4.022 1.00 91.56 349 LYS A N 1
ATOM 2993 C CA . LYS A 1 349 ? -3.939 23.176 4.981 1.00 91.56 349 LYS A CA 1
ATOM 2994 C C . LYS A 1 349 ? -4.959 23.225 6.118 1.00 91.56 349 LYS A C 1
ATOM 2996 O O . LYS A 1 349 ? -5.559 22.208 6.460 1.00 91.56 349 LYS A O 1
ATOM 3001 N N . LYS A 1 350 ? -5.175 24.410 6.695 1.00 92.50 350 LYS A N 1
ATOM 3002 C CA . LYS A 1 350 ? -6.148 24.640 7.772 1.00 92.50 350 LYS A CA 1
ATOM 3003 C C . LYS A 1 350 ? -7.595 24.478 7.307 1.00 92.50 350 LYS A C 1
ATOM 3005 O O . LYS A 1 350 ? -8.440 24.047 8.086 1.00 92.50 350 LYS A O 1
ATOM 3010 N N . ALA A 1 351 ? -7.902 24.846 6.066 1.00 93.69 351 ALA A N 1
ATOM 3011 C CA . ALA A 1 351 ? -9.214 24.610 5.479 1.00 93.69 351 ALA A CA 1
ATOM 3012 C C . ALA A 1 351 ? -9.442 23.106 5.269 1.00 93.69 351 ALA A C 1
ATOM 3014 O O . ALA A 1 351 ? -10.480 22.581 5.675 1.00 93.69 351 ALA A O 1
ATOM 3015 N N . MET A 1 352 ? -8.442 22.400 4.732 1.00 94.38 352 MET A N 1
ATOM 3016 C CA . MET A 1 352 ? -8.484 20.953 4.531 1.00 94.38 352 MET A CA 1
ATOM 3017 C C . MET A 1 352 ? -8.640 20.195 5.854 1.00 94.38 352 MET A C 1
ATOM 3019 O O . MET A 1 352 ? -9.486 19.310 5.948 1.00 94.38 352 MET A O 1
ATOM 3023 N N . SER A 1 353 ? -7.935 20.600 6.917 1.00 94.12 353 SER A N 1
ATOM 3024 C CA . SER A 1 353 ? -8.050 19.980 8.250 1.00 94.12 353 SER A CA 1
ATOM 3025 C C . SER A 1 353 ? -9.453 20.082 8.866 1.00 94.12 353 SER A C 1
ATOM 3027 O O . SER A 1 353 ? -9.748 19.410 9.852 1.00 94.12 353 SER A O 1
ATOM 3029 N N . LYS A 1 354 ? -10.323 20.936 8.310 1.00 95.00 354 LYS A N 1
ATOM 3030 C CA . LYS A 1 354 ? -11.701 21.176 8.765 1.00 95.00 354 LYS A CA 1
ATOM 3031 C C . LYS A 1 354 ? -12.750 20.751 7.738 1.00 95.00 354 LYS A C 1
ATOM 3033 O O . LYS A 1 354 ? -13.936 20.992 7.965 1.00 95.00 354 LYS A O 1
ATOM 3038 N N . ASN A 1 355 ? -12.339 20.133 6.632 1.00 96.31 355 ASN A N 1
ATOM 3039 C CA . ASN A 1 355 ? -13.219 19.771 5.528 1.00 96.31 355 ASN A CA 1
ATOM 3040 C C . ASN A 1 355 ? -14.087 18.548 5.873 1.00 96.31 355 ASN A C 1
ATOM 3042 O O . ASN A 1 355 ? -13.742 17.408 5.571 1.00 96.31 355 ASN A O 1
ATOM 3046 N N . GLU A 1 356 ? -15.231 18.793 6.512 1.00 97.00 356 GLU A N 1
ATOM 3047 C CA . GLU A 1 356 ? -16.161 17.730 6.907 1.00 97.00 356 GLU A CA 1
ATOM 3048 C C . GLU A 1 356 ? -16.731 16.940 5.736 1.00 97.00 356 GLU A C 1
ATOM 3050 O O . GLU A 1 356 ? -16.978 15.747 5.889 1.00 97.00 356 GLU A O 1
ATOM 3055 N N . ASP A 1 357 ? -16.987 17.588 4.601 1.00 96.12 357 ASP A N 1
ATOM 3056 C CA . ASP A 1 357 ? -17.583 16.916 3.447 1.00 96.12 357 ASP A CA 1
ATOM 3057 C C . ASP A 1 357 ? -16.625 15.857 2.904 1.00 96.12 357 ASP A C 1
ATOM 3059 O O . ASP A 1 357 ? -17.034 14.729 2.616 1.00 96.12 357 ASP A O 1
ATOM 3063 N N . GLU A 1 358 ? -15.332 16.185 2.864 1.00 95.25 358 GLU A N 1
ATOM 3064 C CA . GLU A 1 358 ? -14.296 15.226 2.503 1.00 95.25 358 GLU A CA 1
ATOM 3065 C C . GLU A 1 358 ? -14.164 14.113 3.547 1.00 95.25 358 GLU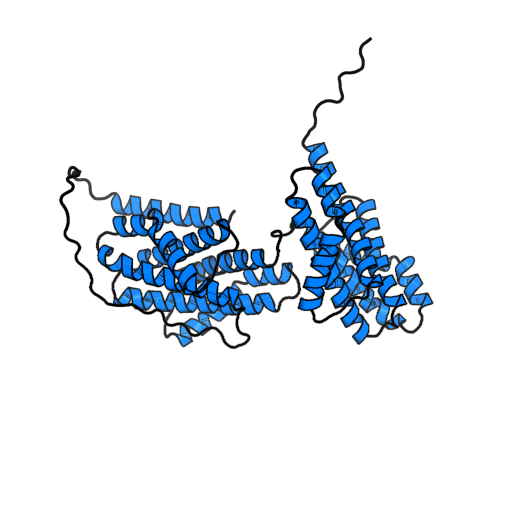 A C 1
ATOM 3067 O O . GLU A 1 358 ? -14.139 12.938 3.186 1.00 95.25 358 GLU A O 1
ATOM 3072 N N . MET A 1 359 ? -14.178 14.440 4.843 1.00 97.25 359 MET A N 1
ATOM 3073 C CA . MET A 1 359 ? -14.126 13.416 5.893 1.00 97.25 359 MET A CA 1
ATOM 3074 C C . MET A 1 359 ? -15.325 12.456 5.826 1.00 97.25 359 MET A C 1
ATOM 3076 O O . MET A 1 359 ? -15.155 11.242 5.926 1.00 97.25 359 MET A O 1
ATOM 3080 N N . LYS A 1 360 ? -16.539 12.971 5.583 1.00 96.44 360 LYS A N 1
ATOM 3081 C CA . LYS A 1 360 ? -17.753 12.159 5.382 1.00 96.44 360 LYS A CA 1
ATOM 3082 C C . LYS A 1 360 ? -17.633 11.277 4.141 1.00 96.44 360 LYS A C 1
ATOM 3084 O O . LYS A 1 360 ? -18.034 10.111 4.184 1.00 96.44 360 LYS A O 1
ATOM 3089 N N . ARG A 1 361 ? -17.062 11.800 3.046 1.00 93.38 361 ARG A N 1
ATOM 3090 C CA . ARG A 1 361 ? -16.787 11.024 1.826 1.00 93.38 361 ARG A CA 1
ATOM 3091 C C . ARG A 1 361 ? -15.858 9.848 2.126 1.00 93.38 361 ARG A C 1
ATOM 3093 O O . ARG A 1 361 ? -16.193 8.722 1.759 1.00 93.38 361 ARG A O 1
ATOM 3100 N N . LEU A 1 362 ? -14.744 10.093 2.816 1.00 89.19 362 LEU A N 1
ATOM 3101 C CA . LEU A 1 362 ? -13.760 9.067 3.175 1.00 89.19 362 LEU A CA 1
ATOM 3102 C C . LEU A 1 362 ? -14.346 8.004 4.106 1.00 89.19 362 LEU A C 1
ATOM 3104 O O . LEU A 1 362 ? -14.245 6.814 3.814 1.00 89.19 362 LEU A O 1
ATOM 3108 N N . ILE A 1 363 ? -15.060 8.415 5.157 1.00 91.31 363 ILE A N 1
ATOM 3109 C CA . ILE A 1 363 ? -15.761 7.479 6.046 1.00 91.31 363 ILE A CA 1
ATOM 3110 C C . ILE A 1 363 ? -16.706 6.578 5.238 1.00 91.31 363 ILE A C 1
ATOM 3112 O O . ILE A 1 363 ? -16.683 5.361 5.406 1.00 91.31 363 ILE A O 1
ATOM 3116 N N . SER A 1 364 ? -17.481 7.139 4.303 1.00 86.31 364 SER A N 1
ATOM 3117 C CA . SER A 1 364 ? -18.391 6.349 3.462 1.00 86.31 364 SER A CA 1
ATOM 3118 C C . SER A 1 364 ? -17.670 5.322 2.576 1.00 86.31 364 SER A C 1
ATOM 3120 O O . SER A 1 364 ? -18.207 4.240 2.315 1.00 86.31 364 SER A O 1
ATOM 3122 N N . ILE A 1 365 ? -16.460 5.636 2.105 1.00 83.25 365 ILE A N 1
ATOM 3123 C CA . ILE A 1 365 ? -15.612 4.698 1.356 1.00 83.25 365 ILE A CA 1
ATOM 3124 C C . ILE A 1 365 ? -15.161 3.555 2.279 1.00 83.25 365 ILE A C 1
ATOM 3126 O O . ILE A 1 365 ? -15.299 2.380 1.924 1.00 83.25 365 ILE A O 1
ATOM 3130 N N . TYR A 1 366 ? -14.696 3.879 3.484 1.00 84.56 366 TYR A N 1
ATOM 3131 C CA . TYR A 1 366 ? -14.179 2.904 4.445 1.00 84.56 366 TYR A CA 1
ATOM 3132 C C . TYR A 1 366 ? -15.255 1.995 5.053 1.00 84.56 366 TYR A C 1
ATOM 3134 O O . TYR A 1 366 ? -15.022 0.793 5.208 1.00 84.56 366 TYR A O 1
ATOM 3142 N N . GLU A 1 367 ? -16.458 2.517 5.303 1.00 83.25 367 GLU A N 1
ATOM 3143 C CA . GLU A 1 367 ? -17.639 1.735 5.698 1.00 83.25 367 GLU A CA 1
ATOM 3144 C C . GLU A 1 367 ? -17.916 0.588 4.713 1.00 83.25 367 GLU A C 1
ATOM 3146 O O . GLU A 1 367 ? -18.073 -0.573 5.110 1.00 83.25 367 GLU A O 1
ATOM 3151 N N . LYS A 1 368 ? -17.910 0.898 3.406 1.00 74.25 368 LYS A N 1
ATOM 3152 C CA . LYS A 1 368 ? -18.108 -0.096 2.339 1.00 74.25 368 LYS A CA 1
ATOM 3153 C C . LYS A 1 368 ? -16.997 -1.143 2.341 1.00 74.25 368 LYS A C 1
ATOM 3155 O O . LYS A 1 368 ? -17.289 -2.330 2.219 1.00 74.25 368 LYS A O 1
ATOM 3160 N N . GLY A 1 369 ? -15.746 -0.716 2.517 1.00 68.12 369 GLY A N 1
ATOM 3161 C CA . GLY A 1 369 ? -14.579 -1.602 2.529 1.00 68.12 369 GLY A CA 1
ATOM 3162 C C . GLY A 1 369 ? -14.566 -2.613 3.681 1.00 68.12 369 GLY A C 1
ATOM 3163 O O . GLY A 1 369 ? -14.053 -3.718 3.517 1.00 68.12 369 GLY A O 1
ATOM 3164 N N . ARG A 1 370 ? -15.160 -2.278 4.835 1.00 71.00 370 ARG A N 1
ATOM 3165 C CA . ARG A 1 370 ? -15.179 -3.139 6.035 1.00 71.00 370 ARG A CA 1
ATOM 3166 C C . ARG A 1 370 ? -16.540 -3.757 6.356 1.00 71.00 370 ARG A C 1
ATOM 3168 O O . ARG A 1 370 ? -16.667 -4.426 7.382 1.00 71.00 370 ARG A O 1
ATOM 3175 N N . SER A 1 371 ? -17.535 -3.582 5.482 1.00 75.94 371 SER A N 1
ATOM 3176 C CA . SER A 1 371 ? -18.910 -4.063 5.699 1.00 75.94 371 SER A CA 1
ATOM 3177 C C . SER A 1 371 ? -19.465 -3.638 7.065 1.00 75.94 371 SER A C 1
ATOM 3179 O O . SER A 1 371 ? -20.060 -4.436 7.789 1.00 75.94 371 SER A O 1
ATOM 3181 N N . ILE A 1 372 ? -19.226 -2.379 7.433 1.00 81.19 372 ILE A N 1
ATOM 3182 C CA . ILE A 1 372 ? -19.677 -1.776 8.688 1.00 81.19 372 ILE A CA 1
ATOM 3183 C C . ILE A 1 372 ? -20.386 -0.460 8.387 1.00 81.19 372 ILE A C 1
ATOM 3185 O O . ILE A 1 372 ? -20.074 0.202 7.399 1.00 81.19 372 ILE A O 1
ATOM 3189 N N . LYS A 1 373 ? -21.360 -0.094 9.219 1.00 87.88 373 LYS A N 1
ATOM 3190 C CA . LYS A 1 373 ? -22.108 1.153 9.080 1.00 87.88 373 LYS A CA 1
ATOM 3191 C C . LYS A 1 373 ? -22.074 1.903 10.404 1.00 87.88 373 LYS A C 1
ATOM 3193 O O . LYS A 1 373 ? -22.545 1.383 11.410 1.00 87.88 373 LYS A O 1
ATOM 3198 N N . LEU A 1 374 ? -21.501 3.098 10.381 1.00 88.31 374 LEU A N 1
ATOM 3199 C CA . LEU A 1 374 ? -21.493 4.035 11.495 1.00 88.31 374 LEU A CA 1
ATOM 3200 C C . LEU A 1 374 ? -22.847 4.760 11.532 1.00 88.31 374 LEU A C 1
ATOM 3202 O O . LEU A 1 374 ? -23.444 5.036 10.485 1.00 88.31 374 LEU A O 1
ATOM 3206 N N . SER A 1 375 ? -23.345 5.057 12.733 1.00 90.12 375 SER A N 1
ATOM 3207 C CA . SER A 1 375 ? -24.481 5.972 12.896 1.00 90.12 375 SER A CA 1
ATOM 3208 C C . SER A 1 375 ? -24.059 7.416 12.601 1.00 90.12 375 SER A C 1
ATOM 3210 O O . SER A 1 375 ? -22.870 7.734 12.610 1.00 90.12 375 SER A O 1
ATOM 3212 N N . ASP A 1 376 ? -25.019 8.314 12.381 1.00 90.75 376 ASP A N 1
ATOM 3213 C CA . ASP A 1 376 ? -24.711 9.734 12.152 1.00 90.75 376 ASP A CA 1
ATOM 3214 C C . ASP A 1 376 ? -23.956 10.358 13.340 1.00 90.75 376 ASP A C 1
ATOM 3216 O O . ASP A 1 376 ? -23.007 11.118 13.141 1.00 90.75 376 ASP A O 1
ATOM 3220 N N . ASP A 1 377 ? -24.308 9.970 14.570 1.00 89.81 377 ASP A N 1
ATOM 3221 C CA . ASP A 1 377 ? -23.615 10.422 15.780 1.00 89.81 377 ASP A CA 1
ATOM 3222 C C . ASP A 1 377 ? -22.174 9.892 15.839 1.00 89.81 377 ASP A C 1
ATOM 3224 O O . ASP A 1 377 ? -21.262 10.627 16.221 1.00 89.81 377 ASP A O 1
ATOM 3228 N N . MET A 1 378 ? -21.947 8.645 15.410 1.00 90.56 378 MET A N 1
ATOM 3229 C CA . MET A 1 378 ? -20.606 8.064 15.318 1.00 90.56 378 MET A CA 1
ATOM 3230 C C . MET A 1 378 ? -19.758 8.791 14.281 1.00 90.56 378 MET A C 1
ATOM 3232 O O . MET A 1 378 ? -18.614 9.130 14.557 1.00 90.56 378 MET A O 1
ATOM 3236 N N . ILE A 1 379 ? -20.328 9.076 13.107 1.00 93.00 379 ILE A N 1
ATOM 3237 C CA . ILE A 1 379 ? -19.652 9.837 12.051 1.00 93.00 379 ILE A CA 1
ATOM 3238 C C . ILE A 1 379 ? -19.260 11.218 12.582 1.00 93.00 379 ILE A C 1
ATOM 3240 O O . ILE A 1 379 ? -18.116 11.640 12.420 1.00 93.00 379 ILE A O 1
ATOM 3244 N N . HIS A 1 380 ? -20.184 11.914 13.247 1.00 92.69 380 HIS A N 1
ATOM 3245 C CA . HIS A 1 380 ? -19.914 13.222 13.838 1.00 92.69 380 HIS A CA 1
ATOM 3246 C C . HIS A 1 380 ? -18.799 13.159 14.891 1.00 92.69 380 HIS A C 1
ATOM 3248 O O . HIS A 1 380 ? -17.930 14.035 14.938 1.00 92.69 380 HIS A O 1
ATOM 3254 N N . PHE A 1 381 ? -18.803 12.121 15.727 1.00 91.94 381 PHE A N 1
ATOM 3255 C CA . PHE A 1 381 ? -17.795 11.920 16.757 1.00 91.94 381 PHE A CA 1
ATOM 3256 C C . PHE A 1 381 ? -16.409 11.627 16.168 1.00 91.94 381 PHE A C 1
ATOM 3258 O O . PHE A 1 381 ? -15.451 12.328 16.491 1.00 91.94 381 PHE A O 1
ATOM 3265 N N . THR A 1 382 ? -16.318 10.681 15.230 1.00 92.56 382 THR A N 1
ATOM 3266 C CA . THR A 1 382 ? -15.090 10.350 14.491 1.00 92.56 382 THR A CA 1
ATOM 3267 C C . THR A 1 382 ? -14.510 11.580 13.791 1.00 92.56 382 THR A C 1
ATOM 3269 O O . THR A 1 382 ? -13.316 11.845 13.888 1.00 92.56 382 THR A O 1
ATOM 3272 N N . ILE A 1 383 ? -15.352 12.397 13.148 1.00 95.44 383 ILE A N 1
ATOM 3273 C CA . ILE A 1 383 ? -14.927 13.664 12.529 1.00 95.44 383 ILE A CA 1
ATOM 3274 C C . ILE A 1 383 ? -14.397 14.649 13.575 1.00 95.44 383 ILE A C 1
ATOM 3276 O O . ILE A 1 383 ? -13.433 15.368 13.317 1.00 95.44 383 ILE A O 1
ATOM 3280 N N . SER A 1 384 ? -15.030 14.714 14.745 1.00 94.25 384 SER A N 1
ATOM 3281 C CA . SER A 1 384 ? -14.620 15.622 15.817 1.00 94.25 384 SER A CA 1
ATOM 3282 C C . SER A 1 384 ? -13.244 15.253 16.371 1.00 94.25 384 SER A C 1
ATOM 3284 O O . SER A 1 384 ? -12.409 16.145 16.502 1.00 94.25 384 SER A O 1
ATOM 3286 N N . ILE A 1 385 ? -12.975 13.965 16.622 1.00 93.44 385 ILE A N 1
ATOM 3287 C CA . ILE A 1 385 ? -11.643 13.500 17.046 1.00 93.44 385 ILE A CA 1
ATOM 3288 C C . ILE A 1 385 ? -10.605 13.746 15.948 1.00 93.44 385 ILE A C 1
ATOM 3290 O O . ILE A 1 385 ? -9.577 14.372 16.220 1.00 93.44 385 ILE A O 1
ATOM 3294 N N . ALA A 1 386 ? -10.909 13.362 14.705 1.00 95.06 386 ALA A N 1
ATOM 3295 C CA . ALA A 1 386 ? -9.992 13.544 13.583 1.00 95.06 386 ALA A CA 1
ATOM 3296 C C . ALA A 1 386 ? -9.603 15.019 13.395 1.00 95.06 386 ALA A C 1
ATOM 3298 O O . ALA A 1 386 ? -8.442 15.337 13.155 1.00 95.06 386 ALA A O 1
ATOM 3299 N N . LYS A 1 387 ? -10.536 15.962 13.572 1.00 95.56 387 LYS A N 1
ATOM 3300 C CA . LYS A 1 387 ? -10.215 17.399 13.536 1.00 95.56 387 LYS A CA 1
ATOM 3301 C C . LYS A 1 387 ? -9.211 17.807 14.613 1.00 95.56 387 LYS A C 1
ATOM 3303 O O . LYS A 1 387 ? -8.327 18.603 14.309 1.00 95.56 387 LYS A O 1
ATOM 3308 N N . VAL A 1 388 ? -9.323 17.283 15.836 1.00 93.81 388 VAL A N 1
ATOM 3309 C CA . VAL A 1 388 ? -8.361 17.567 16.918 1.00 93.81 388 VAL A CA 1
ATOM 3310 C C . VAL A 1 388 ? -6.976 17.042 16.543 1.00 93.81 388 VAL A C 1
ATOM 3312 O O . VAL A 1 388 ? -5.995 17.779 16.642 1.00 93.81 388 VAL A O 1
ATOM 3315 N N . PHE A 1 389 ? -6.897 15.808 16.038 1.00 95.12 389 PHE A N 1
ATOM 3316 C CA . PHE A 1 389 ? -5.644 15.235 15.549 1.00 95.12 389 PHE A CA 1
ATOM 3317 C C . PHE A 1 389 ? -5.024 16.091 14.432 1.00 95.12 389 PHE A C 1
ATOM 3319 O O . PHE A 1 389 ? -3.857 16.478 14.503 1.00 95.12 389 PHE A O 1
ATOM 3326 N N . LEU A 1 390 ? -5.817 16.460 13.422 1.00 94.62 390 LEU A N 1
ATOM 3327 C CA . LEU A 1 390 ? -5.351 17.252 12.282 1.00 94.62 390 LEU A CA 1
ATOM 3328 C C . LEU A 1 390 ? -4.956 18.684 12.681 1.00 94.62 390 LEU A C 1
ATOM 3330 O O . LEU A 1 390 ? -4.064 19.267 12.065 1.00 94.62 390 LEU A O 1
ATOM 3334 N N . GLU A 1 391 ? -5.574 19.262 13.714 1.00 91.88 391 GLU A N 1
ATOM 3335 C CA . GLU A 1 391 ? -5.143 20.540 14.289 1.00 91.88 391 GLU A CA 1
ATOM 3336 C C . GLU A 1 391 ? -3.785 20.420 14.991 1.00 91.88 391 GLU A C 1
ATOM 3338 O O . GLU A 1 391 ? -2.914 21.268 14.778 1.00 91.88 391 GLU A O 1
ATOM 3343 N N . ASP A 1 392 ? -3.552 19.362 15.769 1.00 90.00 392 ASP A N 1
ATOM 3344 C CA . ASP A 1 392 ? -2.242 19.129 16.382 1.00 90.00 392 ASP A CA 1
ATOM 3345 C C . ASP A 1 392 ? -1.159 18.815 15.347 1.00 90.00 392 ASP A C 1
ATOM 3347 O O . ASP A 1 392 ? -0.005 19.233 15.508 1.00 90.00 392 ASP A O 1
ATOM 3351 N N . TYR A 1 393 ? -1.533 18.134 14.266 1.00 89.44 393 TYR A N 1
ATOM 3352 C CA . TYR A 1 393 ? -0.677 17.918 13.110 1.00 89.44 393 TYR A CA 1
ATOM 3353 C C . TYR A 1 393 ? -0.321 19.234 12.407 1.00 89.44 393 TYR A C 1
ATOM 3355 O O . TYR A 1 393 ? 0.841 19.490 12.087 1.00 89.44 393 TYR A O 1
ATOM 3363 N N . LEU A 1 394 ? -1.298 20.125 12.228 1.00 88.00 394 LEU A N 1
ATOM 3364 C CA . LEU A 1 394 ? -1.065 21.452 11.667 1.00 88.00 394 LEU A CA 1
ATOM 3365 C C . LEU A 1 394 ? -0.123 22.285 12.554 1.00 88.00 394 LEU A C 1
ATOM 3367 O O . LEU A 1 394 ? 0.741 22.989 12.029 1.00 88.00 394 LEU A O 1
ATOM 3371 N N . LYS A 1 395 ? -0.229 22.183 13.888 1.00 82.94 395 LYS A N 1
ATOM 3372 C CA . LYS A 1 395 ? 0.704 22.849 14.819 1.00 82.94 395 LYS A CA 1
ATOM 3373 C C . LYS A 1 395 ? 2.152 22.398 14.590 1.00 82.94 395 LYS A C 1
ATOM 3375 O O . LYS A 1 395 ? 3.018 23.264 14.477 1.00 82.94 395 LYS A O 1
ATOM 3380 N N . LEU A 1 396 ? 2.401 21.090 14.416 1.00 73.69 396 LEU A N 1
ATOM 3381 C CA . LEU A 1 396 ? 3.743 20.559 14.102 1.00 73.69 396 LEU A CA 1
ATOM 3382 C C . LEU A 1 396 ? 4.351 21.215 12.857 1.00 73.69 396 LEU A C 1
ATOM 3384 O O . LEU A 1 396 ? 5.540 21.525 12.829 1.00 73.69 396 LEU A O 1
ATOM 3388 N N . TYR A 1 397 ? 3.532 21.455 11.834 1.00 63.41 397 TYR A N 1
ATOM 3389 C CA . TYR A 1 397 ? 3.967 22.101 10.600 1.00 63.41 397 TYR A CA 1
ATOM 3390 C C . TYR A 1 397 ? 4.422 23.548 10.785 1.00 63.41 397 TYR A C 1
ATOM 3392 O O . TYR A 1 397 ? 5.435 23.959 10.214 1.00 63.41 397 TYR A O 1
ATOM 3400 N N . THR A 1 398 ? 3.666 24.322 11.562 1.00 60.75 398 THR A N 1
ATOM 3401 C CA . THR A 1 398 ? 3.897 25.764 11.742 1.00 60.75 398 THR A CA 1
ATOM 3402 C C . THR A 1 398 ? 5.244 26.047 12.413 1.00 60.75 398 THR A C 1
ATOM 3404 O O . THR A 1 398 ? 5.987 26.916 11.968 1.00 60.75 398 THR A O 1
ATOM 3407 N N . GLU A 1 399 ? 5.629 25.252 13.413 1.00 53.84 399 GLU A N 1
ATOM 3408 C CA . GLU A 1 399 ? 6.883 25.459 14.152 1.00 53.84 399 GLU A CA 1
ATOM 3409 C C . GLU A 1 399 ? 8.143 25.104 13.351 1.00 53.84 399 GLU A C 1
ATOM 3411 O O . GLU A 1 399 ? 9.205 25.697 13.555 1.00 53.84 399 GLU A O 1
ATOM 3416 N N . VAL A 1 400 ? 8.046 24.146 12.423 1.00 50.31 400 VAL A N 1
ATOM 3417 C CA . VAL A 1 400 ? 9.143 23.816 11.499 1.00 50.31 400 VAL A CA 1
ATOM 3418 C C . VAL A 1 400 ? 9.351 24.955 10.497 1.00 50.31 400 VAL A C 1
ATOM 3420 O O . VAL A 1 400 ? 10.493 25.299 10.191 1.00 50.31 400 VAL A O 1
ATOM 3423 N N . TYR A 1 401 ? 8.268 25.585 10.035 1.00 43.38 401 TYR A N 1
ATOM 3424 C CA . TYR A 1 401 ? 8.334 26.726 9.120 1.00 43.38 401 TYR A CA 1
ATOM 3425 C C . TYR A 1 401 ? 8.869 27.994 9.804 1.00 43.38 401 TYR A C 1
ATOM 3427 O O . TYR A 1 401 ? 9.736 28.668 9.243 1.00 43.38 401 TYR A O 1
ATOM 3435 N N . ASP A 1 402 ? 8.451 28.267 11.044 1.00 41.25 402 ASP A N 1
ATOM 3436 C CA . ASP A 1 402 ? 8.939 29.409 11.830 1.00 41.25 402 ASP A CA 1
ATOM 3437 C C . ASP A 1 402 ? 10.424 29.270 12.216 1.00 41.25 402 ASP A C 1
ATOM 3439 O O . ASP A 1 402 ? 11.154 30.261 12.268 1.00 41.25 402 ASP A O 1
ATOM 3443 N N . LYS A 1 403 ? 10.926 28.040 12.406 1.00 42.62 403 LYS A N 1
ATOM 3444 C CA . LYS A 1 403 ? 12.364 27.781 12.621 1.00 42.62 403 LYS A CA 1
ATOM 3445 C C . LYS A 1 403 ? 13.208 27.897 11.345 1.00 42.62 403 LYS A C 1
ATOM 3447 O O . LYS A 1 403 ? 14.409 28.143 11.446 1.00 42.62 403 LYS A O 1
ATOM 3452 N N . LEU A 1 404 ? 12.611 27.736 10.162 1.00 36.03 404 LEU A N 1
ATOM 3453 C CA . LEU A 1 404 ? 13.300 27.805 8.865 1.00 36.03 404 LEU A CA 1
ATOM 3454 C C . LEU A 1 404 ? 13.190 29.173 8.173 1.00 36.03 404 LEU A C 1
ATOM 3456 O O . LEU A 1 404 ? 13.926 29.424 7.220 1.00 36.03 404 LEU A O 1
ATOM 3460 N N . SER A 1 405 ? 12.340 30.076 8.669 1.00 35.00 405 SER A N 1
ATOM 3461 C CA . SER A 1 405 ? 12.230 31.460 8.191 1.00 35.00 405 SER A CA 1
ATOM 3462 C C . SER A 1 405 ? 12.535 32.480 9.299 1.00 35.00 405 SER A C 1
ATOM 3464 O O . SER A 1 405 ? 11.642 33.203 9.739 1.00 35.00 405 SER A O 1
ATOM 3466 N N . PRO A 1 406 ? 13.800 32.639 9.739 1.00 41.41 406 PRO A N 1
ATOM 3467 C CA . PRO A 1 406 ? 14.175 33.769 10.571 1.00 41.41 406 PRO A CA 1
ATOM 3468 C C . PRO A 1 406 ? 14.376 34.993 9.672 1.00 41.41 406 PRO A C 1
ATOM 3470 O O . PRO A 1 406 ? 15.502 35.321 9.316 1.00 41.41 406 PRO A O 1
ATOM 3473 N N . THR A 1 407 ? 13.313 35.696 9.274 1.00 38.28 407 THR A N 1
ATOM 3474 C CA . THR A 1 407 ? 13.479 37.093 8.835 1.00 38.28 407 THR A CA 1
ATOM 3475 C C . THR A 1 407 ? 12.308 38.005 9.201 1.00 38.28 407 THR A C 1
ATOM 3477 O O . THR A 1 407 ? 11.163 37.792 8.823 1.00 38.28 407 THR A O 1
ATOM 3480 N N . ASN A 1 408 ? 12.711 39.112 9.836 1.00 35.75 408 ASN A N 1
ATOM 3481 C 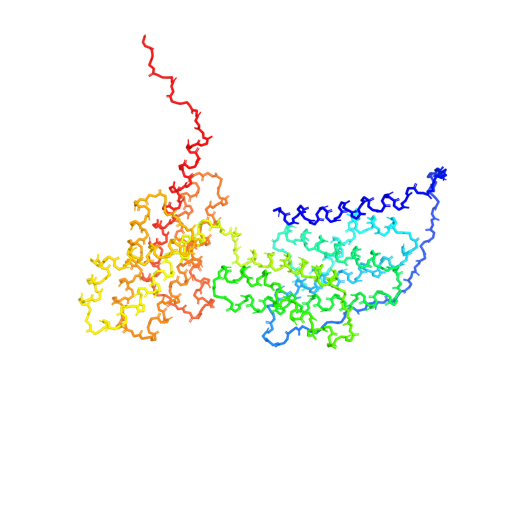CA . ASN A 1 408 ? 12.088 40.435 9.867 1.00 35.75 408 ASN A CA 1
ATOM 3482 C C . ASN A 1 408 ? 10.992 40.718 10.900 1.00 35.75 408 ASN A C 1
ATOM 3484 O O . ASN A 1 408 ? 9.919 41.194 10.556 1.00 35.75 408 ASN A O 1
ATOM 3488 N N . ASN A 1 409 ? 11.351 40.636 12.181 1.00 34.97 409 ASN A N 1
ATOM 3489 C CA . ASN A 1 409 ? 10.789 41.533 13.195 1.00 34.97 409 ASN A CA 1
ATOM 3490 C C . ASN A 1 409 ? 11.910 42.307 13.893 1.00 34.97 409 ASN A C 1
ATOM 3492 O O . ASN A 1 409 ? 12.146 42.142 15.081 1.00 34.97 409 ASN A O 1
ATOM 3496 N N . ASP A 1 410 ? 12.619 43.152 13.139 1.00 38.09 410 ASP A N 1
ATOM 3497 C CA . ASP A 1 410 ? 13.493 44.153 13.757 1.00 38.09 410 ASP A CA 1
ATOM 3498 C C . ASP A 1 410 ? 13.634 45.418 12.900 1.00 38.09 410 ASP A C 1
ATOM 3500 O O . ASP A 1 410 ? 14.718 45.807 12.479 1.00 38.09 410 ASP A O 1
ATOM 3504 N N . LYS A 1 411 ? 12.503 46.066 12.590 1.00 37.69 411 LYS A N 1
ATOM 3505 C CA . LYS A 1 411 ? 12.471 47.470 12.136 1.00 37.69 411 LYS A CA 1
ATOM 3506 C C . LYS A 1 411 ? 11.206 48.190 12.598 1.00 37.69 411 LYS A C 1
ATOM 3508 O O . LYS A 1 411 ? 10.420 48.647 11.783 1.00 37.69 411 LYS A O 1
ATOM 3513 N N . THR A 1 412 ? 11.055 48.364 13.907 1.00 38.59 412 THR A N 1
ATOM 3514 C CA . THR A 1 412 ? 10.316 49.514 14.463 1.00 38.59 412 THR A CA 1
ATOM 3515 C C . THR A 1 412 ? 10.743 49.739 15.904 1.00 38.59 412 THR A C 1
ATOM 3517 O O . THR A 1 412 ? 10.038 49.374 16.838 1.00 38.59 412 THR A O 1
ATOM 3520 N N . LYS A 1 413 ? 11.925 50.331 16.085 1.00 38.19 413 LYS A N 1
ATOM 3521 C CA . LYS A 1 413 ? 12.278 51.129 17.268 1.00 38.19 413 LYS A CA 1
ATOM 3522 C C . LYS A 1 413 ? 13.559 51.908 16.980 1.00 38.19 413 LYS A C 1
ATOM 3524 O O . LYS A 1 413 ? 14.641 51.519 17.388 1.00 38.19 413 LYS A O 1
ATOM 3529 N N . GLN A 1 414 ? 13.410 53.027 16.284 1.00 33.03 414 GLN A N 1
ATOM 3530 C CA . GLN A 1 414 ? 14.248 54.203 16.502 1.00 33.03 414 GLN A CA 1
ATOM 3531 C C . GLN A 1 414 ? 13.387 55.435 16.210 1.00 33.03 414 GLN A C 1
ATOM 3533 O O . GLN A 1 414 ? 12.899 55.622 15.097 1.00 33.03 414 GLN A O 1
ATOM 3538 N N . LYS A 1 415 ? 13.108 56.166 17.292 1.00 33.06 415 LYS A N 1
ATOM 3539 C CA . LYS A 1 415 ? 12.711 57.573 17.293 1.00 33.06 415 LYS A CA 1
ATOM 3540 C C . LYS A 1 415 ? 13.962 58.418 17.124 1.00 33.06 415 LYS A C 1
ATOM 3542 O O . LYS A 1 415 ? 15.003 57.971 17.660 1.00 33.06 415 LYS A O 1
#

Radius of gyration: 27.74 Å; chains: 1; bounding box: 66×84×85 Å

Secondary structure (DSSP, 8-state):
--HHHHHHHHHHHHHHHHHHHTTS----PPPP-----------------------SSPPPHHHHHHHHHHHHHHHHHHHHHGGGTT-HHHHHHHHHT-SHHHHHHHHHHHHHT---SSHHHHHHHHHHHHHHHHHHHHHS---HHHHHHHHHHHHHHHHHHHHHHHHHHH-SSHHHHHHHTT-HHHHHHHHHHHHHHHT----HHHHHHHHHHHHHHHHHHHHHT-TT-PPPHHHHHHHHHHHHHHHHHHHHHGGGTT-HHHHHHHHHT-THHHHHHHHHHHHHT---SSHHHHHHHHHHHHHHHHHHHHHS---HHHHHHHHHHHHHHHHHHHHHHHHHHH-SSHHHHHHHTT-HHHHHHHHHHHHHHHT----HHHHHHHHHHHHHHHHHHHHHHHHHHHHH-----------

Organism: Plasmodium malariae (NCBI:txid5858)

InterPro domains:
  IPR015299 Gamete antigen, Plasmodium [PF09216] (49-222)
  IPR015299 Gamete antigen, Plasmodium [PF09216] (226-394)
  IPR036469 Gametocyte protein Pfg27 superfamily [G3DSA:1.10.3030.10] (49-226)
  IPR036469 Gametocyte protein Pfg27 superfamily [G3DSA:1.10.3030.10] (227-406)
  IPR036469 Gametocyte protein Pfg27 superfamily [SSF89162] (49-224)
  IPR036469 Gametocyte protein Pfg27 superfamily [SSF89162] (234-395)

pLDDT: mean 81.59, std 19.3, range [27.09, 98.31]